Protein AF-0000000084558857 (afdb_homodimer)

Solvent-accessible surface area (backbone atoms only — not comparable to full-atom values): 32765 Å² total; per-residue (Å²): 113,50,57,35,22,34,10,38,7,21,25,35,44,45,63,24,14,75,70,22,49,21,70,62,52,14,72,75,69,35,19,22,32,23,33,32,18,27,76,39,40,22,38,21,38,37,31,72,47,94,54,37,42,37,36,38,38,28,90,86,78,39,77,49,75,47,72,30,78,81,56,75,66,79,79,76,84,64,67,39,60,62,38,47,50,37,46,70,70,64,54,39,70,9,26,40,34,42,44,49,59,71,60,60,80,44,34,25,31,36,49,69,44,11,38,42,41,10,45,47,44,19,52,31,56,69,74,66,48,89,72,51,48,67,56,44,17,52,48,35,40,43,43,42,42,67,67,73,53,48,77,69,56,48,61,41,23,42,41,10,26,54,21,18,40,33,39,33,40,34,42,90,93,43,76,45,78,39,76,58,69,51,51,67,59,45,47,53,49,49,55,64,21,44,46,42,32,35,63,78,38,67,36,70,48,58,60,44,51,51,45,30,43,52,28,42,76,70,61,69,17,50,66,35,44,53,52,24,27,51,46,13,56,51,34,52,50,26,42,53,70,53,33,61,68,57,30,14,46,46,28,31,52,39,34,60,32,53,46,50,36,27,83,54,28,52,49,72,67,55,50,50,53,49,53,52,29,45,75,42,30,28,56,16,37,38,51,25,34,77,30,54,33,11,25,32,39,32,32,29,36,92,92,18,39,66,52,22,51,53,57,43,40,77,69,67,31,45,76,50,91,79,45,81,22,65,58,25,49,46,62,42,76,46,75,46,119,113,53,55,34,22,35,10,38,8,22,25,33,45,46,64,23,13,74,69,21,49,21,70,62,52,16,72,74,70,34,19,23,32,22,35,31,16,29,75,38,38,23,36,23,37,38,32,72,46,92,53,37,42,38,36,37,40,28,92,86,78,41,77,47,76,46,71,30,77,81,55,75,66,79,78,77,85,64,67,40,61,61,39,48,50,36,46,73,72,64,55,40,72,9,27,38,35,41,44,49,59,71,58,60,80,44,34,27,32,37,50,70,45,11,38,41,40,9,45,48,44,19,52,30,55,69,75,66,46,89,73,52,47,67,56,45,16,52,49,35,39,44,43,43,42,69,67,73,54,49,79,69,56,48,61,41,22,42,41,11,26,54,21,20,40,33,39,35,40,33,43,90,92,43,77,46,78,39,74,55,69,49,51,66,62,46,47,53,50,49,56,64,24,44,45,41,33,34,62,83,38,67,35,71,48,60,62,42,51,51,46,29,42,52,28,40,77,71,61,69,19,51,67,32,44,53,51,24,28,52,46,12,56,52,34,54,51,26,43,52,71,54,33,61,68,58,30,15,47,46,28,31,53,39,33,60,30,52,46,51,36,28,84,54,29,52,48,71,67,54,51,50,54,49,52,51,30,43,76,41,32,28,57,16,37,37,53,24,34,76,30,53,34,11,25,32,40,33,32,29,36,92,92,18,37,66,50,24,50,52,56,43,40,76,70,67,31,45,76,50,91,76,45,80,23,66,58,26,49,46,62,42,78,46,74,45,120

Nearest PDB structures (foldseek):
  4usk-assembly1_B  TM=9.639E-01  e=3.738E-41  Burkholderia pseudomallei K96243
  4usm-assembly1_B  TM=9.617E-01  e=7.645E-41  Burkholderia pseudomallei K96243
  3k85-assembly1_A  TM=9.028E-01  e=1.513E-31  Bacteroides thetaiotaomicron
  1s4e-assembly4_D  TM=8.108E-01  e=3.888E-21  Pyrococcus furiosus
  6qje-assembly4_D  TM=6.944E-01  e=7.559E-18  Homo sapiens

pLDDT: mean 94.92, std 5.84, range [60.81, 98.88]

InterPro domains:
  IPR001174 HddA/FKP [PR00960] (9-24)
  IPR001174 HddA/FKP [PR00960] (102-123)
  IPR001174 HddA/FKP [PR00960] (144-163)
  IPR001174 HddA/FKP [PR00960] (250-274)
  IPR001174 HddA/FKP [PR00960] (278-297)
  IPR006204 GHMP kinase N-terminal domain [PF00288] (82-164)
  IPR013750 GHMP kinase, C-terminal domain [PF08544] (237-316)
  IPR014606 D,D-heptose 7-phosphate kinase [PIRSF036406] (5-335)
  IPR020568 Ribosomal protein uS5 domain 2-type superfamily [SSF54211] (4-182)
  IPR036554 GHMP kinase, C-terminal domain superfamily [SSF55060] (188-322)
  IPR052203 GHMP Kinase-Related Enzymes [PTHR32463] (91-315)

Structure (mmCIF, N/CA/C/O backbone):
data_AF-0000000084558857-model_v1
#
loop_
_entity.id
_entity.type
_entity.pdbx_description
1 polymer 'Mvk2 protein'
#
loop_
_atom_site.group_PDB
_atom_site.id
_atom_site.type_symbol
_atom_site.label_atom_id
_atom_site.label_alt_id
_atom_site.label_comp_id
_atom_site.label_asym_id
_atom_site.label_entity_id
_atom_site.label_seq_id
_atom_site.pdbx_PDB_ins_code
_atom_site.Cartn_x
_atom_site.Cartn_y
_atom_site.Cartn_z
_atom_site.occupancy
_atom_site.B_iso_or_equiv
_atom_site.auth_seq_id
_atom_site.auth_comp_id
_atom_site.auth_asym_id
_atom_site.auth_atom_id
_atom_site.pdbx_PDB_model_num
ATOM 1 N N . MET A 1 1 ? 32.094 3.883 6.676 1 64.56 1 MET A N 1
ATOM 2 C CA . MET A 1 1 ? 30.75 3.498 7.055 1 64.56 1 MET A CA 1
ATOM 3 C C . MET A 1 1 ? 29.922 4.723 7.426 1 64.56 1 MET A C 1
ATOM 5 O O . MET A 1 1 ? 30.344 5.535 8.25 1 64.56 1 MET A O 1
ATOM 9 N N . THR A 1 2 ? 29.062 5.07 6.469 1 77.5 2 THR A N 1
ATOM 10 C CA . THR A 1 2 ? 28.234 6.246 6.734 1 77.5 2 THR A CA 1
ATOM 11 C C . THR A 1 2 ? 26.938 5.848 7.418 1 77.5 2 THR A C 1
ATOM 13 O O . THR A 1 2 ? 26.234 4.941 6.957 1 77.5 2 THR A O 1
ATOM 16 N N . GLU A 1 3 ? 26.797 6.398 8.609 1 90.44 3 GLU A N 1
ATOM 17 C CA . GLU A 1 3 ? 25.562 6.199 9.367 1 90.44 3 GLU A CA 1
ATOM 18 C C . GLU A 1 3 ? 24.516 7.242 9 1 90.44 3 GLU A C 1
ATOM 20 O O . GLU A 1 3 ? 24.828 8.414 8.812 1 90.44 3 GLU A O 1
ATOM 25 N N . TYR A 1 4 ? 23.312 6.75 8.789 1 94.44 4 TYR A N 1
ATOM 26 C CA . TYR A 1 4 ? 22.25 7.695 8.516 1 94.44 4 TYR A CA 1
ATOM 27 C C . TYR A 1 4 ? 20.969 7.293 9.242 1 94.44 4 TYR A C 1
ATOM 29 O O . TYR A 1 4 ? 20.859 6.176 9.75 1 94.44 4 TYR A O 1
ATOM 37 N N . TYR A 1 5 ? 20.078 8.258 9.422 1 96.69 5 TYR A N 1
ATOM 38 C CA . TYR A 1 5 ? 18.797 8.125 10.133 1 96.69 5 TYR A CA 1
ATOM 39 C C . TYR A 1 5 ? 17.625 8.422 9.203 1 96.69 5 TYR A C 1
ATOM 41 O O . TYR A 1 5 ? 17.609 9.461 8.539 1 96.69 5 TYR A O 1
ATOM 49 N N . ARG A 1 6 ? 16.719 7.504 9.148 1 96.81 6 ARG A N 1
ATOM 50 C CA . ARG A 1 6 ? 15.547 7.703 8.289 1 96.81 6 ARG A CA 1
ATOM 51 C C . ARG A 1 6 ? 14.258 7.648 9.094 1 96.81 6 ARG A C 1
ATOM 53 O O . ARG A 1 6 ? 14.141 6.875 10.047 1 96.81 6 ARG A O 1
ATOM 60 N N . ALA A 1 7 ? 13.367 8.523 8.719 1 98.06 7 ALA A N 1
ATOM 61 C CA . ALA A 1 7 ? 12.023 8.523 9.297 1 98.06 7 ALA A CA 1
ATOM 62 C C . ALA A 1 7 ? 10.961 8.492 8.211 1 98.06 7 ALA A C 1
ATOM 64 O O . ALA A 1 7 ? 11.172 9.016 7.109 1 98.06 7 ALA A O 1
ATOM 65 N N . ARG A 1 8 ? 9.875 7.863 8.5 1 97.81 8 ARG A N 1
ATOM 66 C CA . ARG A 1 8 ? 8.719 7.754 7.617 1 97.81 8 ARG A CA 1
ATOM 67 C C . ARG A 1 8 ? 7.43 8.047 8.375 1 97.81 8 ARG A C 1
ATOM 69 O O . ARG A 1 8 ? 7.176 7.465 9.43 1 97.81 8 ARG A O 1
ATOM 76 N N . ALA A 1 9 ? 6.699 8.953 7.891 1 98.69 9 ALA A N 1
ATOM 77 C CA . ALA A 1 9 ? 5.391 9.266 8.469 1 98.69 9 ALA A CA 1
ATOM 78 C C . ALA A 1 9 ? 4.285 9.133 7.426 1 98.69 9 ALA A C 1
ATOM 80 O O . ALA A 1 9 ? 4.457 9.555 6.277 1 98.69 9 ALA A O 1
ATOM 81 N N . PRO A 1 10 ? 3.145 8.555 7.766 1 98.62 10 PRO A N 1
ATOM 82 C CA . PRO A 1 10 ? 2.062 8.344 6.801 1 98.62 10 PRO A CA 1
ATOM 83 C C . PRO A 1 10 ? 1.222 9.602 6.578 1 98.62 10 PRO A C 1
ATOM 85 O O . PRO A 1 10 ? 0.988 10.367 7.516 1 98.62 10 PRO A O 1
ATOM 88 N N . LEU A 1 11 ? 0.765 9.773 5.348 1 98.31 11 LEU A N 1
ATOM 89 C CA . LEU A 1 11 ? -0.23 10.797 5.043 1 98.31 11 LEU A CA 1
ATOM 90 C C . LEU A 1 11 ? -1.611 10.375 5.531 1 98.31 11 LEU A C 1
ATOM 92 O O . LEU A 1 11 ? -1.805 9.234 5.949 1 98.31 11 LEU A O 1
ATOM 96 N N . ARG A 1 12 ? -2.537 11.336 5.477 1 98.44 12 ARG A N 1
ATOM 97 C CA . ARG A 1 12 ? -3.816 11.016 6.098 1 98.44 12 ARG A CA 1
ATOM 98 C C . ARG A 1 12 ? -4.98 11.406 5.191 1 98.44 12 ARG A C 1
ATOM 100 O O . ARG A 1 12 ? -4.828 12.25 4.309 1 98.44 12 ARG A O 1
ATOM 107 N N . ILE A 1 13 ? -6.102 10.758 5.41 1 98.38 13 ILE A N 1
ATOM 108 C CA . ILE A 1 13 ? -7.414 11.148 4.898 1 98.38 13 ILE A CA 1
ATOM 109 C C . ILE A 1 13 ? -8.266 11.711 6.035 1 98.38 13 ILE A C 1
ATOM 111 O O . ILE A 1 13 ? -8.445 11.062 7.062 1 98.38 13 ILE A O 1
ATOM 115 N N . GLY A 1 14 ? -8.648 12.945 5.859 1 97.81 14 GLY A N 1
ATOM 116 C CA . GLY A 1 14 ? -9.648 13.461 6.773 1 97.81 14 GLY A CA 1
ATOM 117 C C . GLY A 1 14 ? -11.047 12.945 6.488 1 97.81 14 GLY A C 1
ATOM 118 O O . GLY A 1 14 ? -11.594 13.188 5.414 1 97.81 14 GLY A O 1
ATOM 119 N N . ILE A 1 15 ? -11.68 12.32 7.41 1 97.81 15 ILE A N 1
ATOM 120 C CA . ILE A 1 15 ? -12.945 11.633 7.16 1 97.81 15 ILE A CA 1
ATOM 121 C C . ILE A 1 15 ? -14.102 12.492 7.66 1 97.81 15 ILE A C 1
ATOM 123 O O . ILE A 1 15 ? -15.086 12.703 6.938 1 97.81 15 ILE A O 1
ATOM 127 N N . ALA A 1 16 ? -14.008 12.992 8.914 1 98.12 16 ALA A N 1
ATOM 128 C CA . ALA A 1 16 ? -15.078 13.812 9.469 1 98.12 16 ALA A CA 1
ATOM 129 C C . ALA A 1 16 ? -14.547 14.758 10.539 1 98.12 16 ALA A C 1
ATOM 131 O O . ALA A 1 16 ? -13.562 14.453 11.219 1 98.12 16 ALA A O 1
ATOM 132 N N . GLY A 1 17 ? -15.18 15.852 10.617 1 98.38 17 GLY A N 1
ATOM 133 C CA . GLY A 1 17 ? -14.898 16.781 11.703 1 98.38 17 GLY A CA 1
ATOM 134 C C . GLY A 1 17 ? -13.734 17.703 11.406 1 98.38 17 GLY A C 1
ATOM 135 O O . GLY A 1 17 ? -13.453 18.625 12.18 1 98.38 17 GLY A O 1
ATOM 136 N N . GLY A 1 18 ? -13.094 17.453 10.25 1 97.19 18 GLY A N 1
ATOM 137 C CA . GLY A 1 18 ? -12.039 18.375 9.883 1 97.19 18 GLY A CA 1
ATOM 138 C C . GLY A 1 18 ? -12.492 19.828 9.859 1 97.19 18 GLY A C 1
ATOM 139 O O . GLY A 1 18 ? -13.562 20.141 9.328 1 97.19 18 GLY A O 1
ATOM 140 N N . GLY A 1 19 ? -11.711 20.688 10.312 1 96.44 19 GLY A N 1
ATOM 141 C CA . GLY A 1 19 ? -12.078 22.094 10.469 1 96.44 19 GLY A CA 1
ATOM 142 C C . GLY A 1 19 ? -12.398 22.453 11.906 1 96.44 19 GLY A C 1
ATOM 143 O O . GLY A 1 19 ? -12.227 23.609 12.312 1 96.44 19 GLY A O 1
ATOM 144 N N . THR A 1 20 ? -12.859 21.484 12.664 1 98.12 20 THR A N 1
ATOM 145 C CA . THR A 1 20 ? -13.18 21.75 14.062 1 98.12 20 THR A CA 1
ATOM 146 C C . THR A 1 20 ? -11.914 21.75 14.906 1 98.12 20 THR A C 1
ATOM 148 O O . THR A 1 20 ? -11.945 22.125 16.078 1 98.12 20 THR A O 1
ATOM 151 N N . ASP A 1 21 ? -10.82 21.344 14.328 1 97.44 21 ASP A N 1
ATOM 152 C CA . ASP A 1 21 ? -9.539 21.328 15.023 1 97.44 21 ASP A CA 1
ATOM 153 C C . ASP A 1 21 ? -8.766 22.625 14.781 1 97.44 21 ASP A C 1
ATOM 155 O O . ASP A 1 21 ? -7.602 22.75 15.164 1 97.44 21 ASP A O 1
ATOM 159 N N . VAL A 1 22 ? -9.445 23.578 14.172 1 95.69 22 VAL A N 1
ATOM 160 C CA . VAL A 1 22 ? -8.82 24.844 13.836 1 95.69 22 VAL A CA 1
ATOM 161 C C . VAL A 1 22 ? -9.281 25.938 14.812 1 95.69 22 VAL A C 1
ATOM 163 O O . VAL A 1 22 ? -10.477 26.047 15.102 1 95.69 22 VAL A O 1
ATOM 166 N N . ASP A 1 23 ? -8.312 26.656 15.312 1 93.56 23 ASP A N 1
ATOM 167 C CA . ASP A 1 23 ? -8.648 27.812 16.141 1 93.56 23 ASP A CA 1
ATOM 168 C C . ASP A 1 23 ? -9.281 28.922 15.305 1 93.56 23 ASP A C 1
ATOM 170 O O . ASP A 1 23 ? -8.898 29.125 14.148 1 93.56 23 ASP A O 1
ATOM 174 N N . PRO A 1 24 ? -10.227 29.625 15.836 1 95.06 24 PRO A N 1
ATOM 175 C CA . PRO A 1 24 ? -10.594 29.719 17.25 1 95.06 24 PRO A CA 1
ATOM 176 C C . PRO A 1 24 ? -11.727 28.766 17.625 1 95.06 24 PRO A C 1
ATOM 178 O O . PRO A 1 24 ? -12.07 28.641 18.797 1 95.06 24 PRO A O 1
ATOM 181 N N . TYR A 1 25 ? -12.344 28.141 16.672 1 96.94 25 TYR A N 1
ATOM 182 C CA . TYR A 1 25 ? -13.43 27.219 17.016 1 96.94 25 TYR A CA 1
ATOM 183 C C . TYR A 1 25 ? -12.969 26.188 18.031 1 96.94 25 TYR A C 1
ATOM 185 O O . TYR A 1 25 ? -13.617 25.984 19.062 1 96.94 25 TYR A O 1
ATOM 193 N N . ALA A 1 26 ? -11.859 25.594 17.797 1 96.44 26 ALA A N 1
ATOM 194 C CA . ALA A 1 26 ? -11.352 24.516 18.641 1 96.44 26 ALA A CA 1
ATOM 195 C C . ALA A 1 26 ? -11.156 24.984 20.078 1 96.44 26 ALA A C 1
ATOM 197 O O . ALA A 1 26 ? -11.531 24.297 21.016 1 96.44 26 ALA A O 1
ATOM 198 N N . SER A 1 27 ? -10.562 26.141 20.219 1 94.38 27 SER A N 1
ATOM 199 C CA . SER A 1 27 ? -10.281 26.641 21.562 1 94.38 27 SER A CA 1
ATOM 200 C C . SER A 1 27 ? -11.562 27.062 22.266 1 94.38 27 SER A C 1
ATOM 202 O O . SER A 1 27 ? -11.68 26.922 23.484 1 94.38 27 SER A O 1
ATOM 204 N N . LYS A 1 28 ? -12.531 27.531 21.516 1 96 28 LYS A N 1
ATOM 205 C CA . LYS A 1 28 ? -13.75 28.078 22.109 1 96 28 LYS A CA 1
ATOM 206 C C . LYS A 1 28 ? -14.781 26.984 22.359 1 96 28 LYS A C 1
ATOM 208 O O . LYS A 1 28 ? -15.5 27.031 23.359 1 96 28 LYS A O 1
ATOM 213 N N . LYS A 1 29 ? -14.828 26.031 21.469 1 96.81 29 LYS A N 1
ATOM 214 C CA . LYS A 1 29 ? -15.961 25.109 21.516 1 96.81 29 LYS A CA 1
ATOM 215 C C . LYS A 1 29 ? -15.492 23.672 21.578 1 96.81 29 LYS A C 1
ATOM 217 O O . LYS A 1 29 ? -16.297 22.75 21.734 1 96.81 29 LYS A O 1
ATOM 222 N N . GLY A 1 30 ? -14.234 23.484 21.516 1 97.12 30 GLY A N 1
ATOM 223 C CA . GLY A 1 30 ? -13.734 22.125 21.391 1 97.12 30 GLY A CA 1
ATOM 224 C C . GLY A 1 30 ? -13.953 21.547 20 1 97.12 30 GLY A C 1
ATOM 225 O O . GLY A 1 30 ? -14.867 21.953 19.281 1 97.12 30 GLY A O 1
ATOM 226 N N . GLY A 1 31 ? -13.109 20.641 19.641 1 97.94 31 GLY A N 1
ATOM 227 C CA . GLY A 1 31 ? -13.219 20 18.344 1 97.94 31 GLY A CA 1
ATOM 228 C C . GLY A 1 31 ? -13.234 18.484 18.422 1 97.94 31 GLY A C 1
ATOM 229 O O . GLY A 1 31 ? -12.977 17.906 19.484 1 97.94 31 GLY A O 1
ATOM 230 N N . CYS A 1 32 ? -13.641 17.844 17.359 1 98.69 32 CYS A N 1
ATOM 231 C CA . CYS A 1 32 ? -13.578 16.391 17.203 1 98.69 32 CYS A CA 1
ATOM 232 C C . CYS A 1 32 ? -13.359 16.016 15.75 1 98.69 32 CYS A C 1
ATOM 234 O O . CYS A 1 32 ? -14.102 16.453 14.867 1 98.69 32 CYS A O 1
ATOM 236 N N . VAL A 1 33 ? -12.352 15.227 15.547 1 98.62 33 VAL A N 1
ATOM 237 C CA . VAL A 1 33 ? -12 14.875 14.18 1 98.62 33 VAL A CA 1
ATOM 238 C C . VAL A 1 33 ? -11.797 13.367 14.07 1 98.62 33 VAL A C 1
ATOM 240 O O . VAL A 1 33 ? -11.227 12.742 14.969 1 98.62 33 VAL A O 1
ATOM 243 N N . LEU A 1 34 ? -12.367 12.773 13.039 1 98.81 34 LEU A N 1
ATOM 244 C CA . LEU A 1 34 ? -12.102 11.398 12.641 1 98.81 34 LEU A CA 1
ATOM 245 C C . LEU A 1 34 ? -11.227 11.352 11.391 1 98.81 34 LEU A C 1
ATOM 247 O O . LEU A 1 34 ? -11.586 11.938 10.359 1 98.81 34 LEU A O 1
ATOM 251 N N . ASN A 1 35 ? -10.086 10.734 11.492 1 98.69 35 ASN A N 1
ATOM 252 C CA . ASN A 1 35 ? -9.203 10.594 10.344 1 98.69 35 ASN A CA 1
ATOM 253 C C . ASN A 1 35 ? -8.539 9.219 10.312 1 98.69 35 ASN A C 1
ATOM 255 O O . ASN A 1 35 ? -8.766 8.391 11.188 1 98.69 35 ASN A O 1
ATOM 259 N N . THR A 1 36 ? -7.863 8.906 9.227 1 98.75 36 THR A N 1
ATOM 260 C CA . THR A 1 36 ? -7.062 7.691 9.094 1 98.75 36 THR A CA 1
ATOM 261 C C . THR A 1 36 ? -5.809 7.957 8.266 1 98.75 36 THR A C 1
ATOM 263 O O . THR A 1 36 ? -5.707 8.992 7.598 1 98.75 36 THR A O 1
ATOM 266 N N . THR A 1 37 ? -4.871 7.133 8.422 1 98.62 37 THR A N 1
ATOM 267 C CA . THR A 1 37 ? -3.656 7.266 7.621 1 98.62 37 THR A CA 1
ATOM 268 C C . THR A 1 37 ? -3.6 6.188 6.543 1 98.62 37 THR A C 1
ATOM 270 O O . THR A 1 37 ? -4.32 5.191 6.613 1 98.62 37 THR A O 1
ATOM 273 N N . ILE A 1 38 ? -2.789 6.445 5.535 1 98.12 38 ILE A N 1
ATOM 274 C CA . ILE A 1 38 ? -2.707 5.551 4.383 1 98.12 38 ILE A CA 1
ATOM 275 C C . ILE A 1 38 ? -1.242 5.285 4.039 1 98.12 38 ILE A C 1
ATOM 277 O O . ILE A 1 38 ? -0.346 5.961 4.551 1 98.12 38 ILE A O 1
ATOM 281 N N . ASN A 1 39 ? -1.065 4.32 3.123 1 96.62 39 ASN A N 1
ATOM 282 C CA . ASN A 1 39 ? 0.281 3.895 2.752 1 96.62 39 ASN A CA 1
ATOM 283 C C . ASN A 1 39 ? 0.907 4.844 1.734 1 96.62 39 ASN A C 1
ATOM 285 O O . ASN A 1 39 ? 1.425 4.406 0.706 1 96.62 39 ASN A O 1
ATOM 289 N N . LYS A 1 40 ? 0.813 6.059 1.941 1 96.75 40 LYS A N 1
ATOM 290 C CA . LYS A 1 40 ? 1.561 7.164 1.354 1 96.75 40 LYS A CA 1
ATOM 291 C C . LYS A 1 40 ? 2.342 7.93 2.422 1 96.75 40 LYS A C 1
ATOM 293 O O . LYS A 1 40 ? 1.851 8.125 3.535 1 96.75 40 LYS A O 1
ATOM 298 N N . TYR A 1 41 ? 3.59 8.281 2.041 1 97 41 TYR A N 1
ATOM 299 C CA . TYR A 1 41 ? 4.445 8.672 3.152 1 97 41 TYR A CA 1
ATOM 300 C C . TYR A 1 41 ? 5.238 9.93 2.812 1 97 41 TYR A C 1
ATOM 302 O O . TYR A 1 41 ? 5.48 10.219 1.638 1 97 41 TYR A O 1
ATOM 310 N N . ALA A 1 42 ? 5.586 10.617 3.84 1 96.38 42 ALA A N 1
ATOM 311 C CA . ALA A 1 42 ? 6.727 11.531 3.842 1 96.38 42 ALA A CA 1
ATOM 312 C C . ALA A 1 42 ? 7.965 10.859 4.426 1 96.38 42 ALA A C 1
ATOM 314 O O . ALA A 1 42 ? 7.891 10.211 5.469 1 96.38 42 ALA A O 1
ATOM 315 N N . TYR A 1 43 ? 9.062 11 3.734 1 95.88 43 TYR A N 1
ATOM 316 C CA . TYR A 1 43 ? 10.328 10.438 4.184 1 95.88 43 TYR A CA 1
ATOM 317 C C . TYR A 1 43 ? 11.336 11.547 4.477 1 95.88 43 TYR A C 1
ATOM 319 O O . TYR A 1 43 ? 11.414 12.539 3.746 1 95.88 43 TYR A O 1
ATOM 327 N N . CYS A 1 44 ? 12.062 11.312 5.5 1 96.06 44 CYS A N 1
ATOM 328 C CA . CYS A 1 44 ? 13.211 12.141 5.84 1 96.06 44 CYS A CA 1
ATOM 329 C C . CYS A 1 44 ? 14.445 11.281 6.109 1 96.06 44 CYS A C 1
ATOM 331 O O . CYS A 1 44 ? 14.398 10.359 6.922 1 96.06 44 CYS A O 1
ATOM 333 N N . THR A 1 45 ? 15.484 11.547 5.383 1 95.81 45 THR A N 1
ATOM 334 C CA . THR A 1 45 ? 16.766 10.883 5.609 1 95.81 45 THR A CA 1
ATOM 335 C C . THR A 1 45 ? 17.828 11.875 6.07 1 95.81 45 THR A C 1
ATOM 337 O O . THR A 1 45 ? 18.141 12.828 5.359 1 95.81 45 THR A O 1
ATOM 340 N N . LEU A 1 46 ? 18.328 11.648 7.195 1 97.06 46 LEU A N 1
ATOM 341 C CA . LEU A 1 46 ? 19.344 12.523 7.789 1 97.06 46 LEU A CA 1
ATOM 342 C C . LEU A 1 46 ? 20.703 11.828 7.836 1 97.06 46 LEU A C 1
ATOM 344 O O . LEU A 1 46 ? 20.828 10.734 8.391 1 97.06 46 LEU A O 1
ATOM 348 N N . THR A 1 47 ? 21.672 12.438 7.23 1 96.19 47 THR A N 1
ATOM 349 C CA . THR A 1 47 ? 23.062 11.969 7.27 1 96.19 47 THR A CA 1
ATOM 350 C C . THR A 1 47 ? 23.953 12.984 7.961 1 96.19 47 THR A C 1
ATOM 352 O O . THR A 1 47 ? 24.156 14.094 7.457 1 96.19 47 THR A O 1
ATOM 355 N N . PRO A 1 48 ? 24.516 12.609 9.047 1 96.5 48 PRO A N 1
ATOM 356 C CA . PRO A 1 48 ? 25.406 13.539 9.758 1 96.5 48 PRO A CA 1
ATOM 357 C C . PRO A 1 48 ? 26.609 13.961 8.922 1 96.5 48 PRO A C 1
ATOM 359 O O . PRO A 1 48 ? 27.125 13.156 8.148 1 96.5 48 PRO A O 1
ATOM 362 N N . ARG A 1 49 ? 26.953 15.188 9.148 1 95.94 49 ARG A N 1
ATOM 363 C CA . ARG A 1 49 ? 28.156 15.742 8.531 1 95.94 49 ARG A CA 1
ATOM 364 C C . ARG A 1 49 ? 29.219 16.031 9.586 1 95.94 49 ARG A C 1
ATOM 366 O O . ARG A 1 49 ? 28.938 16.016 10.781 1 95.94 49 ARG A O 1
ATOM 373 N N . SER A 1 50 ? 30.438 16.359 9.047 1 95.19 50 SER A N 1
ATOM 374 C CA . SER A 1 50 ? 31.547 16.656 9.953 1 95.19 50 SER A CA 1
ATOM 375 C C . SER A 1 50 ? 31.641 18.156 10.219 1 95.19 50 SER A C 1
ATOM 377 O O . SER A 1 50 ? 32.344 18.578 11.148 1 95.19 50 SER A O 1
ATOM 379 N N . ASP A 1 51 ? 30.984 18.922 9.438 1 96.75 51 ASP A N 1
ATOM 380 C CA . ASP A 1 51 ? 31 20.375 9.633 1 96.75 51 ASP A CA 1
ATOM 381 C C . ASP A 1 51 ? 29.75 20.844 10.367 1 96.75 51 ASP A C 1
ATOM 383 O O . ASP A 1 51 ? 29.125 20.062 11.102 1 96.75 51 ASP A O 1
ATOM 387 N N . ASN A 1 52 ? 29.453 22.172 10.305 1 97.62 52 ASN A N 1
ATOM 388 C CA . ASN A 1 52 ? 28.297 22.75 11 1 97.62 52 ASN A CA 1
ATOM 389 C C . ASN A 1 52 ? 27.266 23.297 10.023 1 97.62 52 ASN A C 1
ATOM 391 O O . ASN A 1 52 ? 26.625 24.312 10.297 1 97.62 52 ASN A O 1
ATOM 395 N N . THR A 1 53 ? 27.156 22.562 8.883 1 97.44 53 THR A N 1
ATOM 396 C CA . THR A 1 53 ? 26.281 23.047 7.832 1 97.44 53 THR A CA 1
ATOM 397 C C . THR A 1 53 ? 25.078 22.109 7.66 1 97.44 53 THR A C 1
ATOM 399 O O . THR A 1 53 ? 25.25 20.891 7.629 1 97.44 53 THR A O 1
ATOM 402 N N . MET A 1 54 ? 23.906 22.656 7.633 1 97.56 54 MET A N 1
ATOM 403 C CA . MET A 1 54 ? 22.703 21.922 7.246 1 97.56 54 MET A CA 1
ATOM 404 C C . MET A 1 54 ? 22.484 22 5.738 1 97.56 54 MET A C 1
ATOM 406 O O . MET A 1 54 ? 22.469 23.094 5.168 1 97.56 54 MET A O 1
ATOM 410 N N . CYS A 1 55 ? 22.391 20.938 5.078 1 96.81 55 CYS A N 1
ATOM 411 C CA . CYS A 1 55 ? 22.047 20.844 3.662 1 96.81 55 CYS A CA 1
ATOM 412 C C . CYS A 1 55 ? 20.75 20.078 3.459 1 96.81 55 CYS A C 1
ATOM 414 O O . CYS A 1 55 ? 20.625 18.922 3.877 1 96.81 55 CYS A O 1
ATOM 416 N N . VAL A 1 56 ? 19.75 20.734 2.865 1 96.06 56 VAL A N 1
ATOM 417 C CA . VAL A 1 56 ? 18.469 20.094 2.598 1 96.06 56 VAL A CA 1
ATOM 418 C C . VAL A 1 56 ? 18.297 19.875 1.096 1 96.06 56 VAL A C 1
ATOM 420 O O . VAL A 1 56 ? 18.531 20.781 0.297 1 96.06 56 VAL A O 1
ATOM 423 N N . HIS A 1 57 ? 17.969 18.688 0.771 1 92.44 57 HIS A N 1
ATOM 424 C CA . HIS A 1 57 ? 17.703 18.328 -0.618 1 92.44 57 HIS A CA 1
ATOM 425 C C . HIS A 1 57 ? 16.297 17.781 -0.79 1 92.44 57 HIS A C 1
ATOM 427 O O . HIS A 1 57 ? 15.852 16.938 -0.009 1 92.44 57 HIS A O 1
ATOM 433 N N . SER A 1 58 ? 15.555 18.312 -1.65 1 86.88 58 SER A N 1
ATOM 434 C CA . SER A 1 58 ? 14.227 17.828 -2.018 1 86.88 58 SER A CA 1
ATOM 435 C C . SER A 1 58 ? 14.055 17.781 -3.533 1 86.88 58 SER A C 1
ATOM 437 O O . SER A 1 58 ? 14.555 18.656 -4.25 1 86.88 58 SER A O 1
ATOM 439 N N . SER A 1 59 ? 13.477 16.766 -3.967 1 71.06 59 SER A N 1
ATOM 440 C CA . SER A 1 59 ? 13.211 16.703 -5.402 1 71.06 59 SER A CA 1
ATOM 441 C C . SER A 1 59 ? 12.227 17.797 -5.824 1 71.06 59 SER A C 1
ATOM 443 O O . SER A 1 59 ? 12.258 18.25 -6.969 1 71.06 59 SER A O 1
ATOM 445 N N . TYR A 1 60 ? 11.445 18.266 -4.848 1 67.12 60 TYR A N 1
ATOM 446 C CA . TYR A 1 60 ? 10.391 19.203 -5.191 1 67.12 60 TYR A CA 1
ATOM 447 C C . TYR A 1 60 ? 10.836 20.641 -4.914 1 67.12 60 TYR A C 1
ATOM 449 O O . TYR A 1 60 ? 10.477 21.562 -5.648 1 67.12 60 TYR A O 1
ATOM 457 N N . TYR A 1 61 ? 11.688 20.75 -3.844 1 68.88 61 TYR A N 1
ATOM 458 C CA . TYR A 1 61 ? 11.961 22.109 -3.383 1 68.88 61 TYR A CA 1
ATOM 459 C C . TYR A 1 61 ? 13.391 22.516 -3.701 1 68.88 61 TYR A C 1
ATOM 461 O O . TYR A 1 61 ? 13.773 23.672 -3.496 1 68.88 61 TYR A O 1
ATOM 469 N N . GLY A 1 62 ? 14.117 21.562 -4.203 1 81.25 62 GLY A N 1
ATOM 470 C CA . GLY A 1 62 ? 15.492 21.891 -4.547 1 81.25 62 GLY A CA 1
ATOM 471 C C . GLY A 1 62 ? 16.438 21.781 -3.367 1 81.25 62 GLY A C 1
ATOM 472 O O . GLY A 1 62 ? 16.344 20.859 -2.559 1 81.25 62 GLY A O 1
ATOM 473 N N . ARG A 1 63 ? 17.516 22.719 -3.41 1 87 63 ARG A N 1
ATOM 474 C CA . ARG A 1 63 ? 18.594 22.625 -2.42 1 87 63 ARG A CA 1
ATOM 475 C C . ARG A 1 63 ? 18.609 23.875 -1.534 1 87 63 ARG A C 1
ATOM 477 O O . ARG A 1 63 ? 18.375 24.984 -2.01 1 87 63 ARG A O 1
ATOM 484 N N . PHE A 1 64 ? 18.797 23.609 -0.231 1 93.19 64 PHE A N 1
ATOM 485 C CA . PHE A 1 64 ? 18.938 24.672 0.761 1 93.19 64 PHE A CA 1
ATOM 486 C C . PHE A 1 64 ? 20.094 24.391 1.707 1 93.19 64 PHE A C 1
ATOM 488 O O . PHE A 1 64 ? 20.328 23.234 2.076 1 93.19 64 PHE A O 1
ATOM 495 N N . GLU A 1 65 ? 20.828 25.453 2.02 1 95.94 65 GLU A N 1
ATOM 496 C CA . GLU A 1 65 ? 21.938 25.312 2.963 1 95.94 65 GLU A CA 1
ATOM 497 C C . GLU A 1 65 ? 21.953 26.453 3.979 1 95.94 65 GLU A C 1
ATOM 499 O O . GLU A 1 65 ? 21.609 27.594 3.648 1 95.94 65 GLU A O 1
ATOM 504 N N . ALA A 1 66 ? 22.359 26.109 5.152 1 96.06 66 ALA A N 1
ATOM 505 C CA . ALA A 1 66 ? 22.484 27.109 6.199 1 96.06 66 ALA A CA 1
ATOM 506 C C . ALA A 1 66 ? 23.516 26.688 7.246 1 96.06 66 ALA A C 1
ATOM 508 O O . ALA A 1 66 ? 23.609 25.5 7.59 1 96.06 66 ALA A O 1
ATOM 509 N N . PRO A 1 67 ? 24.297 27.641 7.742 1 96.69 67 PRO A N 1
ATOM 510 C CA . PRO A 1 67 ? 25.188 27.328 8.859 1 96.69 67 PRO A CA 1
ATOM 511 C C . PRO A 1 67 ? 24.453 27.156 10.18 1 96.69 67 PRO A C 1
ATOM 513 O O . PRO A 1 67 ? 23.469 27.844 10.445 1 96.69 67 PRO A O 1
ATOM 516 N N . LEU A 1 68 ? 24.938 26.266 11.047 1 96.44 68 LEU A N 1
ATOM 517 C CA . LEU A 1 68 ? 24.25 25.953 12.297 1 96.44 68 LEU A CA 1
ATOM 518 C C . LEU A 1 68 ? 25 26.516 13.492 1 96.44 68 LEU A C 1
ATOM 520 O O . LEU A 1 68 ? 24.547 26.406 14.633 1 96.44 68 LEU A O 1
ATOM 524 N N . ASP A 1 69 ? 26.109 27.156 13.289 1 90.81 69 ASP A N 1
ATOM 525 C CA . ASP A 1 69 ? 26.938 27.641 14.391 1 90.81 69 ASP A CA 1
ATOM 526 C C . ASP A 1 69 ? 26.734 29.125 14.625 1 90.81 69 ASP A C 1
ATOM 528 O O . ASP A 1 69 ? 27.453 29.75 15.414 1 90.81 69 ASP A O 1
ATOM 532 N N . GLY A 1 70 ? 25.859 29.797 14.008 1 91.06 70 GLY A N 1
ATOM 533 C CA . GLY A 1 70 ? 25.641 31.234 14.156 1 91.06 70 GLY A CA 1
ATOM 534 C C . GLY A 1 70 ? 24.438 31.562 15 1 91.06 70 GLY A C 1
ATOM 535 O O . GLY A 1 70 ? 23.953 32.688 14.984 1 91.06 70 GLY A O 1
ATOM 536 N N . GLY A 1 71 ? 23.875 30.594 15.727 1 91.69 71 GLY A N 1
ATOM 537 C CA . GLY A 1 71 ? 22.656 30.812 16.5 1 91.69 71 GLY A CA 1
ATOM 538 C C . GLY A 1 71 ? 21.406 30.297 15.812 1 91.69 71 GLY A C 1
ATOM 539 O O . GLY A 1 71 ? 21.5 29.578 14.812 1 91.69 71 GLY A O 1
ATOM 540 N N . PRO A 1 72 ? 20.281 30.656 16.359 1 95.81 72 PRO A N 1
ATOM 541 C CA . PRO A 1 72 ? 19.016 30.141 15.812 1 95.81 72 PRO A CA 1
ATOM 542 C C . PRO A 1 72 ? 18.766 30.625 14.383 1 95.81 72 PRO A C 1
ATOM 544 O O . PRO A 1 72 ? 19.031 31.781 14.062 1 95.81 72 PRO A O 1
ATOM 547 N N . LEU A 1 73 ? 18.266 29.766 13.562 1 96.88 73 LEU A N 1
ATOM 548 C CA . LEU A 1 73 ? 17.953 30.078 12.18 1 96.88 73 LEU A CA 1
ATOM 549 C C . LEU A 1 73 ? 16.703 30.953 12.094 1 96.88 73 LEU A C 1
ATOM 551 O O . LEU A 1 73 ? 15.742 30.734 12.836 1 96.88 73 LEU A O 1
ATOM 555 N N . LYS A 1 74 ? 16.688 31.859 11.141 1 96.31 74 LYS A N 1
ATOM 556 C CA . LYS A 1 74 ? 15.562 32.75 10.961 1 96.31 74 LYS A CA 1
ATOM 557 C C . LYS A 1 74 ? 14.508 32.156 10.047 1 96.31 74 LYS A C 1
ATOM 559 O O . LYS A 1 74 ? 14.844 31.5 9.047 1 96.31 74 LYS A O 1
ATOM 564 N N . PHE A 1 75 ? 13.289 32.375 10.414 1 96.12 75 PHE A N 1
ATOM 565 C CA . PHE A 1 75 ? 12.188 31.938 9.57 1 96.12 75 PHE A CA 1
ATOM 566 C C . PHE A 1 75 ? 11.906 32.938 8.477 1 96.12 75 PHE A C 1
ATOM 568 O O . PHE A 1 75 ? 11.555 34.094 8.758 1 96.12 75 PHE A O 1
ATOM 575 N N . ASP A 1 76 ? 12.094 32.562 7.191 1 93.81 76 ASP A N 1
ATOM 576 C CA . ASP A 1 76 ? 11.945 33.5 6.082 1 93.81 76 ASP A CA 1
ATOM 577 C C . ASP A 1 76 ? 11.062 32.938 4.984 1 93.81 76 ASP A C 1
ATOM 579 O O . ASP A 1 76 ? 11.102 33.375 3.838 1 93.81 76 ASP A O 1
ATOM 583 N N . GLY A 1 77 ? 10.391 31.875 5.305 1 90.06 77 GLY A N 1
ATOM 584 C CA . GLY A 1 77 ? 9.5 31.266 4.336 1 90.06 77 GLY A CA 1
ATOM 585 C C . GLY A 1 77 ? 10.172 30.172 3.529 1 90.06 77 GLY A C 1
ATOM 586 O O . GLY A 1 77 ? 9.531 29.531 2.693 1 90.06 77 GLY A O 1
ATOM 587 N N . ASN A 1 78 ? 11.438 30 3.789 1 90.31 78 ASN A N 1
ATOM 588 C CA . ASN A 1 78 ? 12.203 28.969 3.09 1 90.31 78 ASN A CA 1
ATOM 589 C C . ASN A 1 78 ? 12.688 27.875 4.043 1 90.31 78 ASN A C 1
ATOM 591 O O . ASN A 1 78 ? 13.562 28.125 4.875 1 90.31 78 ASN A O 1
ATOM 595 N N . ASN A 1 79 ? 12.094 26.672 3.859 1 93.69 79 ASN A N 1
ATOM 596 C CA . ASN A 1 79 ? 12.5 25.531 4.668 1 93.69 79 ASN A CA 1
ATOM 597 C C . ASN A 1 79 ? 12.32 25.812 6.16 1 93.69 79 ASN A C 1
ATOM 599 O O . ASN A 1 79 ? 13.188 25.453 6.965 1 93.69 79 ASN A O 1
ATOM 603 N N . ASP A 1 80 ? 11.25 26.453 6.496 1 95.75 80 ASP A N 1
ATOM 604 C CA . ASP A 1 80 ? 11.031 26.875 7.875 1 95.75 80 ASP A CA 1
ATOM 605 C C . ASP A 1 80 ? 10.75 25.688 8.781 1 95.75 80 ASP A C 1
ATOM 607 O O . ASP A 1 80 ? 11.055 25.719 9.977 1 95.75 80 ASP A O 1
ATOM 611 N N . LEU A 1 81 ? 10.25 24.625 8.242 1 96.25 81 LEU A N 1
ATOM 612 C CA . LEU A 1 81 ? 9.953 23.453 9.055 1 96.25 81 LEU A CA 1
ATOM 613 C C . LEU A 1 81 ? 11.227 22.875 9.656 1 96.25 81 LEU A C 1
ATOM 615 O O . LEU A 1 81 ? 11.32 22.703 10.875 1 96.25 81 LEU A O 1
ATOM 619 N N . ILE A 1 82 ? 12.234 22.656 8.836 1 96.88 82 ILE A N 1
ATOM 620 C CA . ILE A 1 82 ? 13.461 22.047 9.336 1 96.88 82 ILE A CA 1
ATOM 621 C C . ILE A 1 82 ? 14.242 23.062 10.172 1 96.88 82 ILE A C 1
ATOM 623 O O . ILE A 1 82 ? 14.906 22.688 11.148 1 96.88 82 ILE A O 1
ATOM 627 N N . LYS A 1 83 ? 14.125 24.359 9.836 1 97.62 83 LYS A N 1
ATOM 628 C CA . LYS A 1 83 ? 14.727 25.375 10.68 1 97.62 83 LYS A CA 1
ATOM 629 C C . LYS A 1 83 ? 14.156 25.328 12.094 1 97.62 83 LYS A C 1
ATOM 631 O O . LYS A 1 83 ? 14.906 25.375 13.07 1 97.62 83 LYS A O 1
ATOM 636 N N . ALA A 1 84 ? 12.859 25.234 12.172 1 98.5 84 ALA A N 1
ATOM 637 C CA . ALA A 1 84 ? 12.195 25.203 13.469 1 98.5 84 ALA A CA 1
ATOM 638 C C . ALA A 1 84 ? 12.617 23.969 14.266 1 98.5 84 ALA A C 1
ATOM 640 O O . ALA A 1 84 ? 12.875 24.062 15.469 1 98.5 84 ALA A O 1
ATOM 641 N N . VAL A 1 85 ? 12.695 22.828 13.609 1 98.62 85 VAL A N 1
ATOM 642 C CA . VAL A 1 85 ? 13.086 21.578 14.266 1 98.62 85 VAL A CA 1
ATOM 643 C C . VAL A 1 85 ? 14.523 21.688 14.773 1 98.62 85 VAL A C 1
ATOM 645 O O . VAL A 1 85 ? 14.812 21.328 15.914 1 98.62 85 VAL A O 1
ATOM 648 N N . THR A 1 86 ? 15.398 22.188 13.945 1 98.19 86 THR A N 1
ATOM 649 C CA . THR A 1 86 ? 16.812 22.359 14.289 1 98.19 86 THR A CA 1
ATOM 650 C C . THR A 1 86 ? 16.969 23.297 15.477 1 98.19 86 THR A C 1
ATOM 652 O O . THR A 1 86 ? 17.719 23 16.422 1 98.19 86 THR A O 1
ATOM 655 N N . ASN A 1 87 ? 16.266 24.422 15.391 1 98.5 87 ASN A N 1
ATOM 656 C CA . ASN A 1 87 ? 16.297 25.391 16.484 1 98.5 87 ASN A CA 1
ATOM 657 C C . ASN A 1 87 ? 15.82 24.766 17.797 1 98.5 87 ASN A C 1
ATOM 659 O O . ASN A 1 87 ? 16.438 24.969 18.844 1 98.5 87 ASN A O 1
ATOM 663 N N . TYR A 1 88 ? 14.75 24.062 17.75 1 98.56 88 TYR A N 1
ATOM 664 C CA . TYR A 1 88 ? 14.141 23.484 18.953 1 98.56 88 TYR A CA 1
ATOM 665 C C . TYR A 1 88 ? 15.109 22.547 19.641 1 98.56 88 TYR A C 1
ATOM 667 O O . TYR A 1 88 ? 15.266 22.594 20.875 1 98.56 88 TYR A O 1
ATOM 675 N N . PHE A 1 89 ? 15.797 21.703 18.891 1 98.06 89 PHE A N 1
ATOM 676 C CA . PHE A 1 89 ? 16.656 20.688 19.484 1 98.06 89 PHE A CA 1
ATOM 677 C C . PHE A 1 89 ? 18.062 21.25 19.734 1 98.06 89 PHE A C 1
ATOM 679 O O . PHE A 1 89 ? 18.906 20.562 20.297 1 98.06 89 PHE A O 1
ATOM 686 N N . GLY A 1 90 ? 18.312 22.469 19.297 1 97.44 90 GLY A N 1
ATOM 687 C CA . GLY A 1 90 ? 19.609 23.094 19.5 1 97.44 90 GLY A CA 1
ATOM 688 C C . GLY A 1 90 ? 20.734 22.406 18.75 1 97.44 90 GLY A C 1
ATOM 689 O O . GLY A 1 90 ? 21.828 22.25 19.281 1 97.44 90 GLY A O 1
ATOM 690 N N . VAL A 1 91 ? 20.422 21.938 17.531 1 97.25 91 VAL A N 1
ATOM 691 C CA . VAL A 1 91 ? 21.406 21.188 16.75 1 97.25 91 VAL A CA 1
ATOM 692 C C . VAL A 1 91 ? 22.453 22.141 16.188 1 97.25 91 VAL A C 1
ATOM 694 O O . VAL A 1 91 ? 22.094 23.125 15.531 1 97.25 91 VAL A O 1
ATOM 697 N N . THR A 1 92 ? 23.703 21.828 16.406 1 97.12 92 THR A N 1
ATOM 698 C CA . THR A 1 92 ? 24.766 22.641 15.859 1 97.12 92 THR A CA 1
ATOM 699 C C . THR A 1 92 ? 25.656 21.828 14.914 1 97.12 92 THR A C 1
ATOM 701 O O . THR A 1 92 ? 26.406 22.391 14.125 1 97.12 92 THR A O 1
ATOM 704 N N . ASP A 1 93 ? 25.594 20.484 15.039 1 97 93 ASP A N 1
ATOM 705 C CA . ASP A 1 93 ? 26.312 19.609 14.125 1 97 93 ASP A CA 1
ATOM 706 C C . ASP A 1 93 ? 25.656 19.609 12.742 1 97 93 ASP A C 1
ATOM 708 O O . ASP A 1 93 ? 24.438 19.609 12.633 1 97 93 ASP A O 1
ATOM 712 N N . GLY A 1 94 ? 26.484 19.625 11.789 1 97.56 94 GLY A N 1
ATOM 713 C CA . GLY A 1 94 ? 25.969 19.641 10.43 1 97.56 94 GLY A CA 1
ATOM 714 C C . GLY A 1 94 ? 25.312 18.328 10.023 1 97.56 94 GLY A C 1
ATOM 715 O O . GLY A 1 94 ? 25.609 17.281 10.602 1 97.56 94 GLY A O 1
ATOM 716 N N . PHE A 1 95 ? 24.406 18.422 8.992 1 97.56 95 PHE A N 1
ATOM 717 C CA . PHE A 1 95 ? 23.766 17.219 8.453 1 97.56 95 PHE A CA 1
ATOM 718 C C . PHE A 1 95 ? 23.203 17.484 7.059 1 97.56 95 PHE A C 1
ATOM 720 O O . PHE A 1 95 ? 22.922 18.641 6.707 1 97.56 95 PHE A O 1
ATOM 727 N N . ASP A 1 96 ? 23.141 16.438 6.273 1 96.19 96 ASP A N 1
ATOM 728 C CA . ASP A 1 96 ? 22.359 16.406 5.043 1 96.19 96 ASP A CA 1
ATOM 729 C C . ASP A 1 96 ? 20.953 15.844 5.297 1 96.19 96 ASP A C 1
ATOM 731 O O . ASP A 1 96 ? 20.797 14.82 5.961 1 96.19 96 ASP A O 1
ATOM 735 N N . LEU A 1 97 ? 19.969 16.547 4.828 1 96.5 97 LEU A N 1
ATOM 736 C CA . LEU A 1 97 ? 18.578 16.094 4.953 1 96.5 97 LEU A CA 1
ATOM 737 C C . LEU A 1 97 ? 17.953 15.906 3.576 1 96.5 97 LEU A C 1
ATOM 739 O O . LEU A 1 97 ? 17.844 16.859 2.805 1 96.5 97 LEU A O 1
ATOM 743 N N . LEU A 1 98 ? 17.609 14.711 3.262 1 94.56 98 LEU A N 1
ATOM 744 C CA . LEU A 1 98 ? 16.828 14.414 2.062 1 94.56 98 LEU A CA 1
ATOM 745 C C . LEU A 1 98 ? 15.359 14.242 2.395 1 94.56 98 LEU A C 1
ATOM 747 O O . LEU A 1 98 ? 15 13.422 3.246 1 94.56 98 LEU A O 1
ATOM 751 N N . ILE A 1 99 ? 14.508 15.039 1.779 1 94.25 99 ILE A N 1
ATOM 752 C CA . ILE A 1 99 ? 13.07 14.977 2.031 1 94.25 99 ILE A CA 1
ATOM 753 C C . ILE A 1 99 ? 12.352 14.477 0.783 1 94.25 99 ILE A C 1
ATOM 755 O O . ILE A 1 99 ? 12.609 14.945 -0.326 1 94.25 99 ILE A O 1
ATOM 759 N N . GLU A 1 100 ? 11.43 13.562 0.919 1 92.25 100 GLU A N 1
ATOM 760 C CA . GLU A 1 100 ? 10.625 12.977 -0.148 1 92.25 100 GLU A CA 1
ATOM 761 C C . GLU A 1 100 ? 9.18 12.781 0.296 1 92.25 100 GLU A C 1
ATOM 763 O O . GLU A 1 100 ? 8.906 12.578 1.482 1 92.25 100 GLU A O 1
ATOM 768 N N . SER A 1 101 ? 8.273 12.883 -0.621 1 92.38 101 SER A N 1
ATOM 769 C CA . SER A 1 101 ? 6.863 12.648 -0.333 1 92.38 101 SER A CA 1
ATOM 770 C C . SER A 1 101 ? 6.188 11.883 -1.463 1 92.38 101 SER A C 1
ATOM 772 O O . SER A 1 101 ? 6.469 12.117 -2.639 1 92.38 101 SER A O 1
ATOM 774 N N . ASP A 1 102 ? 5.242 11 -1.127 1 91.25 102 ASP A N 1
ATOM 775 C CA . ASP A 1 102 ? 4.492 10.211 -2.102 1 91.25 102 ASP A CA 1
ATOM 776 C C . ASP A 1 102 ? 3.373 11.031 -2.729 1 91.25 102 ASP A C 1
ATOM 778 O O . ASP A 1 102 ? 2.736 10.594 -3.691 1 91.25 102 ASP A O 1
ATOM 782 N N . ALA A 1 103 ? 3.121 12.172 -2.162 1 87.62 103 ALA A N 1
ATOM 783 C CA . ALA A 1 103 ? 2.08 13.047 -2.689 1 87.62 103 ALA A CA 1
ATOM 784 C C . ALA A 1 103 ? 2.596 14.477 -2.85 1 87.62 103 ALA A C 1
ATOM 786 O O . ALA A 1 103 ? 3.441 14.93 -2.072 1 87.62 103 ALA A O 1
ATOM 787 N N . PRO A 1 104 ? 2.062 15.125 -3.793 1 81.81 104 PRO A N 1
ATOM 788 C CA . PRO A 1 104 ? 2.49 16.516 -3.979 1 81.81 104 PRO A CA 1
ATOM 789 C C . PRO A 1 104 ? 2.023 17.438 -2.852 1 81.81 104 PRO A C 1
ATOM 791 O O . PRO A 1 104 ? 1.1 17.078 -2.111 1 81.81 104 PRO A O 1
ATOM 794 N N . ALA A 1 105 ? 2.721 18.578 -2.797 1 78.19 105 ALA A N 1
ATOM 795 C CA . ALA A 1 105 ? 2.285 19.609 -1.853 1 78.19 105 ALA A CA 1
ATOM 796 C C . ALA A 1 105 ? 0.875 20.094 -2.18 1 78.19 105 ALA A C 1
ATOM 798 O O . ALA A 1 105 ? 0.523 20.25 -3.352 1 78.19 105 ALA A O 1
ATOM 799 N N . GLY A 1 106 ? 0.137 20.281 -1.188 1 82 106 GLY A N 1
ATOM 800 C CA . GLY A 1 106 ? -1.207 20.797 -1.388 1 82 106 GLY A CA 1
ATOM 801 C C . GLY A 1 106 ? -2.191 19.75 -1.856 1 82 106 GLY A C 1
ATOM 802 O O . GLY A 1 106 ? -3.254 20.078 -2.387 1 82 106 GLY A O 1
ATOM 803 N N . SER A 1 107 ? -1.914 18.516 -1.696 1 87.31 107 SER A N 1
ATOM 804 C CA . SER A 1 107 ? -2.744 17.438 -2.199 1 87.31 107 SER A CA 1
ATOM 805 C C . SER A 1 107 ? -3.963 17.203 -1.311 1 87.31 107 SER A C 1
ATOM 807 O O . SER A 1 107 ? -4.898 16.5 -1.697 1 87.31 107 SER A O 1
ATOM 809 N N . GLY A 1 108 ? -3.9 17.75 -0.137 1 92 108 GLY A N 1
ATOM 810 C CA . GLY A 1 108 ? -5.012 17.562 0.78 1 92 108 GLY A CA 1
ATOM 811 C C . GLY A 1 108 ? -4.855 16.328 1.656 1 92 108 GLY A C 1
ATOM 812 O O . GLY A 1 108 ? -5.781 15.953 2.377 1 92 108 GLY A O 1
ATOM 813 N N . LEU A 1 109 ? -3.688 15.758 1.689 1 96.38 109 LEU A N 1
ATOM 814 C CA . LEU A 1 109 ? -3.463 14.547 2.477 1 96.38 109 LEU A CA 1
ATOM 815 C C . LEU A 1 109 ? -2.602 14.844 3.697 1 96.38 109 LEU A C 1
ATOM 817 O O . LEU A 1 109 ? -2.031 13.938 4.301 1 96.38 109 LEU A O 1
ATOM 821 N N . GLY A 1 110 ? -2.395 16.078 3.996 1 95.25 110 GLY A N 1
ATOM 822 C CA . GLY A 1 110 ? -1.663 16.484 5.188 1 95.25 110 GLY A CA 1
ATOM 823 C C . GLY A 1 110 ? -0.158 16.453 5 1 95.25 110 GLY A C 1
ATOM 824 O O . GLY A 1 110 ? 0.586 16.203 5.949 1 95.25 110 GLY A O 1
ATOM 825 N N . GLY A 1 111 ? 0.299 16.703 3.814 1 93.75 111 GLY A N 1
ATOM 826 C CA . GLY A 1 111 ? 1.687 16.5 3.426 1 93.75 111 GLY A CA 1
ATOM 827 C C . GLY A 1 111 ? 2.66 17.328 4.25 1 93.75 111 GLY A C 1
ATOM 828 O O . GLY A 1 111 ? 3.629 16.797 4.789 1 93.75 111 GLY A O 1
ATOM 829 N N . SER A 1 112 ? 2.457 18.641 4.406 1 91.88 112 SER A N 1
ATOM 830 C CA . SER A 1 112 ? 3.381 19.531 5.105 1 91.88 112 SER A CA 1
ATOM 831 C C . SER A 1 112 ? 3.508 19.141 6.574 1 91.88 112 SER A C 1
ATOM 833 O O . SER A 1 112 ? 4.617 19 7.094 1 91.88 112 SER A O 1
ATOM 835 N N . SER A 1 113 ? 2.363 18.953 7.18 1 96 113 SER A N 1
ATOM 836 C CA . SER A 1 113 ? 2.365 18.594 8.594 1 96 113 SER A CA 1
ATOM 837 C C . SER A 1 113 ? 2.953 17.203 8.805 1 96 113 SER A C 1
ATOM 839 O O . SER A 1 113 ? 3.592 16.938 9.828 1 96 113 SER A O 1
ATOM 841 N N . THR A 1 114 ? 2.723 16.328 7.867 1 97.81 114 THR A N 1
ATOM 842 C CA . THR A 1 114 ? 3.328 15.008 7.934 1 97.81 114 THR A CA 1
ATOM 843 C C . THR A 1 114 ? 4.848 15.102 7.828 1 97.81 114 THR A C 1
ATOM 845 O O . THR A 1 114 ? 5.57 14.383 8.523 1 97.81 114 THR A O 1
ATOM 848 N N . MET A 1 115 ? 5.336 16 7.055 1 96.56 115 MET A N 1
ATOM 849 C CA . MET A 1 115 ? 6.77 16.156 6.84 1 96.56 115 MET A CA 1
ATOM 850 C C . MET A 1 115 ? 7.465 16.609 8.125 1 96.56 115 MET A C 1
ATOM 852 O O . MET A 1 115 ? 8.531 16.109 8.461 1 96.56 115 MET A O 1
ATOM 856 N N . ILE A 1 116 ? 6.918 17.562 8.82 1 98.06 116 ILE A N 1
ATOM 857 C CA . ILE A 1 116 ? 7.586 18.031 10.039 1 98.06 116 ILE A CA 1
ATOM 858 C C . ILE A 1 116 ? 7.602 16.906 11.07 1 98.06 116 ILE A C 1
ATOM 860 O O . ILE A 1 116 ? 8.547 16.797 11.859 1 98.06 116 ILE A O 1
ATOM 864 N N . VAL A 1 117 ? 6.57 16.078 11.086 1 98.81 117 VAL A N 1
ATOM 865 C CA . VAL A 1 117 ? 6.562 14.914 11.969 1 98.81 117 VAL A CA 1
ATOM 866 C C . VAL A 1 117 ? 7.73 13.992 11.625 1 98.81 117 VAL A C 1
ATOM 868 O O . VAL A 1 117 ? 8.453 13.531 12.516 1 98.81 117 VAL A O 1
ATOM 871 N N . ALA A 1 118 ? 7.934 13.75 10.359 1 98.5 118 ALA A N 1
ATOM 872 C CA . ALA A 1 118 ? 9.055 12.93 9.906 1 98.5 118 ALA A CA 1
ATOM 873 C C . ALA A 1 118 ? 10.383 13.57 10.281 1 98.5 118 ALA A C 1
ATOM 875 O O . ALA A 1 118 ? 11.312 12.883 10.727 1 98.5 118 ALA A O 1
ATOM 876 N N . MET A 1 119 ? 10.523 14.898 10.141 1 98.38 119 MET A N 1
ATOM 877 C CA . MET A 1 119 ? 11.742 15.625 10.469 1 98.38 119 MET A CA 1
ATOM 878 C C . MET A 1 119 ? 12.07 15.5 11.953 1 98.38 119 MET A C 1
ATOM 880 O O . MET A 1 119 ? 13.203 15.211 12.328 1 98.38 119 MET A O 1
ATOM 884 N N . ILE A 1 120 ? 11.07 15.734 12.75 1 98.88 120 ILE A N 1
ATOM 885 C CA . ILE A 1 120 ? 11.25 15.641 14.195 1 98.88 120 ILE A CA 1
ATOM 886 C C . ILE A 1 120 ? 11.734 14.242 14.562 1 98.88 120 ILE A C 1
ATOM 888 O O . ILE A 1 120 ? 12.664 14.086 15.367 1 98.88 120 ILE A O 1
ATOM 892 N N . SER A 1 121 ? 11.117 13.242 13.977 1 98.75 121 SER A N 1
ATOM 893 C CA . SER A 1 121 ? 11.461 11.859 14.281 1 98.75 121 SER A CA 1
ATOM 894 C C . SER A 1 121 ? 12.891 11.539 13.852 1 98.75 121 SER A C 1
ATOM 896 O O . SER A 1 121 ? 13.633 10.883 14.586 1 98.75 121 SER A O 1
ATOM 898 N N . ALA A 1 122 ? 13.312 11.992 12.703 1 98.19 122 ALA A N 1
ATOM 899 C CA . ALA A 1 122 ? 14.664 11.742 12.203 1 98.19 122 ALA A CA 1
ATOM 900 C C . ALA A 1 122 ? 15.703 12.438 13.078 1 98.19 122 ALA A C 1
ATOM 902 O O . ALA A 1 122 ? 16.703 11.828 13.469 1 98.19 122 ALA A O 1
ATOM 903 N N . VAL A 1 123 ? 15.492 13.688 13.375 1 98.44 123 VAL A N 1
ATOM 904 C CA . VAL A 1 123 ? 16.453 14.477 14.156 1 98.44 123 VAL A CA 1
ATOM 905 C C . VAL A 1 123 ? 16.531 13.922 15.578 1 98.44 123 VAL A C 1
ATOM 907 O O . VAL A 1 123 ? 17.625 13.773 16.125 1 98.44 123 VAL A O 1
ATOM 910 N N . SER A 1 124 ? 15.359 13.664 16.172 1 98.38 124 SER A N 1
ATOM 911 C CA . SER A 1 124 ? 15.367 13.117 17.516 1 98.38 124 SER A CA 1
ATOM 912 C C . SER A 1 124 ? 16.125 11.797 17.578 1 98.38 124 SER A C 1
ATOM 914 O O . SER A 1 124 ? 16.859 11.531 18.531 1 98.38 124 SER A O 1
ATOM 916 N N . SER A 1 125 ? 15.898 10.961 16.578 1 96.94 125 SER A N 1
ATOM 917 C CA . SER A 1 125 ? 16.625 9.695 16.484 1 96.94 125 SER A CA 1
ATOM 918 C C . SER A 1 125 ? 18.125 9.93 16.406 1 96.94 125 SER A C 1
ATOM 920 O O . SER A 1 125 ? 18.906 9.242 17.062 1 96.94 125 SER A O 1
ATOM 922 N N . TRP A 1 126 ? 18.547 10.852 15.641 1 97.31 126 TRP A N 1
ATOM 923 C CA . TRP A 1 126 ? 19.953 11.164 15.422 1 97.31 126 TRP A CA 1
ATOM 924 C C . TRP A 1 126 ? 20.609 11.617 16.719 1 97.31 126 TRP A C 1
ATOM 926 O O . TRP A 1 126 ? 21.703 11.156 17.062 1 97.31 126 TRP A O 1
ATOM 936 N N . ILE A 1 127 ? 19.922 12.445 17.484 1 97.25 127 ILE A N 1
ATOM 937 C CA . ILE A 1 127 ? 20.562 13.023 18.656 1 97.25 127 ILE A CA 1
ATOM 938 C C . ILE A 1 127 ? 20.297 12.141 19.875 1 97.25 127 ILE A C 1
ATOM 940 O O . ILE A 1 127 ? 20.641 12.508 21 1 97.25 127 ILE A O 1
ATOM 944 N N . GLY A 1 128 ? 19.531 11.07 19.703 1 96.75 128 GLY A N 1
ATOM 945 C CA . GLY A 1 128 ? 19.344 10.07 20.75 1 96.75 128 GLY A CA 1
ATOM 946 C C . GLY A 1 128 ? 18.266 10.445 21.75 1 96.75 128 GLY A C 1
ATOM 947 O O . GLY A 1 128 ? 18.328 10.031 22.906 1 96.75 128 GLY A O 1
ATOM 948 N N . LYS A 1 129 ? 17.406 11.25 21.328 1 96.94 129 LYS A N 1
ATOM 949 C CA . LYS A 1 129 ? 16.297 11.625 22.188 1 96.94 129 LYS A CA 1
ATOM 950 C C . LYS A 1 129 ? 15.078 10.742 21.922 1 96.94 129 LYS A C 1
ATOM 952 O O . LYS A 1 129 ? 14.5 10.789 20.828 1 96.94 129 LYS A O 1
ATOM 957 N N . LYS A 1 130 ? 14.711 9.984 22.844 1 95.5 130 LYS A N 1
ATOM 958 C CA . LYS A 1 130 ? 13.523 9.148 22.703 1 95.5 130 LYS A CA 1
ATOM 959 C C . LYS A 1 130 ? 12.25 9.984 22.781 1 95.5 130 LYS A C 1
ATOM 961 O O . LYS A 1 130 ? 12.062 10.758 23.719 1 95.5 130 LYS A O 1
ATOM 966 N N . MET A 1 131 ? 11.484 9.922 21.797 1 96.81 131 MET A N 1
ATOM 967 C CA . MET A 1 131 ? 10.203 10.617 21.766 1 96.81 131 MET A CA 1
ATOM 968 C C . MET A 1 131 ? 9.07 9.648 21.422 1 96.81 131 MET A C 1
ATOM 970 O O . MET A 1 131 ? 9.234 8.781 20.562 1 96.81 131 MET A O 1
ATOM 974 N N . TYR A 1 132 ? 7.977 9.828 22.109 1 96.56 132 TYR A N 1
ATOM 975 C CA . TYR A 1 132 ? 6.789 9.039 21.797 1 96.56 132 TYR A CA 1
ATOM 976 C C . TYR A 1 132 ? 5.863 9.789 20.844 1 96.56 132 TYR A C 1
ATOM 978 O O . TYR A 1 132 ? 6.074 10.969 20.578 1 96.56 132 TYR A O 1
ATOM 986 N N . HIS A 1 133 ? 4.891 9.094 20.328 1 97.06 133 HIS A N 1
ATOM 987 C CA . HIS A 1 133 ? 4.012 9.641 19.297 1 97.06 133 HIS A CA 1
ATOM 988 C C . HIS A 1 133 ? 3.342 10.922 19.766 1 97.06 133 HIS A C 1
ATOM 990 O O . HIS A 1 133 ? 3.252 11.891 19.016 1 97.06 133 HIS A O 1
ATOM 996 N N . ASP A 1 134 ? 2.93 10.945 20.984 1 97 134 ASP A N 1
ATOM 997 C CA . ASP A 1 134 ? 2.238 12.117 21.516 1 97 134 ASP A CA 1
ATOM 998 C C . ASP A 1 134 ? 3.172 13.328 21.578 1 97 134 ASP A C 1
ATOM 1000 O O . ASP A 1 134 ? 2.775 14.438 21.219 1 97 134 ASP A O 1
ATOM 1004 N N . ASP A 1 135 ? 4.402 13.078 21.984 1 97.56 135 ASP A N 1
ATOM 1005 C CA . ASP A 1 135 ? 5.398 14.141 22.062 1 97.56 135 ASP A CA 1
ATOM 1006 C C . ASP A 1 135 ? 5.691 14.711 20.672 1 97.56 135 ASP A C 1
ATOM 1008 O O . ASP A 1 135 ? 5.793 15.93 20.5 1 97.56 135 ASP A O 1
ATOM 1012 N N . ILE A 1 136 ? 5.801 13.828 19.781 1 98.62 136 ILE A N 1
ATOM 1013 C CA . ILE A 1 136 ? 6.129 14.234 18.422 1 98.62 136 ILE A CA 1
ATOM 1014 C C . ILE A 1 136 ? 4.988 15.07 17.844 1 98.62 136 ILE A C 1
ATOM 1016 O O . ILE A 1 136 ? 5.223 16.125 17.234 1 98.62 136 ILE A O 1
ATOM 1020 N N . ALA A 1 137 ? 3.764 14.625 18.031 1 98.69 137 ALA A N 1
ATOM 1021 C CA . ALA A 1 137 ? 2.594 15.328 17.516 1 98.69 137 ALA A CA 1
ATOM 1022 C C . ALA A 1 137 ? 2.484 16.734 18.125 1 98.69 137 ALA A C 1
ATOM 1024 O O . ALA A 1 137 ? 2.287 17.703 17.391 1 98.69 137 ALA A O 1
ATOM 1025 N N . LYS A 1 138 ? 2.635 16.828 19.406 1 98 138 LYS A N 1
ATOM 1026 C CA . LYS A 1 138 ? 2.537 18.109 20.109 1 98 138 LYS A CA 1
ATOM 1027 C C . LYS A 1 138 ? 3.623 19.078 19.656 1 98 138 LYS A C 1
ATOM 1029 O O . LYS A 1 138 ? 3.352 20.25 19.422 1 98 138 LYS A O 1
ATOM 1034 N N . LEU A 1 139 ? 4.785 18.5 19.562 1 98.69 139 LEU A N 1
ATOM 1035 C CA . LEU A 1 139 ? 5.895 19.344 19.125 1 98.69 139 LEU A CA 1
ATOM 1036 C C . LEU A 1 139 ? 5.688 19.844 17.703 1 98.69 139 LEU A C 1
ATOM 1038 O O . LEU A 1 139 ? 5.922 21.016 17.406 1 98.69 139 LEU A O 1
ATOM 1042 N N . ALA A 1 140 ? 5.281 18.922 16.844 1 98.75 140 ALA A N 1
ATOM 1043 C CA . ALA A 1 140 ? 5.02 19.312 15.453 1 98.75 140 ALA A CA 1
ATOM 1044 C C . ALA A 1 140 ? 3.994 20.438 15.375 1 98.75 140 ALA A C 1
ATOM 1046 O O . ALA A 1 140 ? 4.191 21.422 14.656 1 98.75 140 ALA A O 1
ATOM 1047 N N . TYR A 1 141 ? 2.938 20.281 16.109 1 97.88 141 TYR A N 1
ATOM 1048 C CA . TYR A 1 141 ? 1.911 21.312 16.156 1 97.88 141 TYR A CA 1
ATOM 1049 C C . TYR A 1 141 ? 2.484 22.625 16.672 1 97.88 141 TYR A C 1
ATOM 1051 O O . TYR A 1 141 ? 2.283 23.688 16.062 1 97.88 141 TYR A O 1
ATOM 1059 N N . HIS A 1 142 ? 3.178 22.578 17.75 1 98.06 142 HIS A N 1
ATOM 1060 C CA . HIS A 1 142 ? 3.77 23.766 18.359 1 98.06 142 HIS A CA 1
ATOM 1061 C C . HIS A 1 142 ? 4.684 24.5 17.391 1 98.06 142 HIS A C 1
ATOM 1063 O O . HIS A 1 142 ? 4.555 25.703 17.188 1 98.06 142 HIS A O 1
ATOM 1069 N N . LEU A 1 143 ? 5.547 23.75 16.734 1 98.56 143 LEU A N 1
ATOM 1070 C CA . LEU A 1 143 ? 6.516 24.359 15.828 1 98.56 143 LEU A CA 1
ATOM 1071 C C . LEU A 1 143 ? 5.816 24.953 14.609 1 98.56 143 LEU A C 1
ATOM 1073 O O . LEU A 1 143 ? 6.121 26.078 14.203 1 98.56 143 LEU A O 1
ATOM 1077 N N . GLU A 1 144 ? 4.883 24.25 14.094 1 96.81 144 GLU A N 1
ATOM 1078 C CA . GLU A 1 144 ? 4.227 24.688 12.867 1 96.81 144 GLU A CA 1
ATOM 1079 C C . GLU A 1 144 ? 3.27 25.844 13.125 1 96.81 144 GLU A C 1
ATOM 1081 O O . GLU A 1 144 ? 3.273 26.844 12.398 1 96.81 144 GLU A O 1
ATOM 1086 N N . ARG A 1 145 ? 2.492 25.734 14.172 1 94.94 145 ARG A N 1
ATOM 1087 C CA . ARG A 1 145 ? 1.375 26.656 14.383 1 94.94 145 ARG A CA 1
ATOM 1088 C C . ARG A 1 145 ? 1.793 27.828 15.242 1 94.94 145 ARG A C 1
ATOM 1090 O O . ARG A 1 145 ? 1.408 28.969 14.969 1 94.94 145 ARG A O 1
ATOM 1097 N N . GLU A 1 146 ? 2.543 27.625 16.234 1 95.88 146 GLU A N 1
ATOM 1098 C CA . GLU A 1 146 ? 2.834 28.656 17.234 1 95.88 146 GLU A CA 1
ATOM 1099 C C . GLU A 1 146 ? 4.176 29.328 16.953 1 95.88 146 GLU A C 1
ATOM 1101 O O . GLU A 1 146 ? 4.309 30.547 17.109 1 95.88 146 GLU A O 1
ATOM 1106 N N . VAL A 1 147 ? 5.113 28.547 16.516 1 97.88 147 VAL A N 1
ATOM 1107 C CA . VAL A 1 147 ? 6.457 29.094 16.359 1 97.88 147 VAL A CA 1
ATOM 1108 C C . VAL A 1 147 ? 6.598 29.719 14.969 1 97.88 147 VAL A C 1
ATOM 1110 O O . VAL A 1 147 ? 6.918 30.906 14.844 1 97.88 147 VAL A O 1
ATOM 1113 N N . ILE A 1 148 ? 6.324 28.938 13.953 1 96.81 148 ILE A N 1
ATOM 1114 C CA . ILE A 1 148 ? 6.441 29.453 12.594 1 96.81 148 ILE A CA 1
ATOM 1115 C C . ILE A 1 148 ? 5.254 30.359 12.273 1 96.81 148 ILE A C 1
ATOM 1117 O O . ILE A 1 148 ? 5.387 31.344 11.547 1 96.81 148 ILE A O 1
ATOM 1121 N N . GLY A 1 149 ? 4.051 29.922 12.766 1 94.06 149 GLY A N 1
ATOM 1122 C CA . GLY A 1 149 ? 2.861 30.734 12.57 1 94.06 149 GLY A CA 1
ATOM 1123 C C . GLY A 1 149 ? 2.033 30.297 11.375 1 94.06 149 GLY A C 1
ATOM 1124 O O . GLY A 1 149 ? 1.219 31.078 10.867 1 94.06 149 GLY A O 1
ATOM 1125 N N . LEU A 1 150 ? 2.25 29.125 10.898 1 90.94 150 LEU A N 1
ATOM 1126 C CA . LEU A 1 150 ? 1.442 28.641 9.789 1 90.94 150 LEU A CA 1
ATOM 1127 C C . LEU A 1 150 ? 0.024 28.312 10.25 1 90.94 150 LEU A C 1
ATOM 1129 O O . LEU A 1 150 ? -0.167 27.719 11.312 1 90.94 150 LEU A O 1
ATOM 1133 N N . LYS A 1 151 ? -0.938 28.688 9.469 1 87.88 151 LYS A N 1
ATOM 1134 C CA . LYS A 1 151 ? -2.332 28.453 9.828 1 87.88 151 LYS A CA 1
ATOM 1135 C C . LYS A 1 151 ? -2.738 27 9.555 1 87.88 151 LYS A C 1
ATOM 1137 O O . LYS A 1 151 ? -2.23 26.375 8.625 1 87.88 151 LYS A O 1
ATOM 1142 N N . GLY A 1 152 ? -3.643 26.484 10.43 1 91.44 152 GLY A N 1
ATOM 1143 C CA . GLY A 1 152 ? -4.141 25.141 10.258 1 91.44 152 GLY A CA 1
ATOM 1144 C C . GLY A 1 152 ? -4.52 24.469 11.57 1 91.44 152 GLY A C 1
ATOM 1145 O O . GLY A 1 152 ? -4.344 25.062 12.641 1 91.44 152 GLY A O 1
ATOM 1146 N N . GLY A 1 153 ? -5.004 23.312 11.453 1 94 153 GLY A N 1
ATOM 1147 C CA . GLY A 1 153 ? -5.434 22.578 12.633 1 94 153 GLY A CA 1
ATOM 1148 C C . GLY A 1 153 ? -4.379 21.609 13.148 1 94 153 GLY A C 1
ATOM 1149 O O . GLY A 1 153 ? -3.189 21.781 12.867 1 94 153 GLY A O 1
ATOM 1150 N N . LEU A 1 154 ? -4.785 20.734 14.008 1 95.69 154 LEU A N 1
ATOM 1151 C CA . LEU A 1 154 ? -3.828 19.844 14.664 1 95.69 154 LEU A CA 1
ATOM 1152 C C . LEU A 1 154 ? -3.969 18.422 14.148 1 95.69 154 LEU A C 1
ATOM 1154 O O . LEU A 1 154 ? -3.123 17.562 14.43 1 95.69 154 LEU A O 1
ATOM 1158 N N . GLN A 1 155 ? -4.957 18.078 13.336 1 97.25 155 GLN A N 1
ATOM 1159 C CA . GLN A 1 155 ? -5.254 16.688 13.023 1 97.25 155 GLN A CA 1
ATOM 1160 C C . GLN A 1 155 ? -4.121 16.047 12.219 1 97.25 155 GLN A C 1
ATOM 1162 O O . GLN A 1 155 ? -3.807 14.867 12.406 1 97.25 155 GLN A O 1
ATOM 1167 N N . ASP A 1 156 ? -3.51 16.828 11.344 1 97.62 156 ASP A N 1
ATOM 1168 C CA . ASP A 1 156 ? -2.508 16.266 10.445 1 97.62 156 ASP A CA 1
ATOM 1169 C C . ASP A 1 156 ? -1.311 15.727 11.227 1 97.62 156 ASP A C 1
ATOM 1171 O O . ASP A 1 156 ? -0.864 14.602 10.992 1 97.62 156 ASP A O 1
ATOM 1175 N N . GLN A 1 157 ? -0.814 16.547 12.172 1 98.5 157 GLN A N 1
ATOM 1176 C CA . GLN A 1 157 ? 0.347 16.141 12.953 1 98.5 157 GLN A CA 1
ATOM 1177 C C . GLN A 1 157 ? 0.048 14.898 13.789 1 98.5 157 GLN A C 1
ATOM 1179 O O . GLN A 1 157 ? 0.854 13.969 13.828 1 98.5 157 GLN A O 1
ATOM 1184 N N . TYR A 1 158 ? -1.099 14.883 14.352 1 98.62 158 TYR A N 1
ATOM 1185 C CA . TYR A 1 158 ? -1.465 13.773 15.219 1 98.62 158 TYR A CA 1
ATOM 1186 C C . TYR A 1 158 ? -1.708 12.508 14.406 1 98.62 158 TYR A C 1
ATOM 1188 O O . TYR A 1 158 ? -1.308 11.414 14.82 1 98.62 158 TYR A O 1
ATOM 1196 N N . ALA A 1 159 ? -2.357 12.641 13.273 1 98.69 159 ALA A N 1
ATOM 1197 C CA . ALA A 1 159 ? -2.568 11.484 12.406 1 98.69 159 ALA A CA 1
ATOM 1198 C C . ALA A 1 159 ? -1.239 10.867 11.977 1 98.69 159 ALA A C 1
ATOM 1200 O O . ALA A 1 159 ? -1.054 9.656 12.055 1 98.69 159 ALA A O 1
ATOM 1201 N N . ALA A 1 160 ? -0.358 11.719 11.547 1 98.81 160 ALA A N 1
ATOM 1202 C CA . ALA A 1 160 ? 0.945 11.258 11.07 1 98.81 160 ALA A CA 1
ATOM 1203 C C . ALA A 1 160 ? 1.726 10.57 12.188 1 98.81 160 ALA A C 1
ATOM 1205 O O . ALA A 1 160 ? 2.42 9.578 11.945 1 98.81 160 ALA A O 1
ATOM 1206 N N . ALA A 1 161 ? 1.626 11.062 13.391 1 98.81 161 ALA A N 1
ATOM 1207 C CA . ALA A 1 161 ? 2.373 10.523 14.523 1 98.81 161 ALA A CA 1
ATOM 1208 C C . ALA A 1 161 ? 1.782 9.195 14.984 1 98.81 161 ALA A C 1
ATOM 1210 O O . ALA A 1 161 ? 2.514 8.227 15.203 1 98.81 161 ALA A O 1
ATOM 1211 N N . TYR A 1 162 ? 0.468 9.07 15.086 1 98.56 162 TYR A N 1
ATOM 1212 C CA . TYR A 1 162 ? -0.187 7.926 15.703 1 98.56 162 TYR A CA 1
ATOM 1213 C C . TYR A 1 162 ? -0.448 6.828 14.68 1 98.56 162 TYR A C 1
ATOM 1215 O O . TYR A 1 162 ? -0.328 5.641 14.984 1 98.56 162 TYR A O 1
ATOM 1223 N N . GLY A 1 163 ? -0.895 7.242 13.492 1 98.5 163 GLY A N 1
ATOM 1224 C CA . GLY A 1 163 ? -1.283 6.289 12.469 1 98.5 163 GLY A CA 1
ATOM 1225 C C . GLY A 1 163 ? -2.635 5.652 12.727 1 98.5 163 GLY A C 1
ATOM 1226 O O . GLY A 1 163 ? -3.191 5.789 13.82 1 98.5 163 GLY A O 1
ATOM 1227 N N . GLY A 1 164 ? -3.199 5.023 11.727 1 98.19 164 GLY A N 1
ATOM 1228 C CA . GLY A 1 164 ? -4.438 4.277 11.867 1 98.19 164 GLY A CA 1
ATOM 1229 C C . GLY A 1 164 ? -5.672 5.16 11.844 1 98.19 164 GLY A C 1
ATOM 1230 O O . GLY A 1 164 ? -5.625 6.289 11.352 1 98.19 164 GLY A O 1
ATOM 1231 N N . PHE A 1 165 ? -6.766 4.566 12.273 1 98.69 165 PHE A N 1
ATOM 1232 C CA . PHE A 1 165 ? -8.008 5.301 12.469 1 98.69 165 PHE A CA 1
ATOM 1233 C C . PHE A 1 165 ? -8.039 5.961 13.836 1 98.69 165 PHE A C 1
ATOM 1235 O O . PHE A 1 165 ? -7.895 5.285 14.859 1 98.69 165 PHE A O 1
ATOM 1242 N N . ASN A 1 166 ? -8.25 7.266 13.836 1 98.56 166 ASN A N 1
ATOM 1243 C CA . ASN A 1 166 ? -8.211 8.008 15.086 1 98.56 166 ASN A CA 1
ATOM 1244 C C . ASN A 1 166 ? -9.43 8.906 15.242 1 98.56 166 ASN A C 1
ATOM 1246 O O . ASN A 1 166 ? -9.82 9.602 14.297 1 98.56 166 ASN A O 1
ATOM 1250 N N . LEU A 1 167 ? -10.008 8.82 16.328 1 98.62 167 LEU A N 1
ATOM 1251 C CA . LEU A 1 167 ? -10.93 9.852 16.797 1 98.62 167 LEU A CA 1
ATOM 1252 C C . LEU A 1 167 ? -10.242 10.781 17.797 1 98.62 167 LEU A C 1
ATOM 1254 O O . LEU A 1 167 ? -9.805 10.352 18.859 1 98.62 167 LEU A O 1
ATOM 1258 N N . MET A 1 168 ? -10.164 12.031 17.438 1 98.31 168 MET A N 1
ATOM 1259 C CA . MET A 1 168 ? -9.438 13.008 18.25 1 98.31 168 MET A CA 1
ATOM 1260 C C . MET A 1 168 ? -10.391 14.016 18.875 1 98.31 168 MET A C 1
ATOM 1262 O O . MET A 1 168 ? -11.078 14.75 18.172 1 98.31 168 MET A O 1
ATOM 1266 N N . ASP A 1 169 ? -10.328 14.062 20.141 1 98 169 ASP A N 1
ATOM 1267 C CA . ASP A 1 169 ? -11.07 15.07 20.891 1 98 169 ASP A CA 1
ATOM 1268 C C . ASP A 1 169 ? -10.164 16.219 21.328 1 98 169 ASP A C 1
ATOM 1270 O O . ASP A 1 169 ? -9.109 15.977 21.938 1 98 169 ASP A O 1
ATOM 1274 N N . ILE A 1 170 ? -10.648 17.375 20.984 1 97.19 170 ILE A N 1
ATOM 1275 C CA . ILE A 1 170 ? -9.867 18.578 21.297 1 97.19 170 ILE A CA 1
ATOM 1276 C C . ILE A 1 170 ? -10.641 19.453 22.281 1 97.19 170 ILE A C 1
ATOM 1278 O O . ILE A 1 170 ? -11.805 19.797 22.047 1 97.19 170 ILE A O 1
ATOM 1282 N N . ASP A 1 171 ? -9.969 19.812 23.344 1 93.81 171 ASP A N 1
ATOM 1283 C CA . ASP A 1 171 ? -10.547 20.75 24.281 1 93.81 171 ASP A CA 1
ATOM 1284 C C . ASP A 1 171 ? -9.469 21.578 24.969 1 93.81 171 ASP A C 1
ATOM 1286 O O . ASP A 1 171 ? -8.336 21.656 24.484 1 93.81 171 ASP A O 1
ATOM 1290 N N . SER A 1 172 ? -9.836 22.297 26.016 1 88.69 172 SER A N 1
ATOM 1291 C CA . SER A 1 172 ? -8.898 23.203 26.688 1 88.69 172 SER A CA 1
ATOM 1292 C C . SER A 1 172 ? -7.754 22.438 27.328 1 88.69 172 SER A C 1
ATOM 1294 O O . SER A 1 172 ? -6.707 23.016 27.641 1 88.69 172 SER A O 1
ATOM 1296 N N . ARG A 1 173 ? -8.016 21.172 27.625 1 89.5 173 ARG A N 1
ATOM 1297 C CA . ARG A 1 173 ? -7.012 20.328 28.281 1 89.5 173 ARG A CA 1
ATOM 1298 C C . ARG A 1 173 ? -6.016 19.766 27.266 1 89.5 173 ARG A C 1
ATOM 1300 O O . ARG A 1 173 ? -4.957 19.266 27.641 1 89.5 173 ARG A O 1
ATOM 1307 N N . GLY A 1 174 ? -6.352 19.922 25.938 1 91.38 174 GLY A N 1
ATOM 1308 C CA . GLY A 1 174 ? -5.48 19.391 24.906 1 91.38 174 GLY A CA 1
ATOM 1309 C C . GLY A 1 174 ? -6.184 18.422 23.969 1 91.38 174 GLY A C 1
ATOM 1310 O O . GLY A 1 174 ? -7.367 18.594 23.672 1 91.38 174 GLY A O 1
ATOM 1311 N N . VAL A 1 175 ? -5.387 17.484 23.406 1 96.12 175 VAL A N 1
ATOM 1312 C CA . VAL A 1 175 ? -5.906 16.562 22.422 1 96.12 175 VAL A CA 1
ATOM 1313 C C . VAL A 1 175 ? -5.93 15.148 23 1 96.12 175 VAL A C 1
ATOM 1315 O O . VAL A 1 175 ? -4.938 14.688 23.562 1 96.12 175 VAL A O 1
ATOM 1318 N N . LYS A 1 176 ? -7 14.508 22.953 1 96.94 176 LYS A N 1
ATOM 1319 C CA . LYS A 1 176 ? -7.117 13.094 23.281 1 96.94 176 LYS A CA 1
ATOM 1320 C C . LYS A 1 176 ? -7.32 12.258 22.016 1 96.94 176 LYS A C 1
ATOM 1322 O O . LYS A 1 176 ? -8.312 12.422 21.312 1 96.94 176 LYS A O 1
ATOM 1327 N N . VAL A 1 177 ? -6.391 11.398 21.75 1 97.81 177 VAL A N 1
ATOM 1328 C CA . VAL A 1 177 ? -6.461 10.539 20.578 1 97.81 177 VAL A CA 1
ATOM 1329 C C . VAL A 1 177 ? -6.996 9.164 20.969 1 97.81 177 VAL A C 1
ATOM 1331 O O . VAL A 1 177 ? -6.41 8.484 21.797 1 97.81 177 VAL A O 1
ATOM 1334 N N . GLN A 1 178 ? -8.062 8.773 20.438 1 97.44 178 GLN A N 1
ATOM 1335 C CA . GLN A 1 178 ? -8.625 7.441 20.609 1 97.44 178 GLN A CA 1
ATOM 1336 C C . GLN A 1 178 ? -8.547 6.637 19.312 1 97.44 178 GLN A C 1
ATOM 1338 O O . GLN A 1 178 ? -9.141 7.02 18.297 1 97.44 178 GLN A O 1
ATOM 1343 N N . LYS A 1 179 ? -7.867 5.547 19.391 1 97.06 179 LYS A N 1
ATOM 1344 C CA . LYS A 1 179 ? -7.855 4.656 18.234 1 97.06 179 LYS A CA 1
ATOM 1345 C C . LYS A 1 179 ? -9.234 4.047 18 1 97.06 179 LYS A C 1
ATOM 1347 O O . LYS A 1 179 ? -9.898 3.619 18.938 1 97.06 179 LYS A O 1
ATOM 1352 N N . VAL A 1 180 ? -9.633 4.125 16.781 1 97.56 180 VAL A N 1
ATOM 1353 C CA . VAL A 1 180 ? -10.891 3.484 16.422 1 97.56 180 VAL A CA 1
ATOM 1354 C C . VAL A 1 180 ? -10.633 2.027 16.031 1 97.56 180 VAL A C 1
ATOM 1356 O O . VAL A 1 180 ? -10.086 1.744 14.969 1 97.56 180 VAL A O 1
ATOM 1359 N N . ASP A 1 181 ? -11.031 1.133 16.875 1 95 181 ASP A N 1
ATOM 1360 C CA . ASP A 1 181 ? -10.805 -0.293 16.641 1 95 181 ASP A CA 1
ATOM 1361 C C . ASP A 1 181 ? -11.867 -0.879 15.719 1 95 181 ASP A C 1
ATOM 1363 O O . ASP A 1 181 ? -13.016 -1.074 16.125 1 95 181 ASP A O 1
ATOM 1367 N N . ILE A 1 182 ? -11.516 -1.116 14.539 1 97.06 182 ILE A N 1
ATOM 1368 C CA . ILE A 1 182 ? -12.391 -1.699 13.531 1 97.06 182 ILE A CA 1
ATOM 1369 C C . ILE A 1 182 ? -12.047 -3.174 13.336 1 97.06 182 ILE A C 1
ATOM 1371 O O . ILE A 1 182 ? -10.875 -3.525 13.172 1 97.06 182 ILE A O 1
ATOM 1375 N N . ASP A 1 183 ? -13.117 -4.035 13.375 1 96 183 ASP A N 1
ATOM 1376 C CA . ASP A 1 183 ? -12.898 -5.449 13.094 1 96 183 ASP A CA 1
ATOM 1377 C C . ASP A 1 183 ? -12.188 -5.645 11.758 1 96 183 ASP A C 1
ATOM 1379 O O . ASP A 1 183 ? -12.492 -4.957 10.781 1 96 183 ASP A O 1
ATOM 1383 N N . GLU A 1 184 ? -11.344 -6.594 11.727 1 94.88 184 GLU A N 1
ATOM 1384 C CA . GLU A 1 184 ? -10.508 -6.812 10.555 1 94.88 184 GLU A CA 1
ATOM 1385 C C . GLU A 1 184 ? -11.352 -7.008 9.297 1 94.88 184 GLU A C 1
ATOM 1387 O O . GLU A 1 184 ? -11.055 -6.445 8.242 1 94.88 184 GLU A O 1
ATOM 1392 N N . ASP A 1 185 ? -12.43 -7.797 9.422 1 94.94 185 ASP A N 1
ATOM 1393 C CA . ASP A 1 185 ? -13.312 -8.039 8.289 1 94.94 185 ASP A CA 1
ATOM 1394 C C . ASP A 1 185 ? -13.953 -6.742 7.801 1 94.94 185 ASP A C 1
ATOM 1396 O O . ASP A 1 185 ? -14.07 -6.516 6.594 1 94.94 185 ASP A O 1
ATOM 1400 N N . VAL A 1 186 ? -14.32 -5.906 8.773 1 95.56 186 VAL A N 1
ATOM 1401 C CA . VAL A 1 186 ? -14.953 -4.629 8.453 1 95.56 186 VAL A CA 1
ATOM 1402 C C . VAL A 1 186 ? -13.938 -3.697 7.805 1 95.56 186 VAL A C 1
ATOM 1404 O O . VAL A 1 186 ? -14.242 -3.014 6.824 1 95.56 186 VAL A O 1
ATOM 1407 N N . ALA A 1 187 ? -12.719 -3.711 8.328 1 96.75 187 ALA A N 1
ATOM 1408 C CA . ALA A 1 187 ? -11.656 -2.889 7.758 1 96.75 187 ALA A CA 1
ATOM 1409 C C . ALA A 1 187 ? -11.352 -3.307 6.32 1 96.75 187 ALA A C 1
ATOM 1411 O O . ALA A 1 187 ? -11.141 -2.457 5.453 1 96.75 187 ALA A O 1
ATOM 1412 N N . ASP A 1 188 ? -11.328 -4.598 6.078 1 95.94 188 ASP A N 1
ATOM 1413 C CA . ASP A 1 188 ? -11.062 -5.113 4.738 1 95.94 188 ASP A CA 1
ATOM 1414 C C . ASP A 1 188 ? -12.18 -4.723 3.771 1 95.94 188 ASP A C 1
ATOM 1416 O O . ASP A 1 188 ? -11.914 -4.336 2.631 1 95.94 188 ASP A O 1
ATOM 1420 N N . GLU A 1 189 ? -13.375 -4.809 4.223 1 96.62 189 GLU A N 1
ATOM 1421 C CA . GLU A 1 189 ? -14.508 -4.426 3.381 1 96.62 189 GLU A CA 1
ATOM 1422 C C . GLU A 1 189 ? -14.508 -2.922 3.111 1 96.62 189 GLU A C 1
ATOM 1424 O O . GLU A 1 189 ? -14.75 -2.49 1.982 1 96.62 189 GLU A O 1
ATOM 1429 N N . LEU A 1 190 ? -14.25 -2.166 4.176 1 97.56 190 LEU A N 1
ATOM 1430 C CA . LEU A 1 190 ? -14.148 -0.721 4.008 1 97.56 190 LEU A CA 1
ATOM 1431 C C . LEU A 1 190 ? -13.07 -0.365 2.99 1 97.56 190 LEU A C 1
ATOM 1433 O O . LEU A 1 190 ? -13.281 0.484 2.123 1 97.56 190 LEU A O 1
ATOM 1437 N N . GLN A 1 191 ? -11.93 -1.024 3.1 1 97.31 191 GLN A N 1
ATOM 1438 C CA . GLN A 1 191 ? -10.836 -0.832 2.15 1 97.31 191 GLN A CA 1
ATOM 1439 C C . GLN A 1 191 ? -11.305 -1.068 0.717 1 97.31 191 GLN A C 1
ATOM 1441 O O . GLN A 1 191 ? -11.047 -0.249 -0.168 1 97.31 191 GLN A O 1
ATOM 1446 N N . TYR A 1 192 ? -11.984 -2.115 0.511 1 96.19 192 TYR A N 1
ATOM 1447 C CA . TYR A 1 192 ? -12.438 -2.479 -0.826 1 96.19 192 TYR A CA 1
ATOM 1448 C C . TYR A 1 192 ? -13.43 -1.45 -1.362 1 96.19 192 TYR A C 1
ATOM 1450 O O . TYR A 1 192 ? -13.414 -1.124 -2.551 1 96.19 192 TYR A O 1
ATOM 1458 N N . ARG A 1 193 ? -14.211 -0.904 -0.52 1 96.81 193 ARG A N 1
ATOM 1459 C CA . ARG A 1 193 ? -15.289 -0.018 -0.936 1 96.81 193 ARG A CA 1
ATOM 1460 C C . ARG A 1 193 ? -14.828 1.434 -0.979 1 96.81 193 ARG A C 1
ATOM 1462 O O . ARG A 1 193 ? -15.602 2.33 -1.311 1 96.81 193 ARG A O 1
ATOM 1469 N N . SER A 1 194 ? -13.594 1.665 -0.63 1 98.12 194 SER A N 1
ATOM 1470 C CA . SER A 1 194 ? -13.055 3.021 -0.567 1 98.12 194 SER A CA 1
ATOM 1471 C C . SER A 1 194 ? -12.336 3.391 -1.861 1 98.12 194 SER A C 1
ATOM 1473 O O . SER A 1 194 ? -11.656 2.557 -2.461 1 98.12 194 SER A O 1
ATOM 1475 N N . LEU A 1 195 ? -12.547 4.625 -2.207 1 97.94 195 LEU A N 1
ATOM 1476 C CA . LEU A 1 195 ? -11.906 5.184 -3.395 1 97.94 195 LEU A CA 1
ATOM 1477 C C . LEU A 1 195 ? -11.227 6.512 -3.074 1 97.94 195 LEU A C 1
ATOM 1479 O O . LEU A 1 195 ? -11.797 7.352 -2.373 1 97.94 195 LEU A O 1
ATOM 1483 N N . LEU A 1 196 ? -9.992 6.676 -3.459 1 97.5 196 LEU A N 1
ATOM 1484 C CA . LEU A 1 196 ? -9.227 7.914 -3.334 1 97.5 196 LEU A CA 1
ATOM 1485 C C . LEU A 1 196 ? -8.891 8.484 -4.707 1 97.5 196 LEU A C 1
ATOM 1487 O O . LEU A 1 196 ? -8.258 7.809 -5.527 1 97.5 196 LEU A O 1
ATOM 1491 N N . CYS A 1 197 ? -9.328 9.734 -4.945 1 95.81 197 CYS A N 1
ATOM 1492 C CA . CYS A 1 197 ? -9.219 10.336 -6.27 1 95.81 197 CYS A CA 1
ATOM 1493 C C . CYS A 1 197 ? -8.602 11.727 -6.184 1 95.81 197 CYS A C 1
ATOM 1495 O O . CYS A 1 197 ? -8.984 12.523 -5.328 1 95.81 197 CYS A O 1
ATOM 1497 N N . TYR A 1 198 ? -7.684 11.992 -7.059 1 94.75 198 TYR A N 1
ATOM 1498 C CA . TYR A 1 198 ? -7.074 13.312 -7.16 1 94.75 198 TYR A CA 1
ATOM 1499 C C . TYR A 1 198 ? -7.766 14.148 -8.234 1 94.75 198 TYR A C 1
ATOM 1501 O O . TYR A 1 198 ? -7.875 13.727 -9.383 1 94.75 198 TYR A O 1
ATOM 1509 N N . THR A 1 199 ? -8.18 15.305 -7.898 1 91.19 199 THR A N 1
ATOM 1510 C CA . THR A 1 199 ? -8.977 16.141 -8.797 1 91.19 199 THR A CA 1
ATOM 1511 C C . THR A 1 199 ? -8.078 16.859 -9.797 1 91.19 199 THR A C 1
ATOM 1513 O O . THR A 1 199 ? -8.562 17.391 -10.797 1 91.19 199 THR A O 1
ATOM 1516 N N . GLY A 1 200 ? -6.754 16.844 -9.602 1 82.19 200 GLY A N 1
ATOM 1517 C CA . GLY A 1 200 ? -5.824 17.5 -10.508 1 82.19 200 GLY A CA 1
ATOM 1518 C C . GLY A 1 200 ? -5.508 18.922 -10.102 1 82.19 200 GLY A C 1
ATOM 1519 O O . GLY A 1 200 ? -4.66 19.578 -10.719 1 82.19 200 GLY A O 1
ATOM 1520 N N . THR A 1 201 ? -6.133 19.469 -9.18 1 78.5 201 THR A N 1
ATOM 1521 C CA . THR A 1 201 ? -5.91 20.844 -8.773 1 78.5 201 THR A CA 1
ATOM 1522 C C . THR A 1 201 ? -5.426 20.906 -7.324 1 78.5 201 THR A C 1
ATOM 1524 O O . THR A 1 201 ? -5.984 20.234 -6.449 1 78.5 201 THR A O 1
ATOM 1527 N N . SER A 1 202 ? -4.215 21.438 -7.293 1 69.38 202 SER A N 1
ATOM 1528 C CA . SER A 1 202 ? -3.713 21.703 -5.949 1 69.38 202 SER A CA 1
ATOM 1529 C C . SER A 1 202 ? -4.098 23.109 -5.488 1 69.38 202 SER A C 1
ATOM 1531 O O . SER A 1 202 ? -4.234 24.016 -6.305 1 69.38 202 SER A O 1
ATOM 1533 N N . ARG A 1 203 ? -4.512 23.188 -4.289 1 67.75 203 ARG A N 1
ATOM 1534 C CA . ARG A 1 203 ? -4.875 24.531 -3.846 1 67.75 203 ARG A CA 1
ATOM 1535 C C . ARG A 1 203 ? -4.156 24.891 -2.551 1 67.75 203 ARG A C 1
ATOM 1537 O O . ARG A 1 203 ? -3.656 24.016 -1.845 1 67.75 203 ARG A O 1
ATOM 1544 N N . GLU A 1 204 ? -4.227 26.219 -2.436 1 73.06 204 GLU A N 1
ATOM 1545 C CA . GLU A 1 204 ? -3.605 26.797 -1.244 1 73.06 204 GLU A CA 1
ATOM 1546 C C . GLU A 1 204 ? -4.535 26.703 -0.038 1 73.06 204 GLU A C 1
ATOM 1548 O O . GLU A 1 204 ? -5.57 27.375 0.004 1 73.06 204 GLU A O 1
ATOM 1553 N N . SER A 1 205 ? -4.25 25.828 0.86 1 79.81 205 SER A N 1
ATOM 1554 C CA . SER A 1 205 ? -5.031 25.547 2.061 1 79.81 205 SER A CA 1
ATOM 1555 C C . SER A 1 205 ? -5.129 26.781 2.959 1 79.81 205 SER A C 1
ATOM 1557 O O . SER A 1 205 ? -6.16 27.016 3.594 1 79.81 205 SER A O 1
ATOM 1559 N N . ALA A 1 206 ? -4.117 27.625 2.934 1 81 206 ALA A N 1
ATOM 1560 C CA . ALA A 1 206 ? -4.035 28.75 3.855 1 81 206 ALA A CA 1
ATOM 1561 C C . ALA A 1 206 ? -5.172 29.734 3.609 1 81 206 ALA A C 1
ATOM 1563 O O . ALA A 1 206 ? -5.77 30.25 4.555 1 81 206 ALA A O 1
ATOM 1564 N N . GLY A 1 207 ? -5.465 29.922 2.391 1 86.75 207 GLY A N 1
ATOM 1565 C CA . GLY A 1 207 ? -6.551 30.828 2.049 1 86.75 207 GLY A CA 1
ATOM 1566 C C . GLY A 1 207 ? -7.914 30.312 2.471 1 86.75 207 GLY A C 1
ATOM 1567 O O . GLY A 1 207 ? -8.758 31.094 2.934 1 86.75 207 GLY A O 1
ATOM 1568 N N . ILE A 1 208 ? -8.117 29.125 2.352 1 90.25 208 ILE A N 1
ATOM 1569 C CA . ILE A 1 208 ? -9.383 28.5 2.719 1 90.25 208 ILE A CA 1
ATOM 1570 C C . ILE A 1 208 ? -9.547 28.516 4.238 1 90.25 208 ILE A C 1
ATOM 1572 O O . ILE A 1 208 ? -10.617 28.844 4.75 1 90.25 208 ILE A O 1
ATOM 1576 N N . ILE A 1 209 ? -8.492 28.219 4.93 1 91.25 209 ILE A N 1
ATOM 1577 C CA . ILE A 1 209 ? -8.516 28.219 6.387 1 91.25 209 ILE A CA 1
ATOM 1578 C C . ILE A 1 209 ? -8.805 29.625 6.902 1 91.25 209 ILE A C 1
ATOM 1580 O O . ILE A 1 209 ? -9.617 29.812 7.812 1 91.25 209 ILE A O 1
ATOM 1584 N N . LYS A 1 210 ? -8.164 30.578 6.289 1 92.81 210 LYS A N 1
ATOM 1585 C CA . LYS A 1 210 ? -8.414 31.969 6.66 1 92.81 210 LYS A CA 1
ATOM 1586 C C . LYS A 1 210 ? -9.875 32.344 6.457 1 92.81 210 LYS A C 1
ATOM 1588 O O . LYS A 1 210 ? -10.484 33 7.316 1 92.81 210 LYS A O 1
ATOM 1593 N N . SER A 1 211 ? -10.359 31.953 5.363 1 94.88 211 SER A N 1
ATOM 1594 C CA . SER A 1 211 ? -11.758 32.219 5.059 1 94.88 211 SER A CA 1
ATOM 1595 C C . SER A 1 211 ? -12.688 31.547 6.066 1 94.88 211 SER A C 1
ATOM 1597 O O . SER A 1 211 ? -13.68 32.125 6.496 1 94.88 211 SER A O 1
ATOM 1599 N N . GLN A 1 212 ? -12.445 30.344 6.457 1 94.62 212 GLN A N 1
ATOM 1600 C CA . GLN A 1 212 ? -13.227 29.625 7.457 1 94.62 212 GLN A CA 1
ATOM 1601 C C . GLN A 1 212 ? -13.203 30.359 8.797 1 94.62 212 GLN A C 1
ATOM 1603 O O . GLN A 1 212 ? -14.242 30.469 9.461 1 94.62 212 GLN A O 1
ATOM 1608 N N . ILE A 1 213 ? -12.086 30.812 9.164 1 95.19 213 ILE A N 1
ATOM 1609 C CA . ILE A 1 213 ? -11.914 31.516 10.43 1 95.19 213 ILE A CA 1
ATOM 1610 C C . ILE A 1 213 ? -12.727 32.812 10.414 1 95.19 213 ILE A C 1
ATOM 1612 O O . ILE A 1 213 ? -13.414 33.125 11.391 1 95.19 213 ILE A O 1
ATOM 1616 N N . GLU A 1 214 ? -12.594 33.469 9.312 1 96.62 214 GLU A N 1
ATOM 1617 C CA . GLU A 1 214 ? -13.352 34.719 9.172 1 96.62 214 GLU A CA 1
ATOM 1618 C C . GLU A 1 214 ? -14.852 34.469 9.266 1 96.62 214 GLU A C 1
ATOM 1620 O O . GLU A 1 214 ? -15.57 35.219 9.945 1 96.62 214 GLU A O 1
ATOM 1625 N N . SER A 1 215 ? -15.273 33.5 8.641 1 96.75 215 SER A N 1
ATOM 1626 C CA . SER A 1 215 ? -16.688 33.125 8.672 1 96.75 215 SER A CA 1
ATOM 1627 C C . SER A 1 215 ? -17.141 32.781 10.086 1 96.75 215 SER A C 1
ATOM 1629 O O . SER A 1 215 ? -18.234 33.125 10.5 1 96.75 215 SER A O 1
ATOM 1631 N N . PHE A 1 216 ? -16.328 32.125 10.82 1 96.56 216 PHE A N 1
ATOM 1632 C CA . PHE A 1 216 ? -16.672 31.766 12.195 1 96.56 216 PHE A CA 1
ATOM 1633 C C . PHE A 1 216 ? -16.766 33 13.07 1 96.56 216 PHE A C 1
ATOM 1635 O O . PHE A 1 216 ? -17.688 33.125 13.875 1 96.56 216 PHE A O 1
ATOM 1642 N N . ASN A 1 217 ? -15.781 33.844 12.859 1 96.75 217 ASN A N 1
ATOM 1643 C CA . ASN A 1 217 ? -15.781 35.094 13.633 1 96.75 217 ASN A CA 1
ATOM 1644 C C . ASN A 1 217 ? -17.047 35.906 13.391 1 96.75 217 ASN A C 1
ATOM 1646 O O . ASN A 1 217 ? -17.5 36.625 14.273 1 96.75 217 ASN A O 1
ATOM 1650 N N . LYS A 1 218 ? -17.578 35.688 12.227 1 97.06 218 LYS A N 1
ATOM 1651 C CA . LYS A 1 218 ? -18.797 36.406 11.867 1 97.06 218 LYS A CA 1
ATOM 1652 C C . LYS A 1 218 ? -20.047 35.625 12.273 1 97.06 218 LYS A C 1
ATOM 1654 O O . LYS A 1 218 ? -21.172 36.062 12.07 1 97.06 218 LYS A O 1
ATOM 1659 N N . GLY A 1 219 ? -19.828 34.438 12.766 1 95.88 219 GLY A N 1
ATOM 1660 C CA . GLY A 1 219 ? -20.922 33.594 13.188 1 95.88 219 GLY A CA 1
ATOM 1661 C C . GLY A 1 219 ? -21.656 32.938 12.031 1 95.88 219 GLY A C 1
ATOM 1662 O O . GLY A 1 219 ? -22.797 32.5 12.18 1 95.88 219 GLY A O 1
ATOM 1663 N N . GLU A 1 220 ? -20.984 32.75 10.938 1 96.88 220 GLU A N 1
ATOM 1664 C CA . GLU A 1 220 ? -21.656 32.344 9.711 1 96.88 220 GLU A CA 1
ATOM 1665 C C . GLU A 1 220 ? -21.578 30.828 9.531 1 96.88 220 GLU A C 1
ATOM 1667 O O . GLU A 1 220 ? -22.359 30.25 8.781 1 96.88 220 GLU A O 1
ATOM 1672 N N . ASN A 1 221 ? -20.641 30.203 10.172 1 97.62 221 ASN A N 1
ATOM 1673 C CA . ASN A 1 221 ? -20.469 28.781 9.898 1 97.62 221 ASN A CA 1
ATOM 1674 C C . ASN A 1 221 ? -20.422 27.969 11.188 1 97.62 221 ASN A C 1
ATOM 1676 O O . ASN A 1 221 ? -19.984 26.812 11.188 1 97.62 221 ASN A O 1
ATOM 1680 N N . GLU A 1 222 ? -20.812 28.547 12.289 1 97.94 222 GLU A N 1
ATOM 1681 C CA . GLU A 1 222 ? -20.734 27.891 13.594 1 97.94 222 GLU A CA 1
ATOM 1682 C C . GLU A 1 222 ? -21.562 26.609 13.617 1 97.94 222 GLU A C 1
ATOM 1684 O O . GLU A 1 222 ? -21.094 25.578 14.094 1 97.94 222 GLU A O 1
ATOM 1689 N N . ASN A 1 223 ? -22.781 26.719 13.117 1 98.19 223 ASN A N 1
ATOM 1690 C CA . ASN A 1 223 ? -23.641 25.547 13.102 1 98.19 223 ASN A CA 1
ATOM 1691 C C . ASN A 1 223 ? -23.047 24.406 12.281 1 98.19 223 ASN A C 1
ATOM 1693 O O . ASN A 1 223 ? -23.094 23.25 12.688 1 98.19 223 ASN A O 1
ATOM 1697 N N . ALA A 1 224 ? -22.547 24.75 11.18 1 98.44 224 ALA A N 1
ATOM 1698 C CA . ALA A 1 224 ? -21.922 23.734 10.312 1 98.44 224 ALA A CA 1
ATOM 1699 C C . ALA A 1 224 ? -20.766 23.047 11.023 1 98.44 224 ALA A C 1
ATOM 1701 O O . ALA A 1 224 ? -20.594 21.828 10.922 1 98.44 224 ALA A O 1
ATOM 1702 N N . LEU A 1 225 ? -19.969 23.781 11.727 1 98.56 225 LEU A N 1
ATOM 1703 C CA . LEU A 1 225 ? -18.844 23.234 12.477 1 98.56 225 LEU A CA 1
ATOM 1704 C C . LEU A 1 225 ? -19.328 22.344 13.617 1 98.56 225 LEU A C 1
ATOM 1706 O O . LEU A 1 225 ? -18.797 21.266 13.852 1 98.56 225 LEU A O 1
ATOM 1710 N N . ASP A 1 226 ? -20.406 22.797 14.266 1 98.62 226 ASP A N 1
ATOM 1711 C CA . ASP A 1 226 ? -20.984 22 15.344 1 98.62 226 ASP A CA 1
ATOM 1712 C C . ASP A 1 226 ? -21.484 20.641 14.836 1 98.62 226 ASP A C 1
ATOM 1714 O O . ASP A 1 226 ? -21.219 19.609 15.453 1 98.62 226 ASP A O 1
ATOM 1718 N N . GLU A 1 227 ? -22.141 20.719 13.734 1 98.75 227 GLU A N 1
ATOM 1719 C CA . GLU A 1 227 ? -22.672 19.484 13.148 1 98.75 227 GLU A CA 1
ATOM 1720 C C . GLU A 1 227 ? -21.547 18.562 12.688 1 98.75 227 GLU A C 1
ATOM 1722 O O . GLU A 1 227 ? -21.641 17.344 12.828 1 98.75 227 GLU A O 1
ATOM 1727 N N . SER A 1 228 ? -20.562 19.156 12.148 1 98.5 228 SER A N 1
ATOM 1728 C CA . SER A 1 228 ? -19.406 18.375 11.711 1 98.5 228 SER A CA 1
ATOM 1729 C C . SER A 1 228 ? -18.75 17.641 12.875 1 98.5 228 SER A C 1
ATOM 1731 O O . SER A 1 228 ? -18.328 16.5 12.742 1 98.5 228 SER A O 1
ATOM 1733 N N . LYS A 1 229 ? -18.625 18.312 13.977 1 98.38 229 LYS A N 1
ATOM 1734 C CA . LYS A 1 229 ? -18.094 17.719 15.203 1 98.38 229 LYS A CA 1
ATOM 1735 C C . LYS A 1 229 ? -18.938 16.516 15.633 1 98.38 229 LYS A C 1
ATOM 1737 O O . LYS A 1 229 ? -18.391 15.453 15.945 1 98.38 229 LYS A O 1
ATOM 1742 N N . ARG A 1 230 ? -20.203 16.656 15.602 1 98.5 230 ARG A N 1
ATOM 1743 C CA . ARG A 1 230 ? -21.125 15.594 15.953 1 98.5 230 ARG A CA 1
ATOM 1744 C C . ARG A 1 230 ? -20.969 14.398 15.023 1 98.5 230 ARG A C 1
ATOM 1746 O O . ARG A 1 230 ? -20.922 13.258 15.469 1 98.5 230 ARG A O 1
ATOM 1753 N N . LEU A 1 231 ? -20.875 14.688 13.766 1 98.75 231 LEU A N 1
ATOM 1754 C CA . LEU A 1 231 ? -20.828 13.641 12.75 1 98.75 231 LEU A CA 1
ATOM 1755 C C . LEU A 1 231 ? -19.531 12.844 12.867 1 98.75 231 LEU A C 1
ATOM 1757 O O . LEU A 1 231 ? -19.516 11.648 12.57 1 98.75 231 LEU A O 1
ATOM 1761 N N . ALA A 1 232 ? -18.422 13.477 13.312 1 98.75 232 ALA A N 1
ATOM 1762 C CA . ALA A 1 232 ? -17.188 12.75 13.539 1 98.75 232 ALA A CA 1
ATOM 1763 C C . ALA A 1 232 ? -17.375 11.641 14.57 1 98.75 232 ALA A C 1
ATOM 1765 O O . ALA A 1 232 ? -16.953 10.5 14.352 1 98.75 232 ALA A O 1
ATOM 1766 N N . LYS A 1 233 ? -18.047 11.93 15.633 1 98.5 233 LYS A N 1
ATOM 1767 C CA . LYS A 1 233 ? -18.297 10.961 16.688 1 98.5 233 LYS A CA 1
ATOM 1768 C C . LYS A 1 233 ? -19.219 9.844 16.203 1 98.5 233 LYS A C 1
ATOM 1770 O O . LYS A 1 233 ? -18.984 8.672 16.484 1 98.5 233 LYS A O 1
ATOM 1775 N N . GLU A 1 234 ? -20.234 10.281 15.477 1 98.75 234 GLU A N 1
ATOM 1776 C CA . GLU A 1 234 ? -21.188 9.297 14.969 1 98.75 234 GLU A CA 1
ATOM 1777 C C . GLU A 1 234 ? -20.531 8.352 13.969 1 98.75 234 GLU A C 1
ATOM 1779 O O . GLU A 1 234 ? -20.812 7.152 13.961 1 98.75 234 GLU A O 1
ATOM 1784 N N . MET A 1 235 ? -19.766 8.898 13.172 1 98.5 235 MET A N 1
ATOM 1785 C CA . MET A 1 235 ? -19.078 8.062 12.18 1 98.5 235 MET A CA 1
ATOM 1786 C C . MET A 1 235 ? -18.109 7.098 12.852 1 98.5 235 MET A C 1
ATOM 1788 O O . MET A 1 235 ? -18 5.941 12.43 1 98.5 235 MET A O 1
ATOM 1792 N N . GLY A 1 236 ? -17.344 7.59 13.875 1 98.31 236 GLY A N 1
ATOM 1793 C CA . GLY A 1 236 ? -16.516 6.68 14.656 1 98.31 236 GLY A CA 1
ATOM 1794 C C . GLY A 1 236 ? -17.281 5.488 15.195 1 98.31 236 GLY A C 1
ATOM 1795 O O . GLY A 1 236 ? -16.828 4.348 15.078 1 98.31 236 GLY A O 1
ATOM 1796 N N . LYS A 1 237 ? -18.453 5.758 15.711 1 98.31 237 LYS A N 1
ATOM 1797 C CA . LYS A 1 237 ? -19.312 4.707 16.25 1 98.31 237 LYS A CA 1
ATOM 1798 C C . LYS A 1 237 ? -19.781 3.748 15.156 1 98.31 237 LYS A C 1
ATOM 1800 O O . LYS A 1 237 ? -19.797 2.533 15.359 1 98.31 237 LYS A O 1
ATOM 1805 N N . ALA A 1 238 ? -20.141 4.312 14.031 1 98.19 238 ALA A N 1
ATOM 1806 C CA . ALA A 1 238 ? -20.578 3.482 12.914 1 98.19 238 ALA A CA 1
ATOM 1807 C C . ALA A 1 238 ? -19.484 2.516 12.484 1 98.19 238 ALA A C 1
ATOM 1809 O O . ALA A 1 238 ? -19.75 1.341 12.219 1 98.19 238 ALA A O 1
ATOM 1810 N N . LEU A 1 239 ? -18.281 2.951 12.445 1 97.81 239 LEU A N 1
ATOM 1811 C CA . LEU A 1 239 ? -17.172 2.123 12.023 1 97.81 239 LEU A CA 1
ATOM 1812 C C . LEU A 1 239 ? -16.859 1.049 13.062 1 97.81 239 LEU A C 1
ATOM 1814 O O . LEU A 1 239 ? -16.578 -0.1 12.711 1 97.81 239 LEU A O 1
ATOM 1818 N N . ILE A 1 240 ? -16.891 1.426 14.336 1 97.62 240 ILE A N 1
ATOM 1819 C CA . ILE A 1 240 ? -16.672 0.464 15.414 1 97.62 240 ILE A CA 1
ATOM 1820 C C . ILE A 1 240 ? -17.719 -0.641 15.336 1 97.62 240 ILE A C 1
ATOM 1822 O O . ILE A 1 240 ? -17.406 -1.817 15.539 1 97.62 240 ILE A O 1
ATOM 1826 N N . ASN A 1 241 ? -18.938 -0.243 14.992 1 96.75 241 ASN A N 1
ATOM 1827 C CA . ASN A 1 241 ? -20.031 -1.192 14.898 1 96.75 241 ASN A CA 1
ATOM 1828 C C . ASN A 1 241 ? -20 -1.959 13.578 1 96.75 241 ASN A C 1
ATOM 1830 O O . ASN A 1 241 ? -20.828 -2.84 13.344 1 96.75 241 ASN A O 1
ATOM 1834 N N . GLY A 1 242 ? -19.141 -1.603 12.695 1 95.56 242 GLY A N 1
ATOM 1835 C CA . GLY A 1 242 ? -18.984 -2.285 11.422 1 95.56 242 GLY A CA 1
ATOM 1836 C C . GLY A 1 242 ? -20.031 -1.874 10.398 1 95.56 242 GLY A C 1
ATOM 1837 O O . GLY A 1 242 ? -20.297 -2.611 9.445 1 95.56 242 GLY A O 1
ATOM 1838 N N . ASP A 1 243 ? -20.656 -0.729 10.586 1 96 243 ASP A N 1
ATOM 1839 C CA . ASP A 1 243 ? -21.703 -0.262 9.688 1 96 243 ASP A CA 1
ATOM 1840 C C . ASP A 1 243 ? -21.141 0.646 8.602 1 96 243 ASP A C 1
ATOM 1842 O O . ASP A 1 243 ? -21.25 1.871 8.688 1 96 243 ASP A O 1
ATOM 1846 N N . ILE A 1 244 ? -20.672 0.07 7.559 1 96.5 244 ILE A N 1
ATOM 1847 C CA . ILE A 1 244 ? -20 0.783 6.477 1 96.5 244 ILE A CA 1
ATOM 1848 C C . ILE A 1 244 ? -21.016 1.645 5.723 1 96.5 244 ILE A C 1
ATOM 1850 O O . ILE A 1 244 ? -20.688 2.762 5.309 1 96.5 244 ILE A O 1
ATOM 1854 N N . GLU A 1 245 ? -22.203 1.179 5.52 1 96.44 245 GLU A N 1
ATOM 1855 C CA . GLU A 1 245 ? -23.25 1.949 4.84 1 96.44 245 GLU A CA 1
ATOM 1856 C C . GLU A 1 245 ? -23.547 3.242 5.586 1 96.44 245 GLU A C 1
ATOM 1858 O O . GLU A 1 245 ? -23.594 4.316 4.984 1 96.44 245 GLU A O 1
ATOM 1863 N N . GLU A 1 246 ? -23.719 3.061 6.863 1 97.62 246 GLU A N 1
ATOM 1864 C CA . GLU A 1 246 ? -23.969 4.238 7.688 1 97.62 246 GLU A CA 1
ATOM 1865 C C . GLU A 1 246 ? -22.781 5.203 7.641 1 97.62 246 GLU A C 1
ATOM 1867 O O . GLU A 1 246 ? -22.969 6.422 7.582 1 97.62 246 GLU A O 1
ATOM 1872 N N . ALA A 1 247 ? -21.578 4.695 7.703 1 98.06 247 ALA A N 1
ATOM 1873 C CA . ALA A 1 247 ? -20.391 5.547 7.59 1 98.06 247 ALA A CA 1
ATOM 1874 C C . ALA A 1 247 ? -20.422 6.344 6.289 1 98.06 247 ALA A C 1
ATOM 1876 O O . ALA A 1 247 ? -20.062 7.523 6.27 1 98.06 247 ALA A O 1
ATOM 1877 N N . GLY A 1 248 ? -20.812 5.664 5.195 1 98.44 248 GLY A N 1
ATOM 1878 C CA . GLY A 1 248 ? -20.953 6.352 3.92 1 98.44 248 GLY A CA 1
ATOM 1879 C C . GLY A 1 248 ? -21.969 7.473 3.945 1 98.44 248 GLY A C 1
ATOM 1880 O O . GLY A 1 248 ? -21.719 8.555 3.408 1 98.44 248 GLY A O 1
ATOM 1881 N N . VAL A 1 249 ? -23.094 7.223 4.559 1 98.62 249 VAL A N 1
ATOM 1882 C CA . VAL A 1 249 ? -24.156 8.211 4.672 1 98.62 249 VAL A CA 1
ATOM 1883 C C . VAL A 1 249 ? -23.672 9.406 5.488 1 98.62 249 VAL A C 1
ATOM 1885 O O . VAL A 1 249 ? -23.891 10.562 5.105 1 98.62 249 VAL A O 1
ATOM 1888 N N . LEU A 1 250 ? -23.016 9.109 6.566 1 98.81 250 LEU A N 1
ATOM 1889 C CA . LEU A 1 250 ? -22.5 10.164 7.434 1 98.81 250 LEU A CA 1
ATOM 1890 C C . LEU A 1 250 ? -21.406 10.961 6.723 1 98.81 250 LEU A C 1
ATOM 1892 O O . LEU A 1 250 ? -21.281 12.164 6.93 1 98.81 250 LEU A O 1
ATOM 1896 N N . LEU A 1 251 ? -20.625 10.281 5.91 1 98.75 251 LEU A N 1
ATOM 1897 C CA . LEU A 1 251 ? -19.609 10.953 5.098 1 98.75 251 LEU A CA 1
ATOM 1898 C C . LEU A 1 251 ? -20.266 11.945 4.141 1 98.75 251 LEU A C 1
ATOM 1900 O O . LEU A 1 251 ? -19.781 13.07 3.986 1 98.75 251 LEU A O 1
ATOM 1904 N N . HIS A 1 252 ? -21.344 11.531 3.529 1 98.75 252 HIS A N 1
ATOM 1905 C CA . HIS A 1 252 ? -22.109 12.398 2.646 1 98.75 252 HIS A CA 1
ATOM 1906 C C . HIS A 1 252 ? -22.625 13.625 3.391 1 98.75 252 HIS A C 1
ATOM 1908 O O . HIS A 1 252 ? -22.484 14.758 2.908 1 98.75 252 HIS A O 1
ATOM 1914 N N . GLU A 1 253 ? -23.188 13.398 4.539 1 98.62 253 GLU A N 1
ATOM 1915 C CA . GLU A 1 253 ? -23.703 14.492 5.355 1 98.62 253 GLU A CA 1
ATOM 1916 C C . GLU A 1 253 ? -22.578 15.438 5.781 1 98.62 253 GLU A C 1
ATOM 1918 O O . GLU A 1 253 ? -22.75 16.656 5.75 1 98.62 253 GLU A O 1
ATOM 1923 N N . SER A 1 254 ? -21.469 14.852 6.156 1 98.31 254 SER A N 1
ATOM 1924 C CA . SER A 1 254 ? -20.328 15.641 6.586 1 98.31 254 SER A CA 1
ATOM 1925 C C . SER A 1 254 ? -19.844 16.562 5.469 1 98.31 254 SER A C 1
ATOM 1927 O O . SER A 1 254 ? -19.422 17.688 5.727 1 98.31 254 SER A O 1
ATOM 1929 N N . TRP A 1 255 ? -19.875 16.078 4.25 1 98.31 255 TRP A N 1
ATOM 1930 C CA . TRP A 1 255 ? -19.469 16.891 3.111 1 98.31 255 TRP A CA 1
ATOM 1931 C C . TRP A 1 255 ? -20.406 18.094 2.934 1 98.31 255 TRP A C 1
ATOM 1933 O O . TRP A 1 255 ? -19.953 19.203 2.666 1 98.31 255 TRP A O 1
ATOM 1943 N N . GLY A 1 256 ? -21.656 17.859 3.117 1 98.12 256 GLY A N 1
ATOM 1944 C CA . GLY A 1 256 ? -22.641 18.938 3.045 1 98.12 256 GLY A CA 1
ATOM 1945 C C . GLY A 1 256 ? -22.359 20.062 4.023 1 98.12 256 GLY A C 1
ATOM 1946 O O . GLY A 1 256 ? -22.422 21.234 3.662 1 98.12 256 GLY A O 1
ATOM 1947 N N . TYR A 1 257 ? -22.031 19.719 5.211 1 98.25 257 TYR A N 1
ATOM 1948 C CA . TYR A 1 257 ? -21.734 20.734 6.223 1 98.25 257 TYR A CA 1
ATOM 1949 C C . TYR A 1 257 ? -20.375 21.391 5.949 1 98.25 257 TYR A C 1
ATOM 1951 O O . TYR A 1 257 ? -20.234 22.594 6.125 1 98.25 257 TYR A O 1
ATOM 1959 N N . LYS A 1 258 ? -19.391 20.625 5.527 1 97.81 258 LYS A N 1
ATOM 1960 C CA . LYS A 1 258 ? -18.062 21.203 5.258 1 97.81 258 LYS A CA 1
ATOM 1961 C C . LYS A 1 258 ? -18.156 22.312 4.207 1 97.81 258 LYS A C 1
ATOM 1963 O O . LYS A 1 258 ? -17.469 23.328 4.316 1 97.81 258 LYS A O 1
ATOM 1968 N N . LYS A 1 259 ? -18.984 22.125 3.262 1 97.25 259 LYS A N 1
ATOM 1969 C CA . LYS A 1 259 ? -19.141 23.109 2.191 1 97.25 259 LYS A CA 1
ATOM 1970 C C . LYS A 1 259 ? -19.625 24.438 2.742 1 97.25 259 LYS A C 1
ATOM 1972 O O . LYS A 1 259 ? -19.484 25.484 2.09 1 97.25 259 LYS A O 1
ATOM 1977 N N . GLN A 1 260 ? -20.156 24.406 3.904 1 97.25 260 GLN A N 1
ATOM 1978 C CA . GLN A 1 260 ? -20.734 25.609 4.496 1 97.25 260 GLN A CA 1
ATOM 1979 C C . GLN A 1 260 ? -19.688 26.375 5.309 1 97.25 260 GLN A C 1
ATOM 1981 O O . GLN A 1 260 ? -19.953 27.484 5.785 1 97.25 260 GLN A O 1
ATOM 1986 N N . PHE A 1 261 ? -18.516 25.797 5.492 1 97 261 PHE A N 1
ATOM 1987 C CA . PHE A 1 261 ? -17.484 26.469 6.273 1 97 261 PHE A CA 1
ATOM 1988 C C . PHE A 1 261 ? -17.016 27.734 5.574 1 97 261 PHE A C 1
ATOM 1990 O O . PHE A 1 261 ? -16.703 28.734 6.227 1 97 261 PHE A O 1
ATOM 1997 N N . SER A 1 262 ? -16.906 27.594 4.25 1 94.5 262 SER A N 1
ATOM 1998 C CA . SER A 1 262 ? -16.438 28.656 3.371 1 94.5 262 SER A CA 1
ATOM 1999 C C . SER A 1 262 ? -16.859 28.422 1.929 1 94.5 262 SER A C 1
ATOM 2001 O O . SER A 1 262 ? -17 27.266 1.498 1 94.5 262 SER A O 1
ATOM 2003 N N . ASP A 1 263 ? -17 29.531 1.232 1 92.62 263 ASP A N 1
ATOM 2004 C CA . ASP A 1 263 ? -17.375 29.422 -0.172 1 92.62 263 ASP A CA 1
ATOM 2005 C C . ASP A 1 263 ? -16.188 28.953 -1.024 1 92.62 263 ASP A C 1
ATOM 2007 O O . ASP A 1 263 ? -16.359 28.656 -2.211 1 92.62 263 ASP A O 1
ATOM 2011 N N . LYS A 1 264 ? -15.078 28.75 -0.418 1 93.25 264 LYS A N 1
ATOM 2012 C CA . LYS A 1 264 ? -13.867 28.391 -1.145 1 93.25 264 LYS A CA 1
ATOM 2013 C C . LYS A 1 264 ? -13.609 26.891 -1.067 1 93.25 264 LYS A C 1
ATOM 2015 O O . LYS A 1 264 ? -12.703 26.375 -1.722 1 93.25 264 LYS A O 1
ATOM 2020 N N . ILE A 1 265 ? -14.422 26.188 -0.356 1 94.19 265 ILE A N 1
ATOM 2021 C CA . ILE A 1 265 ? -14.18 24.781 -0.068 1 94.19 265 ILE A CA 1
ATOM 2022 C C . ILE A 1 265 ? -14.531 23.922 -1.288 1 94.19 265 ILE A C 1
ATOM 2024 O O . ILE A 1 265 ? -13.836 22.969 -1.612 1 94.19 265 ILE A O 1
ATOM 2028 N N . SER A 1 266 ? -15.578 24.281 -1.938 1 95.06 266 SER A N 1
ATOM 2029 C CA . SER A 1 266 ? -15.984 23.562 -3.141 1 95.06 266 SER A CA 1
ATOM 2030 C C . SER A 1 266 ? -16.062 24.484 -4.348 1 95.06 266 SER A C 1
ATOM 2032 O O . SER A 1 266 ? -15.781 25.688 -4.23 1 95.06 266 SER A O 1
ATOM 2034 N N . ASN A 1 267 ? -16.125 23.984 -5.465 1 94.38 267 ASN A N 1
ATOM 2035 C CA . ASN A 1 267 ? -16.312 24.672 -6.738 1 94.38 267 ASN A CA 1
ATOM 2036 C C . ASN A 1 267 ? -17.062 23.812 -7.746 1 94.38 267 ASN A C 1
ATOM 2038 O O . ASN A 1 267 ? -17.453 22.672 -7.43 1 94.38 267 ASN A O 1
ATOM 2042 N N . ASP A 1 268 ? -17.25 24.297 -8.914 1 95.06 268 ASP A N 1
ATOM 2043 C CA . ASP A 1 268 ? -18.078 23.609 -9.891 1 95.06 268 ASP A CA 1
ATOM 2044 C C . ASP A 1 268 ? -17.484 22.266 -10.281 1 95.06 268 ASP A C 1
ATOM 2046 O O . ASP A 1 268 ? -18.203 21.281 -10.453 1 95.06 268 ASP A O 1
ATOM 2050 N N . THR A 1 269 ? -16.234 22.234 -10.375 1 94.19 269 THR A N 1
ATOM 2051 C CA . THR A 1 269 ? -15.555 21 -10.766 1 94.19 269 THR A CA 1
ATOM 2052 C C . THR A 1 269 ? -15.719 19.938 -9.703 1 94.19 269 THR A C 1
ATOM 2054 O O . THR A 1 269 ? -16.094 18.797 -10.008 1 94.19 269 THR A O 1
ATOM 2057 N N . ILE A 1 270 ? -15.531 20.266 -8.492 1 95.44 270 ILE A N 1
ATOM 2058 C CA . ILE A 1 270 ? -15.656 19.344 -7.371 1 95.44 270 ILE A CA 1
ATOM 2059 C C . ILE A 1 270 ? -17.094 18.859 -7.258 1 95.44 270 ILE A C 1
ATOM 2061 O O . ILE A 1 270 ? -17.344 17.672 -7.07 1 95.44 270 ILE A O 1
ATOM 2065 N N . ASN A 1 271 ? -18 19.812 -7.379 1 97 271 ASN A N 1
ATOM 2066 C CA . ASN A 1 271 ? -19.406 19.453 -7.297 1 97 271 ASN A CA 1
ATOM 2067 C C . ASN A 1 271 ? -19.797 18.469 -8.398 1 97 271 ASN A C 1
ATOM 2069 O O . ASN A 1 271 ? -20.516 17.5 -8.141 1 97 271 ASN A O 1
ATOM 2073 N N . LYS A 1 272 ? -19.344 18.734 -9.531 1 96.88 272 LYS A N 1
ATOM 2074 C CA . LYS A 1 272 ? -19.625 17.844 -10.648 1 96.88 272 LYS A CA 1
ATOM 2075 C C . LYS A 1 272 ? -19.062 16.438 -10.398 1 96.88 272 LYS A C 1
ATOM 2077 O O . LYS A 1 272 ? -19.766 15.445 -10.609 1 96.88 272 LYS A O 1
ATOM 2082 N N . LEU A 1 273 ? -17.844 16.375 -10.016 1 97.12 273 LEU A N 1
ATOM 2083 C CA . LEU A 1 273 ? -17.219 15.102 -9.727 1 97.12 273 LEU A CA 1
ATOM 2084 C C . LEU A 1 273 ? -17.969 14.352 -8.633 1 97.12 273 LEU A C 1
ATOM 2086 O O . LEU A 1 273 ? -18.156 13.141 -8.727 1 97.12 273 LEU A O 1
ATOM 2090 N N . TYR A 1 274 ? -18.359 15.102 -7.645 1 97.94 274 TYR A N 1
ATOM 2091 C CA . TYR A 1 274 ? -19.094 14.5 -6.539 1 97.94 274 TYR A CA 1
ATOM 2092 C C . TYR A 1 274 ? -20.406 13.906 -7.02 1 97.94 274 TYR A C 1
ATOM 2094 O O . TYR A 1 274 ? -20.734 12.773 -6.684 1 97.94 274 TYR A O 1
ATOM 2102 N N . ASP A 1 275 ? -21.125 14.672 -7.793 1 98.38 275 ASP A N 1
ATOM 2103 C CA . ASP A 1 275 ? -22.406 14.211 -8.305 1 98.38 275 ASP A CA 1
ATOM 2104 C C . ASP A 1 275 ? -22.25 12.969 -9.172 1 98.38 275 ASP A C 1
ATOM 2106 O O . ASP A 1 275 ? -23.047 12.039 -9.094 1 98.38 275 ASP A O 1
ATOM 2110 N N . LEU A 1 276 ? -21.281 13.008 -9.969 1 98.12 276 LEU A N 1
ATOM 2111 C CA . LEU A 1 276 ? -20.984 11.859 -10.82 1 98.12 276 LEU A CA 1
ATOM 2112 C C . LEU A 1 276 ? -20.703 10.617 -9.984 1 98.12 276 LEU A C 1
ATOM 2114 O O . LEU A 1 276 ? -21.203 9.523 -10.289 1 98.12 276 LEU A O 1
ATOM 2118 N N . ALA A 1 277 ? -19.906 10.766 -8.922 1 98.5 277 ALA A N 1
ATOM 2119 C CA . ALA A 1 277 ? -19.578 9.648 -8.047 1 98.5 277 ALA A CA 1
ATOM 2120 C C . ALA A 1 277 ? -20.828 9.07 -7.391 1 98.5 277 ALA A C 1
ATOM 2122 O O . ALA A 1 277 ? -21.031 7.855 -7.375 1 98.5 277 ALA A O 1
ATOM 2123 N N . ILE A 1 278 ? -21.672 9.984 -6.922 1 98.62 278 ILE A N 1
ATOM 2124 C CA . ILE A 1 278 ? -22.891 9.57 -6.242 1 98.62 278 ILE A CA 1
ATOM 2125 C C . ILE A 1 278 ? -23.797 8.82 -7.223 1 98.62 278 ILE A C 1
ATOM 2127 O O . ILE A 1 278 ? -24.281 7.73 -6.914 1 98.62 278 ILE A O 1
ATOM 2131 N N . ARG A 1 279 ? -23.922 9.305 -8.383 1 98.19 279 ARG A N 1
ATOM 2132 C CA . ARG A 1 279 ? -24.781 8.688 -9.391 1 98.19 279 ARG A CA 1
ATOM 2133 C C . ARG A 1 279 ? -24.234 7.324 -9.805 1 98.19 279 ARG A C 1
ATOM 2135 O O . ARG A 1 279 ? -25 6.434 -10.188 1 98.19 279 ARG A O 1
ATOM 2142 N N . SER A 1 280 ? -22.984 7.211 -9.703 1 97.69 280 SER A N 1
ATOM 2143 C CA . SER A 1 280 ? -22.344 5.996 -10.188 1 97.69 280 SER A CA 1
ATOM 2144 C C . SER A 1 280 ? -22.266 4.934 -9.094 1 97.69 280 SER A C 1
ATOM 2146 O O . SER A 1 280 ? -21.859 3.797 -9.359 1 97.69 280 SER A O 1
ATOM 2148 N N . GLY A 1 281 ? -22.547 5.312 -7.852 1 97.88 281 GLY A N 1
ATOM 2149 C CA . GLY A 1 281 ? -22.609 4.258 -6.852 1 97.88 281 GLY A CA 1
ATOM 2150 C C . GLY A 1 281 ? -21.906 4.617 -5.559 1 97.88 281 GLY A C 1
ATOM 2151 O O . GLY A 1 281 ? -21.859 3.812 -4.625 1 97.88 281 GLY A O 1
ATOM 2152 N N . ALA A 1 282 ? -21.328 5.762 -5.402 1 98.62 282 ALA A N 1
ATOM 2153 C CA . ALA A 1 282 ? -20.812 6.199 -4.109 1 98.62 282 ALA A CA 1
ATOM 2154 C C . ALA A 1 282 ? -21.938 6.488 -3.131 1 98.62 282 ALA A C 1
ATOM 2156 O O . ALA A 1 282 ? -22.984 7.035 -3.516 1 98.62 282 ALA A O 1
ATOM 2157 N N . ILE A 1 283 ? -21.75 6.059 -1.907 1 98.44 283 ILE A N 1
ATOM 2158 C CA . ILE A 1 283 ? -22.703 6.41 -0.859 1 98.44 283 ILE A CA 1
ATOM 2159 C C . ILE A 1 283 ? -22.453 7.844 -0.393 1 98.44 283 ILE A C 1
ATOM 2161 O O . ILE A 1 283 ? -23.406 8.617 -0.208 1 98.44 283 ILE A O 1
ATOM 2165 N N . GLY A 1 284 ? -21.188 8.164 -0.22 1 98.69 284 GLY A N 1
ATOM 2166 C CA . GLY A 1 284 ? -20.719 9.484 0.19 1 98.69 284 GLY A CA 1
ATOM 2167 C C . GLY A 1 284 ? -19.25 9.719 -0.113 1 98.69 284 GLY A C 1
ATOM 2168 O O . GLY A 1 284 ? -18.516 8.789 -0.439 1 98.69 284 GLY A O 1
ATOM 2169 N N . GLY A 1 285 ? -18.922 10.953 0.02 1 98.44 285 GLY A N 1
ATOM 2170 C CA . 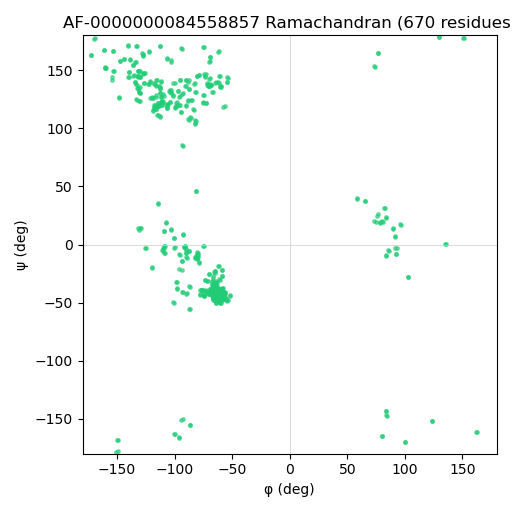GLY A 1 285 ? -17.531 11.367 -0.198 1 98.44 285 GLY A CA 1
ATOM 2171 C C . GLY A 1 285 ? -17.266 12.797 0.246 1 98.44 285 GLY A C 1
ATOM 2172 O O . GLY A 1 285 ? -18.172 13.5 0.679 1 98.44 285 GLY A O 1
ATOM 2173 N N . LYS A 1 286 ? -16.016 13.188 0.117 1 97.69 286 LYS A N 1
ATOM 2174 C CA . LYS A 1 286 ? -15.617 14.555 0.439 1 97.69 286 LYS A CA 1
ATOM 2175 C C . LYS A 1 286 ? -14.164 14.82 0.046 1 97.69 286 LYS A C 1
ATOM 2177 O O . LYS A 1 286 ? -13.406 13.883 -0.215 1 97.69 286 LYS A O 1
ATOM 2182 N N . VAL A 1 287 ? -13.898 16.062 -0.01 1 96 287 VAL A N 1
ATOM 2183 C CA . VAL A 1 287 ? -12.5 16.453 -0.114 1 96 287 VAL A CA 1
ATOM 2184 C C . VAL A 1 287 ? -11.773 16.141 1.191 1 96 287 VAL A C 1
ATOM 2186 O O . VAL A 1 287 ? -12.297 16.391 2.279 1 96 287 VAL A O 1
ATOM 2189 N N . SER A 1 288 ? -10.578 15.586 1.068 1 95.5 288 SER A N 1
ATOM 2190 C CA . SER A 1 288 ? -9.844 15.141 2.248 1 95.5 288 SER A CA 1
ATOM 2191 C C . SER A 1 288 ? -9.273 16.328 3.02 1 95.5 288 SER A C 1
ATOM 2193 O O . SER A 1 288 ? -9.312 16.344 4.25 1 95.5 288 SER A O 1
ATOM 2195 N N . GLY A 1 289 ? -8.734 17.312 2.426 1 93.12 289 GLY A N 1
ATOM 2196 C CA . GLY A 1 289 ? -8.07 18.453 3.049 1 93.12 289 GLY A CA 1
ATOM 2197 C C . GLY A 1 289 ? -9 19.625 3.275 1 93.12 289 GLY A C 1
ATOM 2198 O O . GLY A 1 289 ? -10.195 19.453 3.533 1 93.12 289 GLY A O 1
ATOM 2199 N N . ALA A 1 290 ? -8.422 20.797 3.242 1 90.12 290 ALA A N 1
ATOM 2200 C CA . ALA A 1 290 ? -9.133 22.031 3.533 1 90.12 290 ALA A CA 1
ATOM 2201 C C . ALA A 1 290 ? -10.234 22.297 2.504 1 90.12 290 ALA A C 1
ATOM 2203 O O . ALA A 1 290 ? -11.25 22.906 2.814 1 90.12 290 ALA A O 1
ATOM 2204 N N . GLY A 1 291 ? -10.039 21.891 1.359 1 90.56 291 GLY A N 1
ATOM 2205 C CA . GLY A 1 291 ? -11.008 22.125 0.299 1 90.56 291 GLY A CA 1
ATOM 2206 C C . GLY A 1 291 ? -10.391 22.719 -0.954 1 90.56 291 GLY A C 1
ATOM 2207 O O . GLY A 1 291 ? -9.172 22.891 -1.026 1 90.56 291 GLY A O 1
ATOM 2208 N N . GLY A 1 292 ? -11.258 22.906 -1.918 1 90 292 GLY A N 1
ATOM 2209 C CA . GLY A 1 292 ? -10.891 23.609 -3.135 1 90 292 GLY A CA 1
ATOM 2210 C C . GLY A 1 292 ? -10.203 22.719 -4.156 1 90 292 GLY A C 1
ATOM 2211 O O . GLY A 1 292 ? -9.992 23.125 -5.301 1 90 292 GLY A O 1
ATOM 2212 N N . GLY A 1 293 ? -9.852 21.578 -3.807 1 91 293 GLY A N 1
ATOM 2213 C CA . GLY A 1 293 ? -9.164 20.656 -4.684 1 91 293 GLY A CA 1
ATOM 2214 C C . GLY A 1 293 ? -8.477 19.531 -3.938 1 91 293 GLY A C 1
ATOM 2215 O O . GLY A 1 293 ? -8.891 19.156 -2.836 1 91 293 GLY A O 1
ATOM 2216 N N . GLY A 1 294 ? -7.523 18.922 -4.684 1 93.38 294 GLY A N 1
ATOM 2217 C CA . GLY A 1 294 ? -6.77 17.844 -4.074 1 93.38 294 GLY A CA 1
ATOM 2218 C C . GLY A 1 294 ? -7.48 16.5 -4.152 1 93.38 294 GLY A C 1
ATOM 2219 O O . GLY A 1 294 ? -8.141 16.203 -5.148 1 93.38 294 GLY A O 1
ATOM 2220 N N . PHE A 1 295 ? -7.312 15.797 -3.154 1 96.31 295 PHE A N 1
ATOM 2221 C CA . PHE A 1 295 ? -7.855 14.445 -3.164 1 96.31 295 PHE A CA 1
ATOM 2222 C C . PHE A 1 295 ? -9.273 14.422 -2.615 1 96.31 295 PHE A C 1
ATOM 2224 O O . PHE A 1 295 ? -9.586 15.125 -1.649 1 96.31 295 PHE A O 1
ATOM 2231 N N . MET A 1 296 ? -10.086 13.641 -3.203 1 97 296 MET A N 1
ATOM 2232 C CA . MET A 1 296 ? -11.406 13.289 -2.693 1 97 296 MET A CA 1
ATOM 2233 C C . MET A 1 296 ? -11.453 11.812 -2.291 1 97 296 MET A C 1
ATOM 2235 O O . MET A 1 296 ? -10.867 10.961 -2.957 1 97 296 MET A O 1
ATOM 2239 N N . TYR A 1 297 ? -12.102 11.586 -1.224 1 98.5 297 TYR A N 1
ATOM 2240 C CA . TYR A 1 297 ? -12.305 10.242 -0.697 1 98.5 297 TYR A CA 1
ATOM 2241 C C . TYR A 1 297 ? -13.766 9.836 -0.777 1 98.5 297 TYR A C 1
ATOM 2243 O O . TYR A 1 297 ? -14.656 10.633 -0.466 1 98.5 297 TYR A O 1
ATOM 2251 N N . TYR A 1 298 ? -14.047 8.539 -1.238 1 98.81 298 TYR A N 1
ATOM 2252 C CA . TYR A 1 298 ? -15.406 8.039 -1.36 1 98.81 298 TYR A CA 1
ATOM 2253 C C . TYR A 1 298 ? -15.555 6.676 -0.69 1 98.81 298 TYR A C 1
ATOM 2255 O O . TYR A 1 298 ? -14.625 5.867 -0.705 1 98.81 298 TYR A O 1
ATOM 2263 N N . ILE A 1 299 ? -16.703 6.43 -0.088 1 98.62 299 ILE A N 1
ATOM 2264 C CA . ILE A 1 299 ? -17.188 5.098 0.259 1 98.62 299 ILE A CA 1
ATOM 2265 C C . ILE A 1 299 ? -18.281 4.676 -0.718 1 98.62 299 ILE A C 1
ATOM 2267 O O . ILE A 1 299 ? -19.281 5.375 -0.877 1 98.62 299 ILE A O 1
ATOM 2271 N N . CYS A 1 300 ? -18.078 3.588 -1.365 1 97.75 300 CYS A N 1
ATOM 2272 C CA . CYS A 1 300 ? -19 3.148 -2.416 1 97.75 300 CYS A CA 1
ATOM 2273 C C . CYS A 1 300 ? -19.891 2.025 -1.918 1 97.75 300 CYS A C 1
ATOM 2275 O O . CYS A 1 300 ? -19.594 1.374 -0.918 1 97.75 300 CYS A O 1
ATOM 2277 N N . LYS A 1 301 ? -20.984 1.926 -2.648 1 94.94 301 LYS A N 1
ATOM 2278 C CA . LYS A 1 301 ? -21.844 0.769 -2.438 1 94.94 301 LYS A CA 1
ATOM 2279 C C . LYS A 1 301 ? -21.125 -0.53 -2.766 1 94.94 301 LYS A C 1
ATOM 2281 O O . LYS A 1 301 ? -20.094 -0.517 -3.459 1 94.94 301 LYS A O 1
ATOM 2286 N N . TYR A 1 302 ? -21.781 -1.578 -2.299 1 86.38 302 TYR A N 1
ATOM 2287 C CA . TYR A 1 302 ? -21.219 -2.898 -2.531 1 86.38 302 TYR A CA 1
ATOM 2288 C C . TYR A 1 302 ? -21 -3.148 -4.02 1 86.38 302 TYR A C 1
ATOM 2290 O O . TYR A 1 302 ? -21.906 -2.91 -4.828 1 86.38 302 TYR A O 1
ATOM 2298 N N . ASN A 1 303 ? -19.781 -3.396 -4.543 1 83.38 303 ASN A N 1
ATOM 2299 C CA . ASN A 1 303 ? -19.359 -3.77 -5.887 1 83.38 303 ASN A CA 1
ATOM 2300 C C . ASN A 1 303 ? -19.469 -2.596 -6.855 1 83.38 303 ASN A C 1
ATOM 2302 O O . ASN A 1 303 ? -19.641 -2.795 -8.055 1 83.38 303 ASN A O 1
ATOM 2306 N N . LYS A 1 304 ? -19.5 -1.37 -6.336 1 91.56 304 LYS A N 1
ATOM 2307 C CA . LYS A 1 304 ? -19.672 -0.226 -7.23 1 91.56 304 LYS A CA 1
ATOM 2308 C C . LYS A 1 304 ? -18.391 0.593 -7.316 1 91.56 304 LYS A C 1
ATOM 2310 O O . LYS A 1 304 ? -18.297 1.549 -8.086 1 91.56 304 LYS A O 1
ATOM 2315 N N . ARG A 1 305 ? -17.422 0.205 -6.566 1 94.12 305 ARG A N 1
ATOM 2316 C CA . ARG A 1 305 ? -16.172 0.974 -6.547 1 94.12 305 ARG A CA 1
ATOM 2317 C C . ARG A 1 305 ? -15.602 1.123 -7.949 1 94.12 305 ARG A C 1
ATOM 2319 O O . ARG A 1 305 ? -15.188 2.215 -8.344 1 94.12 305 ARG A O 1
ATOM 2326 N N . ALA A 1 306 ? -15.562 0.056 -8.672 1 90.94 306 ALA A N 1
ATOM 2327 C CA . ALA A 1 306 ? -15.008 0.071 -10.016 1 90.94 306 ALA A CA 1
ATOM 2328 C C . ALA A 1 306 ? -15.805 0.996 -10.938 1 90.94 306 ALA A C 1
ATOM 2330 O O . ALA A 1 306 ? -15.227 1.724 -11.75 1 90.94 306 ALA A O 1
ATOM 2331 N N . ASP A 1 307 ? -17.109 0.974 -10.844 1 93.12 307 ASP A N 1
ATOM 2332 C CA . ASP A 1 307 ? -17.969 1.834 -11.641 1 93.12 307 ASP A CA 1
ATOM 2333 C C . ASP A 1 307 ? -17.703 3.309 -11.352 1 93.12 307 ASP A C 1
ATOM 2335 O O . ASP A 1 307 ? -17.609 4.121 -12.273 1 93.12 307 ASP A O 1
ATOM 2339 N N . VAL A 1 308 ? -17.625 3.584 -10.062 1 97.12 308 VAL A N 1
ATOM 2340 C CA . VAL A 1 308 ? -17.359 4.957 -9.648 1 97.12 308 VAL A CA 1
ATOM 2341 C C . VAL A 1 308 ? -16 5.402 -10.188 1 97.12 308 VAL A C 1
ATOM 2343 O O . VAL A 1 308 ? -15.883 6.488 -10.766 1 97.12 308 VAL A O 1
ATOM 2346 N N . ALA A 1 309 ? -15.023 4.551 -10.031 1 95.69 309 ALA A N 1
ATOM 2347 C CA . ALA A 1 309 ? -13.672 4.855 -10.5 1 95.69 309 ALA A CA 1
ATOM 2348 C C . ALA A 1 309 ? -13.664 5.113 -12.008 1 95.69 309 ALA A C 1
ATOM 2350 O O . ALA A 1 309 ? -13.078 6.098 -12.469 1 95.69 309 ALA A O 1
ATOM 2351 N N . GLN A 1 310 ? -14.297 4.281 -12.727 1 93.38 310 GLN A N 1
ATOM 2352 C CA . GLN A 1 310 ? -14.32 4.402 -14.188 1 93.38 310 GLN A CA 1
ATOM 2353 C C . GLN A 1 310 ? -14.992 5.703 -14.617 1 93.38 310 GLN A C 1
ATOM 2355 O O . GLN A 1 310 ? -14.492 6.395 -15.508 1 93.38 310 GLN A O 1
ATOM 2360 N N . GLU A 1 311 ? -16.047 5.984 -14.031 1 96.31 311 GLU A N 1
ATOM 2361 C CA . GLU A 1 311 ? -16.781 7.199 -14.383 1 96.31 311 GLU A CA 1
ATOM 2362 C C . GLU A 1 311 ? -15.945 8.445 -14.109 1 96.31 311 GLU A C 1
ATOM 2364 O O . GLU A 1 311 ? -15.875 9.352 -14.938 1 96.31 311 GLU A O 1
ATOM 2369 N N . LEU A 1 312 ? -15.32 8.477 -12.953 1 97 312 LEU A N 1
ATOM 2370 C CA . LEU A 1 312 ? -14.516 9.641 -12.594 1 97 312 LEU A CA 1
ATOM 2371 C C . LEU A 1 312 ? -13.297 9.766 -13.508 1 97 312 LEU A C 1
ATOM 2373 O O . LEU A 1 312 ? -12.906 10.867 -13.875 1 97 312 LEU A O 1
ATOM 2377 N N . GLN A 1 313 ? -12.734 8.672 -13.852 1 95.69 313 GLN A N 1
ATOM 2378 C CA . GLN A 1 313 ? -11.57 8.68 -14.734 1 95.69 313 GLN A CA 1
ATOM 2379 C C . GLN A 1 313 ? -11.922 9.242 -16.109 1 95.69 313 GLN A C 1
ATOM 2381 O O . GLN A 1 313 ? -11.102 9.906 -16.75 1 95.69 313 GLN A O 1
ATOM 2386 N N . LYS A 1 314 ? -13.117 9.008 -16.609 1 95.44 314 LYS A N 1
ATOM 2387 C CA . LYS A 1 314 ? -13.586 9.57 -17.875 1 95.44 314 LYS A CA 1
ATOM 2388 C C . LYS A 1 314 ? -13.555 11.094 -17.828 1 95.44 314 LYS A C 1
ATOM 2390 O O . LYS A 1 314 ? -13.523 11.75 -18.875 1 95.44 314 LYS A O 1
ATOM 2395 N N . HIS A 1 315 ? -13.57 11.57 -16.656 1 94.31 315 HIS A N 1
ATOM 2396 C CA . HIS A 1 315 ? -13.617 13.016 -16.516 1 94.31 315 HIS A CA 1
ATOM 2397 C C . HIS A 1 315 ? -12.281 13.57 -16.047 1 94.31 315 HIS A C 1
ATOM 2399 O O . HIS A 1 315 ? -12.234 14.609 -15.383 1 94.31 315 HIS A O 1
ATOM 2405 N N . GLY A 1 316 ? -11.281 12.852 -16.188 1 91.31 316 GLY A N 1
ATOM 2406 C CA . GLY A 1 316 ? -9.922 13.352 -16 1 91.31 316 GLY A CA 1
ATOM 2407 C C . GLY A 1 316 ? -9.406 13.172 -14.586 1 91.31 316 GLY A C 1
ATOM 2408 O O . GLY A 1 316 ? -8.328 13.656 -14.25 1 91.31 316 GLY A O 1
ATOM 2409 N N . VAL A 1 317 ? -10.094 12.516 -13.75 1 93.44 317 VAL A N 1
ATOM 2410 C CA . VAL A 1 317 ? -9.688 12.289 -12.359 1 93.44 317 VAL A CA 1
ATOM 2411 C C . VAL A 1 317 ? -8.727 11.109 -12.289 1 93.44 317 VAL A C 1
ATOM 2413 O O . VAL A 1 317 ? -8.898 10.117 -13.008 1 93.44 317 VAL A O 1
ATOM 2416 N N . MET A 1 318 ? -7.734 11.266 -11.484 1 92.94 318 MET A N 1
ATOM 2417 C CA . MET A 1 318 ? -6.789 10.164 -11.289 1 92.94 318 MET A CA 1
ATOM 2418 C C . MET A 1 318 ? -7.145 9.359 -10.047 1 92.94 318 MET A C 1
ATOM 2420 O O . MET A 1 318 ? -7.172 9.898 -8.938 1 92.94 318 MET A O 1
ATOM 2424 N N . VAL A 1 319 ? -7.406 8.109 -10.289 1 94 319 VAL A N 1
ATOM 2425 C CA . VAL A 1 319 ? -7.652 7.211 -9.164 1 94 319 VAL A CA 1
ATOM 2426 C C . VAL A 1 319 ? -6.324 6.75 -8.57 1 94 319 VAL A C 1
ATOM 2428 O O . VAL A 1 319 ? -5.41 6.359 -9.305 1 94 319 VAL A O 1
ATOM 2431 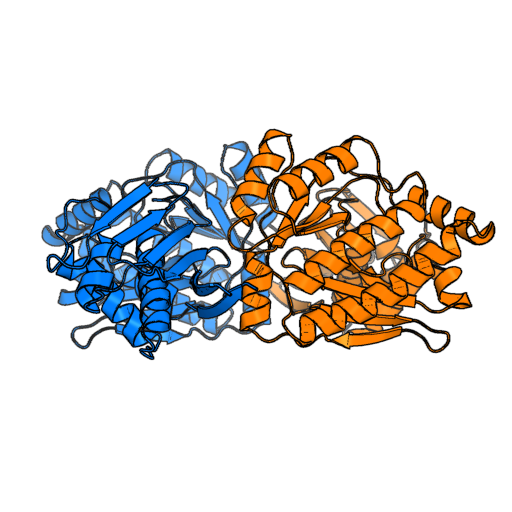N N . THR A 1 320 ? -6.215 6.84 -7.316 1 92.94 320 THR A N 1
ATOM 2432 C CA . THR A 1 320 ? -4.98 6.48 -6.629 1 92.94 320 THR A CA 1
ATOM 2433 C C . THR A 1 320 ? -5.172 5.215 -5.793 1 92.94 320 THR A C 1
ATOM 2435 O O . THR A 1 320 ? -6.07 5.152 -4.953 1 92.94 320 THR A O 1
ATOM 2438 N N . ASN A 1 321 ? -4.297 4.227 -6.102 1 91 321 ASN A N 1
ATOM 2439 C CA . ASN A 1 321 ? -4.297 3.045 -5.242 1 91 321 ASN A CA 1
ATOM 2440 C C . ASN A 1 321 ? -3.723 3.355 -3.863 1 91 321 ASN A C 1
ATOM 2442 O O . ASN A 1 321 ? -2.729 4.074 -3.746 1 91 321 ASN A O 1
ATOM 2446 N N . PHE A 1 322 ? -4.395 2.84 -2.828 1 95.5 322 PHE A N 1
ATOM 2447 C CA . PHE A 1 322 ? -3.924 3.037 -1.462 1 95.5 322 PHE A CA 1
ATOM 2448 C C . PHE A 1 322 ? -4.398 1.904 -0.558 1 95.5 322 PHE A C 1
ATOM 2450 O O . PHE A 1 322 ? -5.238 1.098 -0.955 1 95.5 322 PHE A O 1
ATOM 2457 N N . MET A 1 323 ? -3.809 1.838 0.608 1 96.5 323 MET A N 1
ATOM 2458 C CA . MET A 1 323 ? -4.266 1.022 1.729 1 96.5 323 MET A CA 1
ATOM 2459 C C . MET A 1 323 ? -4.281 1.831 3.021 1 96.5 323 MET A C 1
ATOM 2461 O O . MET A 1 323 ? -3.408 2.67 3.244 1 96.5 323 MET A O 1
ATOM 2465 N N . PHE A 1 324 ? -5.246 1.536 3.828 1 97.88 324 PHE A N 1
ATOM 2466 C CA . PHE A 1 324 ? -5.16 2.084 5.176 1 97.88 324 PHE A CA 1
ATOM 2467 C C . PHE A 1 324 ? -3.896 1.603 5.875 1 97.88 324 PHE A C 1
ATOM 2469 O O . PHE A 1 324 ? -3.506 0.441 5.734 1 97.88 324 PHE A O 1
ATOM 2476 N N . ASP A 1 325 ? -3.264 2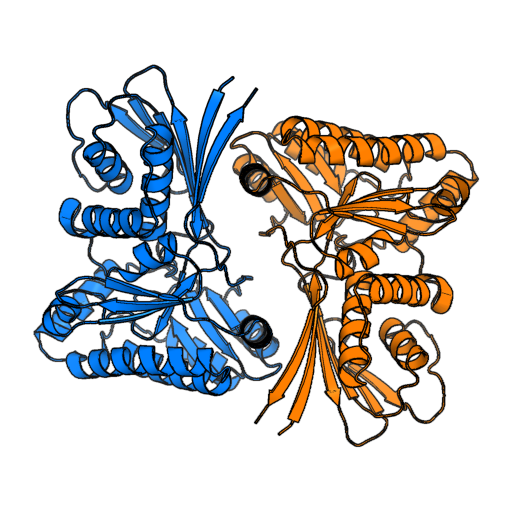.502 6.516 1 96.81 325 ASP A N 1
ATOM 2477 C CA . ASP A 1 325 ? -2.033 2.184 7.234 1 96.81 325 ASP A CA 1
ATOM 2478 C C . ASP A 1 325 ? -2.217 2.35 8.742 1 96.81 325 ASP A C 1
ATOM 2480 O O . ASP A 1 325 ? -2.449 3.459 9.227 1 96.81 325 ASP A O 1
ATOM 2484 N N . PRO A 1 326 ? -2.031 1.288 9.508 1 96.25 326 PRO A N 1
ATOM 2485 C CA . PRO A 1 326 ? -2.266 1.384 10.945 1 96.25 326 PRO A CA 1
ATOM 2486 C C . PRO A 1 326 ? -1.081 1.985 11.703 1 96.25 326 PRO A C 1
ATOM 2488 O O . PRO A 1 326 ? -1.193 2.299 12.891 1 96.25 326 PRO A O 1
ATOM 2491 N N . LYS A 1 327 ? 0.074 2.16 11.102 1 96.19 327 LYS A N 1
ATOM 2492 C CA . LYS A 1 327 ? 1.289 2.588 11.789 1 96.19 327 LYS A CA 1
ATOM 2493 C C . LYS A 1 327 ? 1.54 4.078 11.586 1 96.19 327 LYS A C 1
ATOM 2495 O O . LYS A 1 327 ? 1.322 4.609 10.492 1 96.19 327 LYS A O 1
ATOM 2500 N N . GLY A 1 328 ? 1.949 4.715 12.641 1 98.31 328 GLY A N 1
ATOM 2501 C CA . GLY A 1 328 ? 2.359 6.109 12.57 1 98.31 328 GLY A CA 1
ATOM 2502 C C . GLY A 1 328 ? 3.82 6.281 12.203 1 98.31 328 GLY A C 1
ATOM 2503 O O . GLY A 1 328 ? 4.414 5.414 11.555 1 98.31 328 GLY A O 1
ATOM 2504 N N . VAL A 1 329 ? 4.359 7.387 12.602 1 98.69 329 VAL A N 1
ATOM 2505 C CA . VAL A 1 329 ? 5.734 7.727 12.258 1 98.69 329 VAL A CA 1
ATOM 2506 C C . VAL A 1 329 ? 6.684 6.676 12.828 1 98.69 329 VAL A C 1
ATOM 2508 O O . VAL A 1 329 ? 6.488 6.191 13.945 1 98.69 329 VAL A O 1
ATOM 2511 N N . THR A 1 330 ? 7.637 6.266 12.055 1 97.5 330 THR A N 1
ATOM 2512 C CA . THR A 1 330 ? 8.711 5.355 12.445 1 97.5 330 THR A CA 1
ATOM 2513 C C . THR A 1 330 ? 10.062 5.902 12.008 1 97.5 330 THR A C 1
ATOM 2515 O O . THR A 1 330 ? 10.164 6.629 11.016 1 97.5 330 THR A O 1
ATOM 2518 N N . SER A 1 331 ? 11.055 5.68 12.789 1 97.25 331 SER A N 1
ATOM 2519 C CA . SER A 1 331 ? 12.422 6.027 12.422 1 97.25 331 SER A CA 1
ATOM 2520 C C . SER A 1 331 ? 13.383 4.867 12.68 1 97.25 331 SER A C 1
ATOM 2522 O O . SER A 1 331 ? 13.117 4.023 13.539 1 97.25 331 SER A O 1
ATOM 2524 N N . TRP A 1 332 ? 14.398 4.766 11.906 1 96 332 TRP A N 1
ATOM 2525 C CA . TRP A 1 332 ? 15.406 3.729 12.086 1 96 332 TRP A CA 1
ATOM 2526 C C . TRP A 1 332 ? 16.781 4.23 11.664 1 96 332 TRP A C 1
ATOM 2528 O O . TRP A 1 332 ? 16.891 5.25 10.977 1 96 332 TRP A O 1
ATOM 2538 N N . ARG A 1 333 ? 17.766 3.562 12.195 1 94.06 333 ARG A N 1
ATOM 2539 C CA . ARG A 1 333 ? 19.172 3.852 11.93 1 94.06 333 ARG A CA 1
ATOM 2540 C C . ARG A 1 333 ? 19.766 2.828 10.969 1 94.06 333 ARG A C 1
ATOM 2542 O O . ARG A 1 333 ? 19.484 1.633 11.07 1 94.06 333 ARG A O 1
ATOM 2549 N N . CYS A 1 334 ? 20.453 3.355 10.008 1 89.19 334 CYS A N 1
ATOM 2550 C CA . CYS A 1 334 ? 21.094 2.463 9.047 1 89.19 334 CYS A CA 1
ATOM 2551 C C . CYS A 1 334 ? 22.578 2.775 8.922 1 89.19 334 CYS A C 1
ATOM 2553 O O . CYS A 1 334 ? 23.016 3.893 9.219 1 89.19 334 CYS A O 1
ATOM 2555 N N . LYS A 1 335 ? 23.438 1.709 8.656 1 84.06 335 LYS A N 1
ATOM 2556 C CA . LYS A 1 335 ? 24.859 1.831 8.375 1 84.06 335 LYS A CA 1
ATOM 2557 C C . LYS A 1 335 ? 25.172 1.437 6.93 1 84.06 335 LYS A C 1
ATOM 2559 O O . LYS A 1 335 ? 24.734 0.38 6.465 1 84.06 335 LYS A O 1
ATOM 2564 N N . ASN A 1 336 ? 25.5 2.43 6.219 1 71.06 336 ASN A N 1
ATOM 2565 C CA . ASN A 1 336 ? 25.922 2.127 4.855 1 71.06 336 ASN A CA 1
ATOM 2566 C C . ASN A 1 336 ? 27.406 1.793 4.785 1 71.06 336 ASN A C 1
ATOM 2568 O O . ASN A 1 336 ? 28.25 2.578 5.234 1 71.06 336 ASN A O 1
ATOM 2572 N N . GLU A 1 337 ? 27.781 0.493 4.531 1 61.12 337 GLU A N 1
ATOM 2573 C CA . GLU A 1 337 ? 29.188 0.103 4.438 1 61.12 337 GLU A CA 1
ATOM 2574 C C . GLU A 1 337 ? 29.766 0.458 3.07 1 61.12 337 GLU A C 1
ATOM 2576 O O . GLU A 1 337 ? 29.047 0.497 2.074 1 61.12 337 GLU A O 1
ATOM 2581 N N . MET B 1 1 ? -31.766 -8.539 2.361 1 63.88 1 MET B N 1
ATOM 2582 C CA . MET B 1 1 ? -30.375 -8.555 2.816 1 63.88 1 MET B CA 1
ATOM 2583 C C . MET B 1 1 ? -29.562 -9.562 2.031 1 63.88 1 MET B C 1
ATOM 2585 O O . MET B 1 1 ? -29.938 -10.727 1.918 1 63.88 1 MET B O 1
ATOM 2589 N N . THR B 1 2 ? -28.766 -9.008 1.112 1 77.88 2 THR B N 1
ATOM 2590 C CA . THR B 1 2 ? -27.969 -9.914 0.296 1 77.88 2 THR B CA 1
ATOM 2591 C C . THR B 1 2 ? -26.609 -10.18 0.957 1 77.88 2 THR B C 1
ATOM 2593 O O . THR B 1 2 ? -25.922 -9.242 1.373 1 77.88 2 THR B O 1
ATOM 2596 N N . GLU B 1 3 ? -26.422 -11.438 1.219 1 90.38 3 GLU B N 1
ATOM 2597 C CA . GLU B 1 3 ? -25.156 -11.891 1.776 1 90.38 3 GLU B CA 1
ATOM 2598 C C . GLU B 1 3 ? -24.141 -12.195 0.673 1 90.38 3 GLU B C 1
ATOM 2600 O O . GLU B 1 3 ? -24.5 -12.758 -0.364 1 90.38 3 GLU B O 1
ATOM 2605 N N . TYR B 1 4 ? -22.953 -11.703 0.896 1 94.5 4 TYR B N 1
ATOM 2606 C CA . TYR B 1 4 ? -21.906 -12.016 -0.077 1 94.5 4 TYR B CA 1
ATOM 2607 C C . TYR B 1 4 ? -20.594 -12.328 0.617 1 94.5 4 TYR B C 1
ATOM 2609 O O . TYR B 1 4 ? -20.422 -12.062 1.811 1 94.5 4 TYR B O 1
ATOM 2617 N N . TYR B 1 5 ? -19.719 -13.023 -0.091 1 96.75 5 TYR B N 1
ATOM 2618 C CA . TYR B 1 5 ? -18.406 -13.477 0.377 1 96.75 5 TYR B CA 1
ATOM 2619 C C . TYR B 1 5 ? -17.297 -12.891 -0.47 1 96.75 5 TYR B C 1
ATOM 2621 O O . TYR B 1 5 ? -17.312 -12.977 -1.7 1 96.75 5 TYR B O 1
ATOM 2629 N N . ARG B 1 6 ? -16.359 -12.273 0.19 1 96.88 6 ARG B N 1
ATOM 2630 C CA . ARG B 1 6 ? -15.242 -11.68 -0.538 1 96.88 6 ARG B CA 1
ATOM 2631 C C . ARG B 1 6 ? -13.906 -12.258 -0.07 1 96.88 6 ARG B C 1
ATOM 2633 O O . ARG B 1 6 ? -13.734 -12.539 1.117 1 96.88 6 ARG B O 1
ATOM 2640 N N . ALA B 1 7 ? -13.062 -12.469 -1.032 1 98 7 ALA B N 1
ATOM 2641 C CA . ALA B 1 7 ? -11.695 -12.898 -0.742 1 98 7 ALA B CA 1
ATOM 2642 C C . ALA B 1 7 ? -10.68 -11.992 -1.424 1 98 7 ALA B C 1
ATOM 2644 O O . ALA B 1 7 ? -10.953 -11.43 -2.488 1 98 7 ALA B O 1
ATOM 2645 N N . ARG B 1 8 ? -9.57 -11.812 -0.786 1 97.81 8 ARG B N 1
ATOM 2646 C CA . ARG B 1 8 ? -8.453 -11.016 -1.281 1 97.81 8 ARG B CA 1
ATOM 2647 C C . ARG B 1 8 ? -7.137 -11.766 -1.115 1 97.81 8 ARG B C 1
ATOM 2649 O O . ARG B 1 8 ? -6.824 -12.242 -0.025 1 97.81 8 ARG B O 1
ATOM 2656 N N . ALA B 1 9 ? -6.453 -11.914 -2.162 1 98.75 9 ALA B N 1
ATOM 2657 C CA . ALA B 1 9 ? -5.129 -12.531 -2.117 1 98.75 9 ALA B CA 1
ATOM 2658 C C . ALA B 1 9 ? -4.07 -11.594 -2.689 1 98.75 9 ALA B C 1
ATOM 2660 O O . ALA B 1 9 ? -4.301 -10.93 -3.705 1 98.75 9 ALA B O 1
ATOM 2661 N N . PRO B 1 10 ? -2.904 -11.484 -2.084 1 98.62 10 PRO B N 1
ATOM 2662 C CA . PRO B 1 10 ? -1.864 -10.562 -2.543 1 98.62 10 PRO B CA 1
ATOM 2663 C C . PRO B 1 10 ? -1.062 -11.117 -3.719 1 98.62 10 PRO B C 1
ATOM 2665 O O . PRO B 1 10 ? -0.801 -12.32 -3.779 1 98.62 10 PRO B O 1
ATOM 2668 N N . LEU B 1 11 ? -0.668 -10.234 -4.613 1 98.38 11 LEU B N 1
ATOM 2669 C CA . LEU B 1 11 ? 0.287 -10.578 -5.66 1 98.38 11 LEU B CA 1
ATOM 2670 C C . LEU B 1 11 ? 1.698 -10.695 -5.094 1 98.38 11 LEU B C 1
ATOM 2672 O O . LEU B 1 11 ? 1.937 -10.344 -3.936 1 98.38 11 LEU B O 1
ATOM 2676 N N . ARG B 1 12 ? 2.602 -11.203 -5.934 1 98.44 12 ARG B N 1
ATOM 2677 C CA . ARG B 1 12 ? 3.916 -11.484 -5.363 1 98.44 12 ARG B CA 1
ATOM 2678 C C . ARG B 1 12 ? 5.027 -10.969 -6.27 1 98.44 12 ARG B C 1
ATOM 2680 O O . ARG B 1 12 ? 4.816 -10.773 -7.473 1 98.44 12 ARG B O 1
ATOM 2687 N N . ILE B 1 13 ? 6.168 -10.734 -5.684 1 98.31 13 ILE B N 1
ATOM 2688 C CA . ILE B 1 13 ? 7.445 -10.531 -6.359 1 98.31 13 ILE B CA 1
ATOM 2689 C C . ILE B 1 13 ? 8.336 -11.758 -6.168 1 98.31 13 ILE B C 1
ATOM 2691 O O . ILE B 1 13 ? 8.586 -12.188 -5.039 1 98.31 13 ILE B O 1
ATOM 2695 N N . GLY B 1 14 ? 8.688 -12.352 -7.27 1 97.75 14 GLY B N 1
ATOM 2696 C CA . GLY B 1 14 ? 9.719 -13.375 -7.184 1 97.75 14 GLY B CA 1
ATOM 2697 C C . GLY B 1 14 ? 11.109 -12.805 -7.004 1 97.75 14 GLY B C 1
ATOM 2698 O O . GLY B 1 14 ? 11.609 -12.086 -7.871 1 97.75 14 GLY B O 1
ATOM 2699 N N . ILE B 1 15 ? 11.805 -13.148 -5.973 1 97.75 15 ILE B N 1
ATOM 2700 C CA . ILE B 1 15 ? 13.07 -12.516 -5.637 1 97.75 15 ILE B CA 1
ATOM 2701 C C . ILE B 1 15 ? 14.227 -13.406 -6.082 1 97.75 15 ILE B C 1
ATOM 2703 O O . ILE B 1 15 ? 15.164 -12.938 -6.738 1 97.75 15 ILE B O 1
ATOM 2707 N N . ALA B 1 16 ? 14.172 -14.711 -5.699 1 98.06 16 ALA B N 1
ATOM 2708 C CA . ALA B 1 16 ? 15.25 -15.625 -6.074 1 98.06 16 ALA B CA 1
ATOM 2709 C C . ALA B 1 16 ? 14.734 -17.062 -6.164 1 98.06 16 ALA B C 1
ATOM 2711 O O . ALA B 1 16 ? 13.797 -17.438 -5.465 1 98.06 16 ALA B O 1
ATOM 2712 N N . GLY B 1 17 ? 15.344 -17.766 -7.023 1 98.38 17 GLY B N 1
ATOM 2713 C CA . GLY B 1 17 ? 15.086 -19.203 -7.102 1 98.38 17 GLY B CA 1
ATOM 2714 C C . GLY B 1 17 ? 13.898 -19.547 -7.973 1 98.38 17 GLY B C 1
ATOM 2715 O O . GLY B 1 17 ? 13.633 -20.719 -8.234 1 98.38 17 GLY B O 1
ATOM 2716 N N . GLY B 1 18 ? 13.203 -18.484 -8.445 1 97.19 18 GLY B N 1
ATOM 2717 C CA . GLY B 1 18 ? 12.109 -18.781 -9.359 1 97.19 18 GLY B CA 1
ATOM 2718 C C . GLY B 1 18 ? 12.523 -19.609 -10.555 1 97.19 18 GLY B C 1
ATOM 2719 O O . GLY B 1 18 ? 13.562 -19.344 -11.164 1 97.19 18 GLY B O 1
ATOM 2720 N N . GLY B 1 19 ? 11.758 -20.5 -10.938 1 96.44 19 GLY B N 1
ATOM 2721 C CA . GLY B 1 19 ? 12.102 -21.453 -11.977 1 96.44 19 GLY B CA 1
ATOM 2722 C C . GLY B 1 19 ? 12.477 -22.828 -11.43 1 96.44 19 GLY B C 1
ATOM 2723 O O . GLY B 1 19 ? 12.297 -23.844 -12.102 1 96.44 19 GLY B O 1
ATOM 2724 N N . THR B 1 20 ? 12.992 -22.828 -10.219 1 98.12 20 THR B N 1
ATOM 2725 C CA . THR B 1 20 ? 13.359 -24.109 -9.617 1 98.12 20 THR B CA 1
ATOM 2726 C C . THR B 1 20 ? 12.141 -24.812 -9.047 1 98.12 20 THR B C 1
ATOM 2728 O O . THR B 1 20 ? 12.219 -25.969 -8.633 1 98.12 20 THR B O 1
ATOM 2731 N N . ASP B 1 21 ? 11.031 -24.141 -9.023 1 97.44 21 ASP B N 1
ATOM 2732 C CA . ASP B 1 21 ? 9.773 -24.703 -8.539 1 97.44 21 ASP B CA 1
ATOM 2733 C C . ASP B 1 21 ? 8.969 -25.312 -9.688 1 97.44 21 ASP B C 1
ATOM 2735 O O . ASP B 1 21 ? 7.82 -25.719 -9.5 1 97.44 21 ASP B O 1
ATOM 2739 N N . VAL B 1 22 ? 9.602 -25.391 -10.852 1 95.62 22 VAL B N 1
ATOM 2740 C CA . VAL B 1 22 ? 8.93 -25.891 -12.039 1 95.62 22 VAL B CA 1
ATOM 2741 C C . VAL B 1 22 ? 9.414 -27.312 -12.344 1 95.62 22 VAL B C 1
ATOM 2743 O O . VAL B 1 22 ? 10.617 -27.578 -12.32 1 95.62 22 VAL B O 1
ATOM 2746 N N . ASP B 1 23 ? 8.453 -28.172 -12.586 1 93.56 23 ASP B N 1
ATOM 2747 C CA . ASP B 1 23 ? 8.797 -29.516 -13.031 1 93.56 23 ASP B CA 1
ATOM 2748 C C . ASP B 1 23 ? 9.359 -29.5 -14.453 1 93.56 23 ASP B C 1
ATOM 2750 O O . ASP B 1 23 ? 8.922 -28.719 -15.289 1 93.56 23 ASP B O 1
ATOM 2754 N N . PRO B 1 24 ? 10.328 -30.328 -14.727 1 95.12 24 PRO B N 1
ATOM 2755 C CA . PRO B 1 24 ? 10.758 -31.5 -13.961 1 95.12 24 PRO B CA 1
ATOM 2756 C C . PRO B 1 24 ? 11.922 -31.203 -13.023 1 95.12 24 PRO B C 1
ATOM 2758 O O . PRO B 1 24 ? 12.328 -32.062 -12.234 1 95.12 24 PRO B O 1
ATOM 2761 N N . TYR B 1 25 ? 12.492 -30.062 -13.117 1 96.94 25 TYR B N 1
ATOM 2762 C CA . TYR B 1 25 ? 13.617 -29.766 -12.234 1 96.94 25 TYR B CA 1
ATOM 2763 C C . TYR B 1 25 ? 13.227 -29.969 -10.773 1 96.94 25 TYR B C 1
ATOM 2765 O O . TYR B 1 25 ? 13.93 -30.641 -10.031 1 96.94 25 TYR B O 1
ATOM 2773 N N . ALA B 1 26 ? 12.133 -29.438 -10.391 1 96.38 26 ALA B N 1
ATOM 2774 C CA . ALA B 1 26 ? 11.695 -29.469 -9 1 96.38 26 ALA B CA 1
ATOM 2775 C C . ALA B 1 26 ? 11.547 -30.906 -8.508 1 96.38 26 ALA B C 1
ATOM 2777 O O . ALA B 1 26 ? 11.992 -31.234 -7.402 1 96.38 26 ALA B O 1
ATOM 2778 N N . SER B 1 27 ? 10.938 -31.719 -9.32 1 94.38 27 SER B N 1
ATOM 2779 C CA . SER B 1 27 ? 10.703 -33.094 -8.906 1 94.38 27 SER B CA 1
ATOM 2780 C C . SER B 1 27 ? 12.008 -33.906 -8.883 1 94.38 27 SER B C 1
ATOM 2782 O O . SER B 1 27 ? 12.18 -34.781 -8.047 1 94.38 27 SER B O 1
ATOM 2784 N N . LYS B 1 28 ? 12.914 -33.562 -9.75 1 96 28 LYS B N 1
ATOM 2785 C CA . LYS B 1 28 ? 14.141 -34.344 -9.891 1 96 28 LYS B CA 1
ATOM 2786 C C . LYS B 1 28 ? 15.211 -33.875 -8.906 1 96 28 LYS B C 1
ATOM 2788 O O . LYS B 1 28 ? 15.969 -34.688 -8.367 1 96 28 LYS B O 1
ATOM 2793 N N . LYS B 1 29 ? 15.25 -32.562 -8.68 1 96.81 29 LYS B N 1
ATOM 2794 C CA . LYS B 1 29 ? 16.406 -32.031 -7.969 1 96.81 29 LYS B CA 1
ATOM 2795 C C . LYS B 1 29 ? 15.969 -31.234 -6.746 1 96.81 29 LYS B C 1
ATOM 2797 O O . LYS B 1 29 ? 16.812 -30.781 -5.961 1 96.81 29 LYS B O 1
ATOM 2802 N N . GLY B 1 30 ? 14.727 -31.094 -6.562 1 97.06 30 GLY B N 1
ATOM 2803 C CA . GLY B 1 30 ? 14.25 -30.172 -5.535 1 97.06 30 GLY B CA 1
ATOM 2804 C C . GLY B 1 30 ? 14.414 -28.719 -5.918 1 97.06 30 GLY B C 1
ATOM 2805 O O . GLY B 1 30 ? 15.273 -28.375 -6.734 1 97.06 30 GLY B O 1
ATOM 2806 N N . GLY B 1 31 ? 13.594 -27.906 -5.359 1 97.94 31 GLY B N 1
ATOM 2807 C CA . GLY B 1 31 ? 13.656 -26.484 -5.633 1 97.94 31 GLY B CA 1
ATOM 2808 C C . GLY B 1 31 ? 13.711 -25.641 -4.375 1 97.94 31 GLY B C 1
ATOM 2809 O O . GLY B 1 31 ? 13.516 -26.141 -3.27 1 97.94 31 GLY B O 1
ATOM 2810 N N . CYS B 1 32 ? 14.078 -24.391 -4.52 1 98.69 32 CYS B N 1
ATOM 2811 C CA . CYS B 1 32 ? 14.055 -23.391 -3.457 1 98.69 32 CYS B CA 1
ATOM 2812 C C . CYS B 1 32 ? 13.766 -22 -4.02 1 98.69 32 CYS B C 1
ATOM 2814 O O . CYS B 1 32 ? 14.453 -21.547 -4.934 1 98.69 32 CYS B O 1
ATOM 2816 N N . VAL B 1 33 ? 12.773 -21.391 -3.453 1 98.62 33 VAL B N 1
ATOM 2817 C CA . VAL B 1 33 ? 12.359 -20.094 -3.973 1 98.62 33 VAL B CA 1
ATOM 2818 C C . VAL B 1 33 ? 12.195 -19.109 -2.82 1 98.62 33 VAL B C 1
ATOM 2820 O O . VAL B 1 33 ? 11.68 -19.469 -1.758 1 98.62 33 VAL B O 1
ATOM 2823 N N . LEU B 1 34 ? 12.719 -17.922 -2.99 1 98.75 34 LEU B N 1
ATOM 2824 C CA . LEU B 1 34 ? 12.469 -16.781 -2.117 1 98.75 34 LEU B CA 1
ATOM 2825 C C . LEU B 1 34 ? 11.547 -15.766 -2.793 1 98.75 34 LEU B C 1
ATOM 2827 O O . LEU B 1 34 ? 11.844 -15.281 -3.885 1 98.75 34 LEU B O 1
ATOM 2831 N N . ASN B 1 35 ? 10.422 -15.5 -2.18 1 98.69 35 ASN B N 1
ATOM 2832 C CA . ASN B 1 35 ? 9.492 -14.508 -2.719 1 98.69 35 ASN B CA 1
ATOM 2833 C C . ASN B 1 35 ? 8.859 -13.672 -1.612 1 98.69 35 ASN B C 1
ATOM 2835 O O . ASN B 1 35 ? 9.148 -13.883 -0.431 1 98.69 35 ASN B O 1
ATOM 2839 N N . THR B 1 36 ? 8.141 -12.633 -1.979 1 98.75 36 THR B N 1
ATOM 2840 C CA . THR B 1 36 ? 7.371 -11.812 -1.056 1 98.75 36 THR B CA 1
ATOM 2841 C C . THR B 1 36 ? 6.07 -11.344 -1.705 1 98.75 36 THR B C 1
ATOM 2843 O O . THR B 1 36 ? 5.91 -11.438 -2.924 1 98.75 36 THR B O 1
ATOM 2846 N N . THR B 1 37 ? 5.164 -10.984 -0.908 1 98.62 37 THR B N 1
ATOM 2847 C CA . THR B 1 37 ? 3.91 -10.453 -1.433 1 98.62 37 THR B CA 1
ATOM 2848 C C . THR B 1 37 ? 3.83 -8.945 -1.218 1 98.62 37 THR B C 1
ATOM 2850 O O . THR B 1 37 ? 4.578 -8.391 -0.412 1 98.62 37 THR B O 1
ATOM 2853 N N . ILE B 1 38 ? 2.973 -8.305 -1.994 1 98.12 38 ILE B N 1
ATOM 2854 C CA . ILE B 1 38 ? 2.857 -6.848 -1.969 1 98.12 38 ILE B CA 1
ATOM 2855 C C . ILE B 1 38 ? 1.386 -6.449 -1.898 1 98.12 38 ILE B C 1
ATOM 2857 O O . ILE B 1 38 ? 0.499 -7.285 -2.092 1 98.12 38 ILE B O 1
ATOM 2861 N N . ASN B 1 39 ? 1.186 -5.145 -1.672 1 96.62 39 ASN B N 1
ATOM 2862 C CA . ASN B 1 39 ? -0.166 -4.625 -1.494 1 96.62 39 ASN B CA 1
ATOM 2863 C C . ASN B 1 39 ? -0.859 -4.395 -2.834 1 96.62 39 ASN B C 1
ATOM 2865 O O . ASN B 1 39 ? -1.413 -3.322 -3.074 1 96.62 39 ASN B O 1
ATOM 2869 N N . LYS B 1 40 ? -0.788 -5.285 -3.689 1 96.75 40 LYS B N 1
ATOM 2870 C CA . LYS B 1 40 ? -1.588 -5.5 -4.895 1 96.75 40 LYS B CA 1
ATOM 2871 C C . LYS B 1 40 ? -2.338 -6.828 -4.828 1 96.75 40 LYS B C 1
ATOM 2873 O O . LYS B 1 40 ? -1.801 -7.824 -4.344 1 96.75 40 LYS B O 1
ATOM 2878 N N . TYR B 1 41 ? -3.605 -6.762 -5.285 1 97 41 TYR B N 1
ATOM 2879 C CA . TYR B 1 41 ? -4.418 -7.906 -4.895 1 97 41 TYR B CA 1
ATOM 2880 C C . TYR B 1 41 ? -5.254 -8.406 -6.07 1 97 41 TYR B C 1
ATOM 2882 O O . TYR B 1 41 ? -5.559 -7.645 -6.992 1 97 41 TYR B O 1
ATOM 2890 N N . ALA B 1 42 ? -5.57 -9.648 -5.977 1 96.38 42 ALA B N 1
ATOM 2891 C CA . ALA B 1 42 ? -6.73 -10.227 -6.656 1 96.38 42 ALA B CA 1
ATOM 2892 C C . ALA B 1 42 ? -7.926 -10.32 -5.711 1 96.38 42 ALA B C 1
ATOM 2894 O O . ALA B 1 42 ? -7.789 -10.758 -4.566 1 96.38 42 ALA B O 1
ATOM 2895 N N . TYR B 1 43 ? -9.062 -9.875 -6.191 1 95.88 43 TYR B N 1
ATOM 2896 C CA . TYR B 1 43 ? -10.297 -9.93 -5.418 1 95.88 43 TYR B CA 1
ATOM 2897 C C . TYR B 1 43 ? -11.312 -10.852 -6.082 1 95.88 43 TYR B C 1
ATOM 2899 O O . TYR B 1 43 ? -11.445 -10.859 -7.309 1 95.88 43 TYR B O 1
ATOM 2907 N N . CYS B 1 44 ? -11.984 -11.547 -5.246 1 96.06 44 CYS B N 1
ATOM 2908 C CA . CYS B 1 44 ? -13.141 -12.344 -5.652 1 96.06 44 CYS B CA 1
ATOM 2909 C C . CYS B 1 44 ? -14.336 -12.062 -4.75 1 96.06 44 CYS B C 1
ATOM 2911 O O . CYS B 1 44 ? -14.234 -12.164 -3.527 1 96.06 44 CYS B O 1
ATOM 2913 N N . THR B 1 45 ? -15.406 -11.664 -5.355 1 95.88 45 THR B N 1
ATOM 2914 C CA . THR B 1 45 ? -16.656 -11.469 -4.625 1 95.88 45 THR B CA 1
ATOM 2915 C C . THR B 1 45 ? -17.719 -12.461 -5.094 1 95.88 45 THR B C 1
ATOM 2917 O O . THR B 1 45 ? -18.078 -12.477 -6.27 1 95.88 45 THR B O 1
ATOM 2920 N N . LEU B 1 46 ? -18.156 -13.234 -4.215 1 97.12 46 LEU B N 1
ATOM 2921 C CA . LEU B 1 46 ? -19.156 -14.258 -4.508 1 97.12 46 LEU B CA 1
ATOM 2922 C C . LEU B 1 46 ? -20.5 -13.914 -3.861 1 97.12 46 LEU B C 1
ATOM 2924 O O . LEU B 1 46 ? -20.578 -13.703 -2.648 1 97.12 46 LEU B O 1
ATOM 2928 N N . THR B 1 47 ? -21.531 -13.812 -4.668 1 96.31 47 THR B N 1
ATOM 2929 C CA . THR B 1 47 ? -22.891 -13.594 -4.203 1 96.31 47 THR B CA 1
ATOM 2930 C C . THR B 1 47 ? -23.781 -14.773 -4.562 1 96.31 47 THR B C 1
ATOM 2932 O O . THR B 1 47 ? -24.031 -15.047 -5.742 1 96.31 47 THR B O 1
ATOM 2935 N N . PRO B 1 48 ? -24.281 -15.438 -3.57 1 96.56 48 PRO B N 1
ATOM 2936 C CA . PRO B 1 48 ? -25.141 -16.578 -3.85 1 96.56 48 PRO B CA 1
ATOM 2937 C C . PRO B 1 48 ? -26.406 -16.188 -4.629 1 96.56 48 PRO B C 1
ATOM 2939 O O . PRO B 1 48 ? -26.938 -15.102 -4.434 1 96.56 48 PRO B O 1
ATOM 2942 N N . ARG B 1 49 ? -26.766 -17.125 -5.469 1 96 49 ARG B N 1
ATOM 2943 C CA . ARG B 1 49 ? -28 -16.984 -6.223 1 96 49 ARG B CA 1
ATOM 2944 C C . ARG B 1 49 ? -29.016 -18.031 -5.785 1 96 49 ARG B C 1
ATOM 2946 O O . ARG B 1 49 ? -28.688 -18.969 -5.066 1 96 49 ARG B O 1
ATOM 2953 N N . SER B 1 50 ? -30.266 -17.828 -6.305 1 95.25 50 SER B N 1
ATOM 2954 C CA . SER B 1 50 ? -31.344 -18.75 -5.953 1 95.25 50 SER B CA 1
ATOM 2955 C C . SER B 1 50 ? -31.469 -19.875 -6.992 1 95.25 50 SER B C 1
ATOM 2957 O O . SER B 1 50 ? -32.125 -20.875 -6.746 1 95.25 50 SER B O 1
ATOM 2959 N N . ASP B 1 51 ? -30.844 -19.688 -8.102 1 96.75 51 ASP B N 1
ATOM 2960 C CA . ASP B 1 51 ? -30.891 -20.719 -9.141 1 96.75 51 ASP B CA 1
ATOM 2961 C C . ASP B 1 51 ? -29.609 -21.562 -9.133 1 96.75 51 ASP B C 1
ATOM 2963 O O . ASP B 1 51 ? -28.938 -21.672 -8.102 1 96.75 51 ASP B O 1
ATOM 2967 N N . ASN B 1 52 ? -29.359 -22.297 -10.25 1 97.69 52 ASN B N 1
ATOM 2968 C CA . ASN B 1 52 ? -28.188 -23.172 -10.336 1 97.69 52 ASN B CA 1
ATOM 2969 C C . ASN B 1 52 ? -27.219 -22.688 -11.406 1 97.69 52 ASN B C 1
ATOM 2971 O O . ASN B 1 52 ? -26.578 -23.5 -12.086 1 97.69 52 ASN B O 1
ATOM 2975 N N . THR B 1 53 ? -27.156 -21.344 -11.523 1 97.5 53 THR B N 1
ATOM 2976 C CA . THR B 1 53 ? -26.328 -20.781 -12.578 1 97.5 53 THR B CA 1
ATOM 2977 C C . THR B 1 53 ? -25.125 -20.047 -11.992 1 97.5 53 THR B C 1
ATOM 2979 O O . THR B 1 53 ? -25.25 -19.297 -11.031 1 97.5 53 THR B O 1
ATOM 2982 N N . MET B 1 54 ? -23.953 -20.328 -12.492 1 97.56 54 MET B N 1
ATOM 2983 C CA . MET B 1 54 ? -22.766 -19.547 -12.195 1 97.56 54 MET B CA 1
ATOM 2984 C C . MET B 1 54 ? -22.609 -18.391 -13.18 1 97.56 54 MET B C 1
ATOM 2986 O O . MET B 1 54 ? -22.656 -18.594 -14.391 1 97.56 54 MET B O 1
ATOM 2990 N N . CYS B 1 55 ? -22.516 -17.219 -12.719 1 96.88 55 CYS B N 1
ATOM 2991 C CA . CYS B 1 55 ? -22.234 -16.031 -13.516 1 96.88 55 CYS B CA 1
ATOM 2992 C C . CYS B 1 55 ? -20.938 -15.375 -13.086 1 96.88 55 CYS B C 1
ATOM 2994 O O . CYS B 1 55 ? -20.781 -15.008 -11.914 1 96.88 55 CYS B O 1
ATOM 2996 N N . VAL B 1 56 ? -19.984 -15.273 -14.008 1 96.12 56 VAL B N 1
ATOM 2997 C CA . VAL B 1 56 ? -18.703 -14.648 -13.727 1 96.12 56 VAL B CA 1
ATOM 2998 C C . VAL B 1 56 ? -18.594 -13.312 -14.453 1 96.12 56 VAL B C 1
ATOM 3000 O O . VAL B 1 56 ? -18.891 -13.234 -15.656 1 96.12 56 VAL B O 1
ATOM 3003 N N . HIS B 1 57 ? -18.266 -12.328 -13.703 1 92.56 57 HIS B N 1
ATOM 3004 C CA . HIS B 1 57 ? -18.047 -11 -14.266 1 92.56 57 HIS B CA 1
ATOM 3005 C C . HIS B 1 57 ? -16.625 -10.508 -14 1 92.56 57 HIS B C 1
ATOM 3007 O O . HIS B 1 57 ? -16.125 -10.617 -12.875 1 92.56 57 HIS B O 1
ATOM 3013 N N . SER B 1 58 ? -15.93 -10.125 -14.969 1 86.88 58 SER B N 1
ATOM 3014 C CA . SER B 1 58 ? -14.609 -9.516 -14.875 1 86.88 58 SER B CA 1
ATOM 3015 C C . SER B 1 58 ? -14.508 -8.266 -15.742 1 86.88 58 SER B C 1
ATOM 3017 O O . SER B 1 58 ? -15.062 -8.219 -16.844 1 86.88 58 SER B O 1
ATOM 3019 N N . SER B 1 59 ? -13.922 -7.301 -15.195 1 71.12 59 SER B N 1
ATOM 3020 C CA . SER B 1 59 ? -13.727 -6.105 -16.016 1 71.12 59 SER B CA 1
ATOM 3021 C C . SER B 1 59 ? -12.789 -6.387 -17.188 1 71.12 59 SER B C 1
ATOM 3023 O O . SER B 1 59 ? -12.891 -5.746 -18.234 1 71.12 59 SER B O 1
ATOM 3025 N N . TYR B 1 60 ? -11.961 -7.441 -17.016 1 67.06 60 TYR B N 1
ATOM 3026 C CA . TYR B 1 60 ? -10.953 -7.703 -18.031 1 67.06 60 TYR B CA 1
ATOM 3027 C C . TYR B 1 60 ? -11.414 -8.789 -19 1 67.06 60 TYR B C 1
ATOM 3029 O O . TYR B 1 60 ? -11.109 -8.734 -20.188 1 67.06 60 TYR B O 1
ATOM 3037 N N . TYR B 1 61 ? -12.234 -9.742 -18.406 1 68.88 61 TYR B N 1
ATOM 3038 C CA . TYR B 1 61 ? -12.508 -10.922 -19.219 1 68.88 61 TYR B CA 1
ATOM 3039 C C . TYR B 1 61 ? -13.969 -10.953 -19.656 1 68.88 61 TYR B C 1
ATOM 3041 O O . TYR B 1 61 ? -14.367 -11.82 -20.438 1 68.88 61 TYR B O 1
ATOM 3049 N N . GLY B 1 62 ? -14.688 -10 -19.156 1 81.38 62 GLY B N 1
ATOM 3050 C CA . GLY B 1 62 ? -16.094 -9.945 -19.547 1 81.38 62 GLY B CA 1
ATOM 3051 C C . GLY B 1 62 ? -16.984 -10.852 -18.719 1 81.38 62 GLY B C 1
ATOM 3052 O O . GLY B 1 62 ? -16.812 -10.945 -17.5 1 81.38 62 GLY B O 1
ATOM 3053 N N . ARG B 1 63 ? -18.078 -11.398 -19.453 1 87.38 63 ARG B N 1
ATOM 3054 C CA . ARG B 1 63 ? -19.109 -12.164 -18.734 1 87.38 63 ARG B CA 1
ATOM 3055 C C . ARG B 1 63 ? -19.125 -13.617 -19.203 1 87.38 63 ARG B C 1
ATOM 3057 O O . ARG B 1 63 ? -18.938 -13.898 -20.391 1 87.38 63 ARG B O 1
ATOM 3064 N N . PHE B 1 64 ? -19.234 -14.508 -18.203 1 93.38 64 PHE B N 1
ATOM 3065 C CA . PHE B 1 64 ? -19.344 -15.938 -18.453 1 93.38 64 PHE B CA 1
ATOM 3066 C C . PHE B 1 64 ? -20.453 -16.547 -17.594 1 93.38 64 PHE B C 1
ATOM 3068 O O . PHE B 1 64 ? -20.656 -16.172 -16.453 1 93.38 64 PHE B O 1
ATOM 3075 N N . GLU B 1 65 ? -21.188 -17.453 -18.234 1 95.94 65 GLU B N 1
ATOM 3076 C CA . GLU B 1 65 ? -22.25 -18.141 -17.516 1 95.94 65 GLU B CA 1
ATOM 3077 C C . GLU B 1 65 ? -22.25 -19.641 -17.812 1 95.94 65 GLU B C 1
ATOM 3079 O O . GLU B 1 65 ? -21.938 -20.062 -18.938 1 95.94 65 GLU B O 1
ATOM 3084 N N . ALA B 1 66 ? -22.594 -20.391 -16.812 1 96.06 66 ALA B N 1
ATOM 3085 C CA . ALA B 1 66 ? -22.719 -21.828 -16.984 1 96.06 66 ALA B CA 1
ATOM 3086 C C . ALA B 1 66 ? -23.688 -22.422 -15.961 1 96.06 66 ALA B C 1
ATOM 3088 O O . ALA B 1 66 ? -23.719 -22 -14.812 1 96.06 66 ALA B O 1
ATOM 3089 N N . PRO B 1 67 ? -24.438 -23.422 -16.391 1 96.69 67 PRO B N 1
ATOM 3090 C CA . PRO B 1 67 ? -25.281 -24.141 -15.438 1 96.69 67 PRO B CA 1
ATOM 3091 C C . PRO B 1 67 ? -24.484 -25.078 -14.531 1 96.69 67 PRO B C 1
ATOM 3093 O O . PRO B 1 67 ? -23.516 -25.688 -14.977 1 96.69 67 PRO B O 1
ATOM 3096 N N . LEU B 1 68 ? -24.906 -25.25 -13.289 1 96.44 68 LEU B N 1
ATOM 3097 C CA . LEU B 1 68 ? -24.156 -26.047 -12.32 1 96.44 68 LEU B CA 1
ATOM 3098 C C . LEU B 1 68 ? -24.875 -27.359 -12.023 1 96.44 68 LEU B C 1
ATOM 3100 O O . LEU B 1 68 ? -24.359 -28.188 -11.266 1 96.44 68 LEU B O 1
ATOM 3104 N N . ASP B 1 69 ? -26 -27.594 -12.602 1 90.75 69 ASP B N 1
ATOM 3105 C CA . ASP B 1 69 ? -26.797 -28.781 -12.281 1 90.75 69 ASP B CA 1
ATOM 3106 C C . ASP B 1 69 ? -26.609 -29.859 -13.344 1 90.75 69 ASP B C 1
ATOM 3108 O O . ASP B 1 69 ? -27.312 -30.875 -13.336 1 90.75 69 ASP B O 1
ATOM 3112 N N . GLY B 1 70 ? -25.781 -29.75 -14.289 1 91 70 GLY B N 1
ATOM 3113 C CA . GLY B 1 70 ? -25.594 -30.719 -15.352 1 91 70 GLY B CA 1
ATOM 3114 C C . GLY B 1 70 ? -24.359 -31.578 -15.172 1 91 70 GLY B C 1
ATOM 3115 O O . GLY B 1 70 ? -23.891 -32.219 -16.109 1 91 70 GLY B O 1
ATOM 3116 N N . GLY B 1 71 ? -23.734 -31.562 -14 1 91.69 71 GLY B N 1
ATOM 3117 C CA . GLY B 1 71 ? -22.5 -32.281 -13.758 1 91.69 71 GLY B CA 1
ATOM 3118 C C . GLY B 1 71 ? -21.266 -31.391 -13.82 1 91.69 71 GLY B C 1
ATOM 3119 O O . GLY B 1 71 ? -21.391 -30.172 -13.844 1 91.69 71 GLY B O 1
ATOM 3120 N N . PRO B 1 72 ? -20.125 -32 -13.82 1 95.75 72 PRO B N 1
ATOM 3121 C CA . PRO B 1 72 ? -18.891 -31.234 -13.797 1 95.75 72 PRO B CA 1
ATOM 3122 C C . PRO B 1 72 ? -18.703 -30.391 -15.055 1 95.75 72 PRO B C 1
ATOM 3124 O O . PRO B 1 72 ? -19.016 -30.828 -16.156 1 95.75 72 PRO B O 1
ATOM 3127 N N . LEU B 1 73 ? -18.234 -29.203 -14.883 1 96.88 73 LEU B N 1
ATOM 3128 C CA . LEU B 1 73 ? -17.984 -28.281 -15.984 1 96.88 73 LEU B CA 1
ATOM 3129 C C . LEU B 1 73 ? -16.75 -28.703 -16.781 1 96.88 73 LEU B C 1
ATOM 3131 O O . LEU B 1 73 ? -15.758 -29.156 -16.203 1 96.88 73 LEU B O 1
ATOM 3135 N N . LYS B 1 74 ? -16.812 -28.5 -18.078 1 96.25 74 LYS B N 1
ATOM 3136 C CA . LYS B 1 74 ? -15.711 -28.875 -18.953 1 96.25 74 LYS B CA 1
ATOM 3137 C C . LYS B 1 74 ? -14.688 -27.75 -19.062 1 96.25 74 LYS B C 1
ATOM 3139 O O . LYS B 1 74 ? -15.055 -26.578 -19.125 1 96.25 74 LYS B O 1
ATOM 3144 N N . PHE B 1 75 ? -13.453 -28.156 -19.094 1 96.06 75 PHE B N 1
ATOM 3145 C CA . PHE B 1 75 ? -12.375 -27.188 -19.297 1 96.06 75 PHE B CA 1
ATOM 3146 C C . PHE B 1 75 ? -12.172 -26.906 -20.781 1 96.06 75 PHE B C 1
ATOM 3148 O O . PHE B 1 75 ? -11.844 -27.828 -21.547 1 96.06 75 PHE B O 1
ATOM 3155 N N . ASP B 1 76 ? -12.398 -25.656 -21.25 1 93.81 76 ASP B N 1
ATOM 3156 C CA . ASP B 1 76 ? -12.32 -25.344 -22.656 1 93.81 76 ASP B CA 1
ATOM 3157 C C . ASP B 1 76 ? -11.477 -24.078 -22.891 1 93.81 76 ASP B C 1
ATOM 3159 O O . ASP B 1 76 ? -11.578 -23.453 -23.938 1 93.81 76 ASP B O 1
ATOM 3163 N N . GLY B 1 77 ? -10.773 -23.703 -21.891 1 90.06 77 GLY B N 1
ATOM 3164 C CA . GLY B 1 77 ? -9.922 -22.531 -22.016 1 90.06 77 GLY B CA 1
ATOM 3165 C C . GLY B 1 77 ? -10.602 -21.25 -21.594 1 90.06 77 GLY B C 1
ATOM 3166 O O . GLY B 1 77 ? -9.992 -20.172 -21.609 1 90.06 77 GLY B O 1
ATOM 3167 N N . ASN B 1 78 ? -11.859 -21.375 -21.25 1 90.38 78 ASN B N 1
ATOM 3168 C CA . ASN B 1 78 ? -12.641 -20.219 -20.812 1 90.38 78 ASN B CA 1
ATOM 3169 C C . ASN B 1 78 ? -13.055 -20.344 -19.344 1 90.38 78 ASN B C 1
ATOM 3171 O O . ASN B 1 78 ? -13.898 -21.172 -19 1 90.38 78 ASN B O 1
ATOM 3175 N N . ASN B 1 79 ? -12.445 -19.453 -18.516 1 93.75 79 ASN B N 1
ATOM 3176 C CA . ASN B 1 79 ? -12.789 -19.422 -17.094 1 93.75 79 ASN B CA 1
ATOM 3177 C C . ASN B 1 79 ? -12.547 -20.766 -16.422 1 93.75 79 ASN B C 1
ATOM 3179 O O . ASN B 1 79 ? -13.359 -21.219 -15.617 1 93.75 79 ASN B O 1
ATOM 3183 N N . ASP B 1 80 ? -11.469 -21.406 -16.797 1 95.75 80 ASP B N 1
ATOM 3184 C CA . ASP B 1 80 ? -11.195 -22.766 -16.328 1 95.75 80 ASP B CA 1
ATOM 3185 C C . ASP B 1 80 ? -10.844 -22.766 -14.836 1 95.75 80 ASP B C 1
ATOM 3187 O O . ASP B 1 80 ? -11.102 -23.734 -14.133 1 95.75 80 ASP B O 1
ATOM 3191 N N . LEU B 1 81 ? -10.352 -21.688 -14.336 1 96.31 81 LEU B N 1
ATOM 3192 C CA . LEU B 1 81 ? -9.992 -21.625 -12.922 1 96.31 81 LEU B CA 1
ATOM 3193 C C . LEU B 1 81 ? -11.227 -21.781 -12.039 1 96.31 81 LEU B C 1
ATOM 3195 O O . LEU B 1 81 ? -11.25 -22.656 -11.164 1 96.31 81 LEU B O 1
ATOM 3199 N N . ILE B 1 82 ? -12.25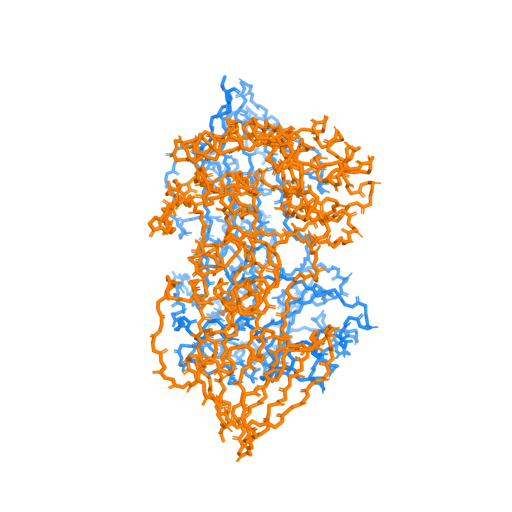8 -21.016 -12.32 1 96.88 82 ILE B N 1
ATOM 3200 C CA . ILE B 1 82 ? -13.445 -21.078 -11.469 1 96.88 82 ILE B CA 1
ATOM 3201 C C . ILE B 1 82 ? -14.211 -22.375 -11.742 1 96.88 82 ILE B C 1
ATOM 3203 O O . ILE B 1 82 ? -14.82 -22.938 -10.836 1 96.88 82 ILE B O 1
ATOM 3207 N N . LYS B 1 83 ? -14.133 -22.875 -12.984 1 97.62 83 LYS B N 1
ATOM 3208 C CA . LYS B 1 83 ? -14.727 -24.188 -13.266 1 97.62 83 LYS B CA 1
ATOM 3209 C C . LYS B 1 83 ? -14.086 -25.266 -12.406 1 97.62 83 LYS B C 1
ATOM 3211 O O . LYS B 1 83 ? -14.797 -26.094 -11.82 1 97.62 83 LYS B O 1
ATOM 3216 N N . ALA B 1 84 ? -12.789 -25.25 -12.352 1 98.5 84 ALA B N 1
ATOM 3217 C CA . ALA B 1 84 ? -12.07 -26.25 -11.57 1 98.5 84 ALA B CA 1
ATOM 3218 C C . ALA B 1 84 ? -12.43 -26.156 -10.094 1 98.5 84 ALA B C 1
ATOM 3220 O O . ALA B 1 84 ? -12.633 -27.172 -9.43 1 98.5 84 ALA B O 1
ATOM 3221 N N . VAL B 1 85 ? -12.508 -24.938 -9.562 1 98.62 85 VAL B N 1
ATOM 3222 C CA . VAL B 1 85 ? -12.836 -24.734 -8.156 1 98.62 85 VAL B CA 1
ATOM 3223 C C . VAL B 1 85 ? -14.25 -25.219 -7.875 1 98.62 85 VAL B C 1
ATOM 3225 O O . VAL B 1 85 ? -14.484 -25.922 -6.891 1 98.62 85 VAL B O 1
ATOM 3228 N N . THR B 1 86 ? -15.172 -24.906 -8.734 1 98.19 86 THR B N 1
ATOM 3229 C CA . THR B 1 86 ? -16.562 -25.297 -8.594 1 98.19 86 THR B CA 1
ATOM 3230 C C . THR B 1 86 ? -16.703 -26.812 -8.625 1 98.19 86 THR B C 1
ATOM 3232 O O . THR B 1 86 ? -17.391 -27.406 -7.793 1 98.19 86 THR B O 1
ATOM 3235 N N . ASN B 1 87 ? -16.016 -27.406 -9.609 1 98.5 87 ASN B N 1
ATOM 3236 C CA . ASN B 1 87 ? -16.031 -28.859 -9.719 1 98.5 87 ASN B CA 1
ATOM 3237 C C . ASN B 1 87 ? -15.477 -29.531 -8.461 1 98.5 87 ASN B C 1
ATOM 3239 O O . ASN B 1 87 ? -16.047 -30.5 -7.957 1 98.5 87 ASN B O 1
ATOM 3243 N N . TYR B 1 88 ? -14.398 -29.047 -7.969 1 98.56 88 TYR B N 1
ATOM 3244 C CA . TYR B 1 88 ? -13.727 -29.641 -6.82 1 98.56 88 TYR B CA 1
ATOM 3245 C C . TYR B 1 88 ? -14.633 -29.656 -5.598 1 98.56 88 TYR B C 1
ATOM 3247 O O . TYR B 1 88 ? -14.734 -30.672 -4.898 1 98.56 88 TYR B O 1
ATOM 3255 N N . PHE B 1 89 ? -15.336 -28.547 -5.352 1 98 89 PHE B N 1
ATOM 3256 C CA . PHE B 1 89 ? -16.141 -28.422 -4.148 1 98 89 PHE B CA 1
ATOM 3257 C C . PHE B 1 89 ? -17.547 -29 -4.375 1 98 89 PHE B C 1
ATOM 3259 O O . PHE B 1 89 ? -18.344 -29.062 -3.447 1 98 89 PHE B O 1
ATOM 3266 N N . GLY B 1 90 ? -17.828 -29.391 -5.602 1 97.38 90 GLY B N 1
ATOM 3267 C CA . GLY B 1 90 ? -19.125 -29.969 -5.918 1 97.38 90 GLY B CA 1
ATOM 3268 C C . GLY B 1 90 ? -20.266 -28.984 -5.762 1 97.38 90 GLY B C 1
ATOM 3269 O O . GLY B 1 90 ? -21.344 -29.344 -5.266 1 97.38 90 GLY B O 1
ATOM 3270 N N . VAL B 1 91 ? -20.016 -27.719 -6.137 1 97.19 91 VAL B N 1
ATOM 3271 C CA . VAL B 1 91 ? -21.016 -26.672 -5.965 1 97.19 91 VAL B CA 1
ATOM 3272 C C . VAL B 1 91 ? -22.109 -26.812 -7.027 1 97.19 91 VAL B C 1
ATOM 3274 O O . VAL B 1 91 ? -21.812 -26.875 -8.219 1 97.19 91 VAL B O 1
ATOM 3277 N N . THR B 1 92 ? -23.328 -26.828 -6.586 1 97.06 92 THR B N 1
ATOM 3278 C CA . THR B 1 92 ? -24.453 -26.906 -7.52 1 97.06 92 THR B CA 1
ATOM 3279 C C . THR B 1 92 ? -25.344 -25.688 -7.387 1 97.06 92 THR B C 1
ATOM 3281 O O . THR B 1 92 ? -26.156 -25.406 -8.273 1 97.06 92 THR B O 1
ATOM 3284 N N . ASP B 1 93 ? -25.266 -24.984 -6.238 1 96.94 93 ASP B N 1
ATOM 3285 C CA . ASP B 1 93 ? -26 -23.734 -6.051 1 96.94 93 ASP B CA 1
ATOM 3286 C C . ASP B 1 93 ? -25.406 -22.625 -6.906 1 96.94 93 ASP B C 1
ATOM 3288 O O . ASP B 1 93 ? -24.188 -22.5 -7.031 1 96.94 93 ASP B O 1
ATOM 3292 N N . GLY B 1 94 ? -26.281 -21.891 -7.465 1 97.62 94 GLY B N 1
ATOM 3293 C CA . GLY B 1 94 ? -25.828 -20.812 -8.312 1 97.62 94 GLY B CA 1
ATOM 3294 C C . GLY B 1 94 ? -25.156 -19.688 -7.543 1 97.62 94 GLY B C 1
ATOM 3295 O O . GLY B 1 94 ? -25.406 -19.516 -6.344 1 97.62 94 GLY B O 1
ATOM 3296 N N . PHE B 1 95 ? -24.297 -18.875 -8.266 1 97.62 95 PHE B N 1
ATOM 3297 C CA . PHE B 1 95 ? -23.656 -17.719 -7.664 1 97.62 95 PHE B CA 1
ATOM 3298 C C . PHE B 1 95 ? -23.172 -16.75 -8.742 1 97.62 95 PHE B C 1
ATOM 3300 O O . PHE B 1 95 ? -22.938 -17.156 -9.883 1 97.62 95 PHE B O 1
ATOM 3307 N N . ASP B 1 96 ? -23.109 -15.492 -8.375 1 96.25 96 ASP B N 1
ATOM 3308 C CA . ASP B 1 96 ? -22.391 -14.469 -9.117 1 96.25 96 ASP B CA 1
ATOM 3309 C C . ASP B 1 96 ? -20.969 -14.297 -8.586 1 96.25 96 ASP B C 1
ATOM 3311 O O . ASP B 1 96 ? -20.766 -14.211 -7.375 1 96.25 96 ASP B O 1
ATOM 3315 N N . LEU B 1 97 ? -20.016 -14.328 -9.477 1 96.5 97 LEU B N 1
ATOM 3316 C CA . LEU B 1 97 ? -18.625 -14.117 -9.109 1 96.5 97 LEU B CA 1
ATOM 3317 C C . LEU B 1 97 ? -18.047 -12.898 -9.812 1 96.5 97 LEU B C 1
ATOM 3319 O O . LEU B 1 97 ? -18 -12.852 -11.047 1 96.5 97 LEU B O 1
ATOM 3323 N N . LEU B 1 98 ? -17.703 -11.914 -9.055 1 94.69 98 LEU B N 1
ATOM 3324 C CA . LEU B 1 98 ? -16.969 -10.758 -9.578 1 94.69 98 LEU B CA 1
ATOM 3325 C C . LEU B 1 98 ? -15.477 -10.898 -9.312 1 94.69 98 LEU B C 1
ATOM 3327 O O . LEU B 1 98 ? -15.062 -11.078 -8.164 1 94.69 98 LEU B O 1
ATOM 3331 N N . ILE B 1 99 ? -14.68 -10.859 -10.359 1 94.25 99 ILE B N 1
ATOM 3332 C CA . ILE B 1 99 ? -13.227 -11 -10.234 1 94.25 99 ILE B CA 1
ATOM 3333 C C . ILE B 1 99 ? -12.555 -9.68 -10.609 1 94.25 99 ILE B C 1
ATOM 3335 O O . ILE B 1 99 ? -12.875 -9.078 -11.633 1 94.25 99 ILE B O 1
ATOM 3339 N N . GLU B 1 100 ? -11.617 -9.227 -9.82 1 92.31 100 GLU B N 1
ATOM 3340 C CA . GLU B 1 100 ? -10.852 -7.996 -10.023 1 92.31 100 GLU B CA 1
ATOM 3341 C C . GLU B 1 100 ? -9.383 -8.203 -9.672 1 92.31 100 GLU B C 1
ATOM 3343 O O . GLU B 1 100 ? -9.047 -9.031 -8.82 1 92.31 100 GLU B O 1
ATOM 3348 N N . SER B 1 101 ? -8.531 -7.504 -10.336 1 92.44 101 SER B N 1
ATOM 3349 C CA . SER B 1 101 ? -7.102 -7.562 -10.047 1 92.44 101 SER B CA 1
ATOM 3350 C C . SER B 1 101 ? -6.461 -6.18 -10.141 1 92.44 101 SER B C 1
ATOM 3352 O O . SER B 1 101 ? -6.801 -5.391 -11.023 1 92.44 101 SER B O 1
ATOM 3354 N N . ASP B 1 102 ? -5.484 -5.891 -9.289 1 91.31 102 ASP B N 1
ATOM 3355 C CA . ASP B 1 102 ? -4.766 -4.621 -9.273 1 91.31 102 ASP B CA 1
ATOM 3356 C C . ASP B 1 102 ? -3.688 -4.586 -10.359 1 91.31 102 ASP B C 1
ATOM 3358 O O . ASP B 1 102 ? -3.084 -3.543 -10.609 1 91.31 102 ASP B O 1
ATOM 3362 N N . ALA B 1 103 ? -3.432 -5.723 -10.93 1 87.69 103 ALA B N 1
ATOM 3363 C CA . ALA B 1 103 ? -2.432 -5.805 -11.992 1 87.69 103 ALA B CA 1
ATOM 3364 C C . ALA B 1 103 ? -2.986 -6.539 -13.211 1 87.69 103 ALA B C 1
ATOM 3366 O O . ALA B 1 103 ? -3.814 -7.445 -13.078 1 87.69 103 ALA B O 1
ATOM 3367 N N . PRO B 1 104 ? -2.502 -6.164 -14.32 1 81.75 104 PRO B N 1
ATOM 3368 C CA . PRO B 1 104 ? -2.967 -6.855 -15.523 1 81.75 104 PRO B CA 1
ATOM 3369 C C . PRO B 1 104 ? -2.477 -8.297 -15.609 1 81.75 104 PRO B C 1
ATOM 3371 O O . PRO B 1 104 ? -1.519 -8.672 -14.922 1 81.75 104 PRO B O 1
ATOM 3374 N N . ALA B 1 105 ? -3.201 -9.039 -16.469 1 78.38 105 ALA B N 1
ATOM 3375 C CA . ALA B 1 105 ? -2.754 -10.398 -16.734 1 78.38 105 ALA B CA 1
ATOM 3376 C C . ALA B 1 105 ? -1.37 -10.406 -17.375 1 78.38 105 ALA B C 1
ATOM 3378 O O . ALA B 1 105 ? -1.07 -9.562 -18.234 1 78.38 105 ALA B O 1
ATOM 3379 N N . GLY B 1 106 ? -0.587 -11.297 -16.969 1 82 106 GLY B N 1
ATOM 3380 C CA . GLY B 1 106 ? 0.735 -11.422 -17.562 1 82 106 GLY B CA 1
ATOM 3381 C C . GLY B 1 106 ? 1.723 -10.391 -17.047 1 82 106 GLY B C 1
ATOM 3382 O O . GLY B 1 106 ? 2.75 -10.141 -17.688 1 82 106 GLY B O 1
ATOM 3383 N N . SER B 1 107 ? 1.486 -9.797 -15.961 1 87.12 107 SER B N 1
ATOM 3384 C CA . SER B 1 107 ? 2.32 -8.719 -15.43 1 87.12 107 SER B CA 1
ATOM 3385 C C . SER B 1 107 ? 3.58 -9.273 -14.766 1 87.12 107 SER B C 1
ATOM 3387 O O . SER B 1 107 ? 4.516 -8.523 -14.484 1 87.12 107 SER B O 1
ATOM 3389 N N . GLY B 1 108 ? 3.559 -10.531 -14.5 1 91.94 108 GLY B N 1
ATOM 3390 C CA . GLY B 1 108 ? 4.711 -11.133 -13.836 1 91.94 108 GLY B CA 1
ATOM 3391 C C . GLY B 1 108 ? 4.621 -11.094 -12.328 1 91.94 108 GLY B C 1
ATOM 3392 O O . GLY B 1 108 ? 5.582 -11.43 -11.633 1 91.94 108 GLY B O 1
ATOM 3393 N N . LEU B 1 109 ? 3.459 -10.805 -11.797 1 96.38 109 LEU B N 1
ATOM 3394 C CA . LEU B 1 109 ? 3.295 -10.711 -10.352 1 96.38 109 LEU B CA 1
ATOM 3395 C C . LEU B 1 109 ? 2.482 -11.891 -9.812 1 96.38 109 LEU B C 1
ATOM 3397 O O . LEU B 1 109 ? 1.957 -11.828 -8.703 1 96.38 109 LEU B O 1
ATOM 3401 N N . GLY B 1 110 ? 2.273 -12.875 -10.609 1 95.25 110 GLY B N 1
ATOM 3402 C CA . GLY B 1 110 ? 1.584 -14.086 -10.188 1 95.25 110 GLY B CA 1
ATOM 3403 C C . GLY B 1 110 ? 0.073 -13.953 -10.211 1 95.25 110 GLY B C 1
ATOM 3404 O O . GLY B 1 110 ? -0.624 -14.57 -9.406 1 95.25 110 GLY B O 1
ATOM 3405 N N . GLY B 1 111 ? -0.446 -13.172 -11.094 1 93.69 111 GLY B N 1
ATOM 3406 C CA . GLY B 1 111 ? -1.845 -12.773 -11.117 1 93.69 111 GLY B CA 1
ATOM 3407 C C . GLY B 1 111 ? -2.799 -13.945 -11.234 1 93.69 111 GLY B C 1
ATOM 3408 O O . GLY B 1 111 ? -3.725 -14.078 -10.43 1 93.69 111 GLY B O 1
ATOM 3409 N N . SER B 1 112 ? -2.609 -14.852 -12.188 1 91.94 112 SER B N 1
ATOM 3410 C CA . SER B 1 112 ? -3.521 -15.961 -12.43 1 91.94 112 SER B CA 1
ATOM 3411 C C . SER B 1 112 ? -3.57 -16.906 -11.242 1 91.94 112 SER B C 1
ATOM 3413 O O . SER B 1 112 ? -4.652 -17.266 -10.766 1 91.94 112 SER B O 1
ATOM 3415 N N . SER B 1 113 ? -2.393 -17.25 -10.773 1 96 113 SER B N 1
ATOM 3416 C CA . SER B 1 113 ? -2.32 -18.172 -9.641 1 96 113 SER B CA 1
ATOM 3417 C C . SER B 1 113 ? -2.867 -17.516 -8.375 1 96 113 SER B C 1
ATOM 3419 O O . SER B 1 113 ? -3.453 -18.188 -7.523 1 96 113 SER B O 1
ATOM 3421 N N . THR B 1 114 ? -2.658 -16.234 -8.266 1 97.75 114 THR B N 1
ATOM 3422 C CA . THR B 1 114 ? -3.23 -15.5 -7.141 1 97.75 114 THR B CA 1
ATOM 3423 C C . THR B 1 114 ? -4.754 -15.516 -7.207 1 97.75 114 THR B C 1
ATOM 3425 O O . THR B 1 114 ? -5.426 -15.656 -6.184 1 97.75 114 THR B O 1
ATOM 3428 N N . MET B 1 115 ? -5.293 -15.445 -8.375 1 96.56 115 MET B N 1
ATOM 3429 C CA . MET B 1 115 ? -6.738 -15.398 -8.562 1 96.56 115 MET B CA 1
ATOM 3430 C C . MET B 1 115 ? -7.383 -16.719 -8.125 1 96.56 115 MET B C 1
ATOM 3432 O O . MET B 1 115 ? -8.43 -16.703 -7.469 1 96.56 115 MET B O 1
ATOM 3436 N N . ILE B 1 116 ? -6.824 -17.828 -8.5 1 98.06 116 ILE B N 1
ATOM 3437 C CA . ILE B 1 116 ? -7.449 -19.094 -8.109 1 98.06 116 ILE B CA 1
ATOM 3438 C C . ILE B 1 116 ? -7.395 -19.25 -6.59 1 98.06 116 ILE B C 1
ATOM 3440 O O . ILE B 1 116 ? -8.297 -19.828 -5.988 1 98.06 116 ILE B O 1
ATOM 3444 N N . VAL B 1 117 ? -6.344 -18.734 -5.953 1 98.81 117 VAL B N 1
ATOM 3445 C CA . VAL B 1 117 ? -6.27 -18.75 -4.496 1 98.81 117 VAL B CA 1
ATOM 3446 C C . VAL B 1 117 ? -7.434 -17.938 -3.914 1 98.81 117 VAL B C 1
ATOM 3448 O O . VAL B 1 117 ? -8.102 -18.391 -2.979 1 98.81 117 VAL B O 1
ATOM 3451 N N . ALA B 1 118 ? -7.688 -16.797 -4.48 1 98.5 118 ALA B N 1
ATOM 3452 C CA . ALA B 1 118 ? -8.812 -15.961 -4.043 1 98.5 118 ALA B CA 1
ATOM 3453 C C . ALA B 1 118 ? -10.141 -16.672 -4.273 1 98.5 118 ALA B C 1
ATOM 3455 O O . ALA B 1 118 ? -11.023 -16.641 -3.418 1 98.5 118 ALA B O 1
ATOM 3456 N N . MET B 1 119 ? -10.305 -17.375 -5.402 1 98.31 119 MET B N 1
ATOM 3457 C CA . MET B 1 119 ? -11.523 -18.094 -5.73 1 98.31 119 MET B CA 1
ATOM 3458 C C . MET B 1 119 ? -11.781 -19.219 -4.73 1 98.31 119 MET B C 1
ATOM 3460 O O . MET B 1 119 ? -12.891 -19.359 -4.223 1 98.31 119 MET B O 1
ATOM 3464 N N . ILE B 1 120 ? -10.742 -19.969 -4.484 1 98.88 120 ILE B N 1
ATOM 3465 C CA . ILE B 1 120 ? -10.859 -21.062 -3.533 1 98.88 120 ILE B CA 1
ATOM 3466 C C . ILE B 1 120 ? -11.289 -20.531 -2.17 1 98.88 120 ILE B C 1
ATOM 3468 O O . ILE B 1 120 ? -12.18 -21.094 -1.53 1 98.88 120 ILE B O 1
ATOM 3472 N N . SER B 1 121 ? -10.68 -19.453 -1.754 1 98.75 121 SER B N 1
ATOM 3473 C CA . SER B 1 121 ? -10.984 -18.859 -0.45 1 98.75 121 SER B CA 1
ATOM 3474 C C . SER B 1 121 ? -12.422 -18.359 -0.386 1 98.75 121 SER B C 1
ATOM 3476 O O . SER B 1 121 ? -13.109 -18.578 0.611 1 98.75 121 SER B O 1
ATOM 3478 N N . ALA B 1 122 ? -12.906 -17.734 -1.419 1 98.19 122 ALA B N 1
ATOM 3479 C CA . ALA B 1 122 ? -14.273 -17.219 -1.46 1 98.19 122 ALA B CA 1
ATOM 3480 C C . ALA B 1 122 ? -15.289 -18.359 -1.444 1 98.19 122 ALA B C 1
ATOM 3482 O O . ALA B 1 122 ? -16.25 -18.328 -0.673 1 98.19 122 ALA B O 1
ATOM 3483 N N . VAL B 1 123 ? -15.086 -19.344 -2.273 1 98.44 123 VAL B N 1
ATOM 3484 C CA . VAL B 1 123 ? -16.016 -20.453 -2.391 1 98.44 123 VAL B CA 1
ATOM 3485 C C . VAL B 1 123 ? -16.031 -21.266 -1.096 1 98.44 123 VAL B C 1
ATOM 3487 O O . VAL B 1 123 ? -17.094 -21.641 -0.593 1 98.44 123 VAL B O 1
ATOM 3490 N N . SER B 1 124 ? -14.828 -21.547 -0.587 1 98.38 124 SER B N 1
ATOM 3491 C CA . SER B 1 124 ? -14.766 -22.312 0.659 1 98.38 124 SER B CA 1
ATOM 3492 C C . SER B 1 124 ? -15.477 -21.578 1.79 1 98.38 124 SER B C 1
ATOM 3494 O O . SER B 1 124 ? -16.172 -22.188 2.604 1 98.38 124 SER B O 1
ATOM 3496 N N . SER B 1 125 ? -15.281 -20.266 1.847 1 96.94 125 SER B N 1
ATOM 3497 C CA . SER B 1 125 ? -15.984 -19.453 2.842 1 96.94 125 SER B CA 1
ATOM 3498 C C . SER B 1 125 ? -17.5 -19.547 2.67 1 96.94 125 SER B C 1
ATOM 3500 O O . SER B 1 125 ? -18.234 -19.688 3.652 1 96.94 125 SER B O 1
ATOM 3502 N N . TRP B 1 126 ? -17.969 -19.5 1.494 1 97.38 126 TRP B N 1
ATOM 3503 C CA . TRP B 1 126 ? -19.391 -19.547 1.181 1 97.38 126 TRP B CA 1
ATOM 3504 C C . TRP B 1 126 ? -20 -20.875 1.623 1 97.38 126 TRP B C 1
ATOM 3506 O O . TRP B 1 126 ? -21.062 -20.891 2.254 1 97.38 126 TRP B O 1
ATOM 3516 N N . ILE B 1 127 ? -19.297 -21.969 1.389 1 97.25 127 ILE B N 1
ATOM 3517 C CA . ILE B 1 127 ? -19.891 -23.281 1.661 1 97.25 127 ILE B CA 1
ATOM 3518 C C . ILE B 1 127 ? -19.547 -23.703 3.086 1 97.25 127 ILE B C 1
ATOM 3520 O O . ILE B 1 127 ? -19.844 -24.828 3.486 1 97.25 127 ILE B O 1
ATOM 3524 N N . GLY B 1 128 ? -18.766 -22.891 3.801 1 96.69 128 GLY B N 1
ATOM 3525 C CA . GLY B 1 128 ? -18.516 -23.125 5.215 1 96.69 128 GLY B CA 1
ATOM 3526 C C . GLY B 1 128 ? -17.391 -24.125 5.465 1 96.69 128 GLY B C 1
ATOM 3527 O O . GLY B 1 128 ? -17.375 -24.797 6.496 1 96.69 128 GLY B O 1
ATOM 3528 N N . LYS B 1 129 ? -16.578 -24.25 4.535 1 96.88 129 LYS B N 1
ATOM 3529 C CA . LYS B 1 129 ? -15.43 -25.141 4.703 1 96.88 129 LYS B CA 1
ATOM 3530 C C . LYS B 1 129 ? -14.203 -24.359 5.188 1 96.88 129 LYS B C 1
ATOM 3532 O O . LYS B 1 129 ? -13.688 -23.5 4.473 1 96.88 129 LYS B O 1
ATOM 3537 N N . LYS B 1 130 ? -13.789 -24.641 6.34 1 95.38 130 LYS B N 1
ATOM 3538 C CA . LYS B 1 130 ? -12.586 -24 6.867 1 95.38 130 LYS B CA 1
ATOM 3539 C C . LYS B 1 130 ? -11.336 -24.547 6.184 1 95.38 130 LYS B C 1
ATOM 3541 O O . LYS B 1 130 ? -11.125 -25.75 6.129 1 95.38 130 LYS B O 1
ATOM 3546 N N . MET B 1 131 ? -10.617 -23.703 5.605 1 96.75 131 MET B N 1
ATOM 3547 C CA . MET B 1 131 ? -9.352 -24.078 4.973 1 96.75 131 MET B CA 1
ATOM 3548 C C . MET B 1 131 ? -8.211 -23.203 5.484 1 96.75 131 MET B C 1
ATOM 3550 O O . MET B 1 131 ? -8.383 -22 5.676 1 96.75 131 MET B O 1
ATOM 3554 N N . TYR B 1 132 ? -7.086 -23.844 5.715 1 96.5 132 TYR B N 1
ATOM 3555 C CA . TYR B 1 132 ? -5.891 -23.109 6.109 1 96.5 132 TYR B CA 1
ATOM 3556 C C . TYR B 1 132 ? -5.031 -22.766 4.895 1 96.5 132 TYR B C 1
ATOM 3558 O O . TYR B 1 132 ? -5.281 -23.266 3.793 1 96.5 132 TYR B O 1
ATOM 3566 N N . HIS B 1 133 ? -4.07 -21.922 5.09 1 97 133 HIS B N 1
ATOM 3567 C CA . HIS B 1 133 ? -3.252 -21.391 4 1 97 133 HIS B CA 1
ATOM 3568 C C . HIS B 1 133 ? -2.594 -22.516 3.217 1 97 133 HIS B C 1
ATOM 3570 O O . HIS B 1 133 ? -2.564 -22.5 1.983 1 97 133 HIS B O 1
ATOM 3576 N N . ASP B 1 134 ? -2.131 -23.5 3.914 1 97 134 ASP B N 1
ATOM 3577 C CA . ASP B 1 134 ? -1.446 -24.609 3.26 1 97 134 ASP B CA 1
ATOM 3578 C C . ASP B 1 134 ? -2.406 -25.406 2.373 1 97 134 ASP B C 1
ATOM 3580 O O . ASP B 1 134 ? -2.053 -25.781 1.256 1 97 134 ASP B O 1
ATOM 3584 N N . ASP B 1 135 ? -3.609 -25.609 2.865 1 97.56 135 ASP B N 1
ATOM 3585 C CA . ASP B 1 135 ? -4.629 -26.328 2.104 1 97.56 135 ASP B CA 1
ATOM 3586 C C . ASP B 1 135 ? -5.004 -25.562 0.833 1 97.56 135 ASP B C 1
ATOM 3588 O O . ASP B 1 135 ? -5.141 -26.156 -0.237 1 97.56 135 ASP B O 1
ATOM 3592 N N . ILE B 1 136 ? -5.121 -24.328 1.017 1 98.62 136 ILE B N 1
ATOM 3593 C CA . ILE B 1 136 ? -5.523 -23.484 -0.11 1 98.62 136 ILE B CA 1
ATOM 3594 C C . ILE B 1 136 ? -4.43 -23.5 -1.177 1 98.62 136 ILE B C 1
ATOM 3596 O O . ILE B 1 136 ? -4.719 -23.656 -2.365 1 98.62 136 ILE B O 1
ATOM 3600 N N . ALA B 1 137 ? -3.191 -23.359 -0.761 1 98.69 137 ALA B N 1
ATOM 3601 C CA . ALA B 1 137 ? -2.062 -23.344 -1.688 1 98.69 137 ALA B CA 1
ATOM 3602 C C . ALA B 1 137 ? -1.956 -24.672 -2.451 1 98.69 137 ALA B C 1
ATOM 3604 O O . ALA B 1 137 ? -1.814 -24.672 -3.676 1 98.69 137 ALA B O 1
ATOM 3605 N N . LYS B 1 138 ? -2.055 -25.75 -1.748 1 98.06 138 LYS B N 1
ATOM 3606 C CA . LYS B 1 138 ? -1.952 -27.078 -2.35 1 98.06 138 LYS B CA 1
ATOM 3607 C C . LYS B 1 138 ? -3.078 -27.312 -3.352 1 98.06 138 LYS B C 1
ATOM 3609 O O . LYS B 1 138 ? -2.846 -27.828 -4.445 1 98.06 138 LYS B O 1
ATOM 3614 N N . LEU B 1 139 ? -4.234 -26.938 -2.906 1 98.69 139 LEU B N 1
ATOM 3615 C CA . LEU B 1 139 ? -5.383 -27.125 -3.785 1 98.69 139 LEU B CA 1
ATOM 3616 C C . LEU B 1 139 ? -5.25 -26.266 -5.043 1 98.69 139 LEU B C 1
ATOM 3618 O O . LEU B 1 139 ? -5.523 -26.734 -6.148 1 98.69 139 LEU B O 1
ATOM 3622 N N . ALA B 1 140 ? -4.855 -25.031 -4.848 1 98.75 140 ALA B N 1
ATOM 3623 C CA . ALA B 1 140 ? -4.668 -24.141 -5.992 1 98.75 140 ALA B CA 1
ATOM 3624 C C . ALA B 1 140 ? -3.67 -24.734 -6.984 1 98.75 140 ALA B C 1
ATOM 3626 O O . ALA B 1 140 ? -3.924 -24.75 -8.195 1 98.75 140 ALA B O 1
ATOM 3627 N N . TYR B 1 141 ? -2.582 -25.219 -6.477 1 97.88 141 TYR B N 1
ATOM 3628 C CA . TYR B 1 141 ? -1.58 -25.844 -7.328 1 97.88 141 TYR B CA 1
ATOM 3629 C C . TYR B 1 141 ? -2.158 -27.062 -8.047 1 97.88 141 TYR B C 1
ATOM 3631 O O . TYR B 1 141 ? -2.01 -27.203 -9.258 1 97.88 141 TYR B O 1
ATOM 3639 N N . HIS B 1 142 ? -2.811 -27.906 -7.32 1 98.06 142 HIS B N 1
ATOM 3640 C CA . HIS B 1 142 ? -3.4 -29.109 -7.871 1 98.06 142 HIS B CA 1
ATOM 3641 C C . HIS B 1 142 ? -4.375 -28.797 -9 1 98.06 142 HIS B C 1
ATOM 3643 O O . HIS B 1 142 ? -4.281 -29.359 -10.094 1 98.06 142 HIS B O 1
ATOM 3649 N N . LEU B 1 143 ? -5.238 -27.828 -8.766 1 98.56 143 LEU B N 1
ATOM 3650 C CA . LEU B 1 143 ? -6.258 -27.5 -9.758 1 98.56 143 LEU B CA 1
ATOM 3651 C C . LEU B 1 143 ? -5.629 -26.875 -10.992 1 98.56 143 LEU B C 1
ATOM 3653 O O . LEU B 1 143 ? -5.973 -27.234 -12.125 1 98.56 143 LEU B O 1
ATOM 3657 N N . GLU B 1 144 ? -4.703 -26.016 -10.781 1 96.81 144 GLU B N 1
ATOM 3658 C CA . GLU B 1 144 ? -4.113 -25.266 -11.891 1 96.81 144 GLU B CA 1
ATOM 3659 C C . GLU B 1 144 ? -3.174 -26.156 -12.703 1 96.81 144 GLU B C 1
ATOM 3661 O O . GLU B 1 144 ? -3.234 -26.156 -13.938 1 96.81 144 GLU B O 1
ATOM 3666 N N . ARG B 1 145 ? -2.354 -26.922 -12.023 1 94.88 145 ARG B N 1
ATOM 3667 C CA . ARG B 1 145 ? -1.25 -27.609 -12.688 1 94.88 145 ARG B CA 1
ATOM 3668 C C . ARG B 1 145 ? -1.653 -29.016 -13.094 1 94.88 145 ARG B C 1
ATOM 3670 O O . ARG B 1 145 ? -1.313 -29.469 -14.188 1 94.88 145 ARG B O 1
ATOM 3677 N N . GLU B 1 146 ? -2.352 -29.703 -12.297 1 95.81 146 GLU B N 1
ATOM 3678 C CA . GLU B 1 146 ? -2.619 -31.125 -12.508 1 95.81 146 GLU B CA 1
ATOM 3679 C C . GLU B 1 146 ? -3.986 -31.328 -13.156 1 95.81 146 GLU B C 1
ATOM 3681 O O . GLU B 1 146 ? -4.141 -32.188 -14.031 1 95.81 146 GLU B O 1
ATOM 3686 N N . VAL B 1 147 ? -4.926 -30.547 -12.758 1 97.88 147 VAL B N 1
ATOM 3687 C CA . VAL B 1 147 ? -6.285 -30.766 -13.227 1 97.88 147 VAL B CA 1
ATOM 3688 C C . VAL B 1 147 ? -6.504 -30.047 -14.555 1 97.88 147 VAL B C 1
ATOM 3690 O O . VAL B 1 147 ? -6.852 -30.672 -15.5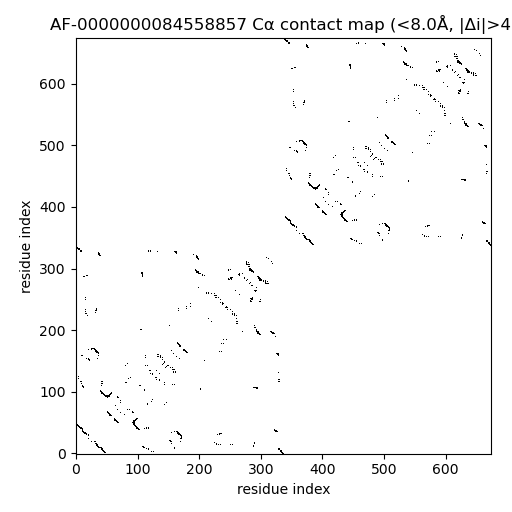62 1 97.88 147 VAL B O 1
ATOM 3693 N N . ILE B 1 148 ? -6.254 -28.75 -14.555 1 96.75 148 ILE B N 1
ATOM 3694 C CA . ILE B 1 148 ? -6.445 -27.969 -15.773 1 96.75 148 ILE B CA 1
ATOM 3695 C C . ILE B 1 148 ? -5.293 -28.234 -16.734 1 96.75 148 ILE B C 1
ATOM 3697 O O . ILE B 1 148 ? -5.484 -28.25 -17.953 1 96.75 148 ILE B O 1
ATOM 3701 N N . GLY B 1 149 ? -4.062 -28.344 -16.141 1 94 149 GLY B N 1
ATOM 3702 C CA . GLY B 1 149 ? -2.904 -28.656 -16.953 1 94 149 GLY B CA 1
ATOM 3703 C C . GLY B 1 149 ? -2.123 -27.422 -17.375 1 94 149 GLY B C 1
ATOM 3704 O O . GLY B 1 149 ? -1.353 -27.453 -18.328 1 94 149 GLY B O 1
ATOM 3705 N N . LEU B 1 150 ? -2.34 -26.344 -16.719 1 90.88 150 LEU B N 1
ATOM 3706 C CA . LEU B 1 150 ? -1.572 -25.141 -17.016 1 90.88 150 LEU B CA 1
ATOM 3707 C C . LEU B 1 150 ? -0.128 -25.281 -16.547 1 90.88 150 LEU B C 1
ATOM 3709 O O . LEU B 1 150 ? 0.126 -25.75 -15.438 1 90.88 150 LEU B O 1
ATOM 3713 N N . LYS B 1 151 ? 0.792 -24.859 -17.359 1 87.94 151 LYS B N 1
ATOM 3714 C CA . LYS B 1 151 ? 2.207 -24.969 -17.016 1 87.94 151 LYS B CA 1
ATOM 3715 C C . LYS B 1 151 ? 2.633 -23.875 -16.047 1 87.94 151 LYS B C 1
ATOM 3717 O O . LYS B 1 151 ? 2.107 -22.766 -16.094 1 87.94 151 LYS B O 1
ATOM 3722 N N . GLY B 1 152 ? 3.578 -24.25 -15.148 1 91.5 152 GLY B N 1
ATOM 3723 C CA . GLY B 1 152 ? 4.102 -23.297 -14.188 1 91.5 152 GLY B CA 1
ATOM 3724 C C . GLY B 1 152 ? 4.559 -23.938 -12.898 1 91.5 152 GLY B C 1
ATOM 3725 O O . GLY B 1 152 ? 4.414 -25.141 -12.711 1 91.5 152 GLY B O 1
ATOM 3726 N N . GLY B 1 153 ? 5.059 -23.141 -12.055 1 94 153 GLY B N 1
ATOM 3727 C CA . GLY B 1 153 ? 5.559 -23.625 -10.773 1 94 153 GLY B CA 1
ATOM 3728 C C . GLY B 1 153 ? 4.555 -23.484 -9.648 1 94 153 GLY B C 1
ATOM 3729 O O . GLY B 1 153 ? 3.35 -23.391 -9.891 1 94 153 GLY B O 1
ATOM 3730 N N . LEU B 1 154 ? 5.016 -23.625 -8.453 1 95.69 154 LEU B N 1
ATOM 3731 C CA . LEU B 1 154 ? 4.109 -23.641 -7.309 1 95.69 154 LEU B CA 1
ATOM 3732 C C . LEU B 1 154 ? 4.258 -22.375 -6.477 1 95.69 154 LEU B C 1
ATOM 3734 O O . LEU B 1 154 ? 3.447 -22.109 -5.586 1 95.69 154 LEU B O 1
ATOM 3738 N N . GLN B 1 155 ? 5.219 -21.5 -6.727 1 97.19 155 GLN B N 1
ATOM 3739 C CA . GLN B 1 155 ? 5.531 -20.406 -5.809 1 97.19 155 GLN B CA 1
ATOM 3740 C C . GLN B 1 155 ? 4.379 -19.406 -5.73 1 97.19 155 GLN B C 1
ATOM 3742 O O . GLN B 1 155 ? 4.098 -18.859 -4.66 1 97.19 155 GLN B O 1
ATOM 3747 N N . ASP B 1 156 ? 3.715 -19.188 -6.855 1 97.62 156 ASP B N 1
ATOM 3748 C CA . ASP B 1 156 ? 2.688 -18.141 -6.898 1 97.62 156 ASP B CA 1
ATOM 3749 C C . ASP B 1 156 ? 1.541 -18.469 -5.945 1 97.62 156 ASP B C 1
ATOM 3751 O O . ASP B 1 156 ? 1.112 -17.609 -5.168 1 97.62 156 ASP B O 1
ATOM 3755 N N . GLN B 1 157 ? 1.07 -19.734 -6.008 1 98.5 157 GLN B N 1
ATOM 3756 C CA . GLN B 1 157 ? -0.045 -20.141 -5.164 1 98.5 157 GLN B CA 1
ATOM 3757 C C . GLN B 1 157 ? 0.318 -20.047 -3.686 1 98.5 157 GLN B C 1
ATOM 3759 O O . GLN B 1 157 ? -0.464 -19.547 -2.879 1 98.5 157 GLN B O 1
ATOM 3764 N N . TYR B 1 158 ? 1.487 -20.469 -3.379 1 98.62 158 TYR B N 1
ATOM 3765 C CA . TYR B 1 158 ? 1.918 -20.484 -1.985 1 98.62 158 TYR B CA 1
ATOM 3766 C C . TYR B 1 158 ? 2.152 -19.062 -1.469 1 98.62 158 TYR B C 1
ATOM 3768 O O . TYR B 1 158 ? 1.796 -18.75 -0.332 1 98.62 158 TYR B O 1
ATOM 3776 N N . ALA B 1 159 ? 2.748 -18.234 -2.293 1 98.69 159 ALA B N 1
ATOM 3777 C CA . ALA B 1 159 ? 2.945 -16.828 -1.899 1 98.69 159 ALA B CA 1
ATOM 3778 C C . ALA B 1 159 ? 1.611 -16.156 -1.608 1 98.69 159 ALA B C 1
ATOM 3780 O O . ALA B 1 159 ? 1.458 -15.484 -0.583 1 98.69 159 ALA B O 1
ATOM 3781 N N . ALA B 1 160 ? 0.687 -16.344 -2.498 1 98.81 160 ALA B N 1
ATOM 3782 C CA . ALA B 1 160 ? -0.627 -15.719 -2.361 1 98.81 160 ALA B CA 1
ATOM 3783 C C . ALA B 1 160 ? -1.341 -16.219 -1.106 1 98.81 160 ALA B C 1
ATOM 3785 O O . ALA B 1 160 ? -2.025 -15.445 -0.429 1 98.81 160 ALA B O 1
ATOM 3786 N N . ALA B 1 161 ? -1.189 -17.453 -0.782 1 98.81 161 ALA B N 1
ATOM 3787 C CA . ALA B 1 161 ? -1.872 -18.062 0.361 1 98.81 161 ALA B CA 1
ATOM 3788 C C . ALA B 1 161 ? -1.232 -17.625 1.675 1 98.81 161 ALA B C 1
ATOM 3790 O O . ALA B 1 161 ? -1.933 -17.234 2.615 1 98.81 161 ALA B O 1
ATOM 3791 N N . TYR B 1 162 ? 0.088 -17.594 1.769 1 98.56 162 TYR B N 1
ATOM 3792 C CA . TYR B 1 162 ? 0.795 -17.391 3.027 1 98.56 162 TYR B CA 1
ATOM 3793 C C . TYR B 1 162 ? 1.035 -15.906 3.277 1 98.56 162 TYR B C 1
ATOM 3795 O O . TYR B 1 162 ? 0.955 -15.445 4.418 1 98.56 162 TYR B O 1
ATOM 3803 N N . GLY B 1 163 ? 1.424 -15.188 2.219 1 98.5 163 GLY B N 1
ATOM 3804 C CA . GLY B 1 163 ? 1.787 -13.789 2.354 1 98.5 163 GLY B CA 1
ATOM 3805 C C . GLY B 1 163 ? 3.164 -13.586 2.955 1 98.5 163 GLY B C 1
ATOM 3806 O O . GLY B 1 163 ? 3.77 -14.523 3.469 1 98.5 163 GLY B O 1
ATOM 3807 N N . GLY B 1 164 ? 3.699 -12.398 2.83 1 98.25 164 GLY B N 1
ATOM 3808 C CA . GLY B 1 164 ? 4.961 -12.039 3.453 1 98.25 164 GLY B CA 1
ATOM 3809 C C . GLY B 1 164 ? 6.172 -12.523 2.678 1 98.25 164 GLY B C 1
ATOM 3810 O O . GLY B 1 164 ? 6.078 -12.797 1.48 1 98.25 164 GLY B O 1
ATOM 3811 N N . PHE B 1 165 ? 7.297 -12.5 3.369 1 98.69 165 PHE B N 1
ATOM 3812 C CA . PHE B 1 165 ? 8.531 -13.062 2.84 1 98.69 165 PHE B CA 1
ATOM 3813 C C . PHE B 1 165 ? 8.602 -14.562 3.131 1 98.69 165 PHE B C 1
ATOM 3815 O O . PHE B 1 165 ? 8.523 -14.977 4.289 1 98.69 165 PHE B O 1
ATOM 3822 N N . ASN B 1 166 ? 8.781 -15.336 2.074 1 98.56 166 ASN B N 1
ATOM 3823 C CA . ASN B 1 166 ? 8.781 -16.781 2.232 1 98.56 166 ASN B CA 1
ATOM 3824 C C . ASN B 1 166 ? 9.992 -17.422 1.55 1 98.56 166 ASN B C 1
ATOM 3826 O O . ASN B 1 166 ? 10.32 -17.078 0.415 1 98.56 166 ASN B O 1
ATOM 3830 N N . LEU B 1 167 ? 10.625 -18.234 2.258 1 98.62 167 LEU B N 1
ATOM 3831 C CA . LEU B 1 167 ? 11.539 -19.203 1.68 1 98.62 167 LEU B CA 1
ATOM 3832 C C . LEU B 1 167 ? 10.883 -20.562 1.558 1 98.62 167 LEU B C 1
ATOM 3834 O O . LEU B 1 167 ? 10.5 -21.172 2.564 1 98.62 167 LEU B O 1
ATOM 3838 N N . MET B 1 168 ? 10.75 -21.047 0.334 1 98.31 168 MET B N 1
ATOM 3839 C CA . MET B 1 168 ? 10.039 -22.297 0.072 1 98.31 168 MET B CA 1
ATOM 3840 C C . MET B 1 168 ? 10.992 -23.375 -0.401 1 98.31 168 MET B C 1
ATOM 3842 O O . MET B 1 168 ? 11.641 -23.234 -1.439 1 98.31 168 MET B O 1
ATOM 3846 N N . ASP B 1 169 ? 10.992 -24.422 0.328 1 98 169 ASP B N 1
ATOM 3847 C CA . ASP B 1 169 ? 11.742 -25.594 -0.071 1 98 169 ASP B CA 1
ATOM 3848 C C . ASP B 1 169 ? 10.828 -26.656 -0.677 1 98 169 ASP B C 1
ATOM 3850 O O . ASP B 1 169 ? 9.805 -27.016 -0.082 1 98 169 ASP B O 1
ATOM 3854 N N . ILE B 1 170 ? 11.266 -27.078 -1.849 1 97.19 170 ILE B N 1
ATOM 3855 C CA . ILE B 1 170 ? 10.477 -28.062 -2.59 1 97.19 170 ILE B CA 1
ATOM 3856 C C . ILE B 1 170 ? 11.273 -29.359 -2.734 1 97.19 170 ILE B C 1
ATOM 3858 O O . ILE B 1 170 ? 12.414 -29.344 -3.195 1 97.19 170 ILE B O 1
ATOM 3862 N N . ASP B 1 171 ? 10.633 -30.422 -2.336 1 93.81 171 ASP B N 1
ATOM 3863 C CA . ASP B 1 171 ? 11.234 -31.734 -2.549 1 93.81 171 ASP B CA 1
ATOM 3864 C C . ASP B 1 171 ? 10.172 -32.812 -2.754 1 93.81 171 ASP B C 1
ATOM 3866 O O . ASP B 1 171 ? 9.016 -32.5 -3.055 1 93.81 171 ASP B O 1
ATOM 3870 N N . SER B 1 172 ? 10.555 -34.062 -2.721 1 88.81 172 SER B N 1
ATOM 3871 C CA . SER B 1 172 ? 9.633 -35.156 -3 1 88.81 172 SER B CA 1
ATOM 3872 C C . SER B 1 172 ? 8.539 -35.25 -1.945 1 88.81 172 SER B C 1
ATOM 3874 O O . SER B 1 172 ? 7.492 -35.875 -2.176 1 88.81 172 SER B O 1
ATOM 3876 N N . ARG B 1 173 ? 8.844 -34.719 -0.764 1 89.62 173 ARG B N 1
ATOM 3877 C CA . ARG B 1 173 ? 7.887 -34.75 0.341 1 89.62 173 ARG B CA 1
ATOM 3878 C C . ARG B 1 173 ? 6.859 -33.625 0.227 1 89.62 173 ARG B C 1
ATOM 3880 O O . ARG B 1 173 ? 5.828 -33.656 0.901 1 89.62 173 ARG B O 1
ATOM 3887 N N . GLY B 1 174 ? 7.148 -32.656 -0.714 1 91.38 174 GLY B N 1
ATOM 3888 C CA . GLY B 1 174 ? 6.238 -31.531 -0.872 1 91.38 174 GLY B CA 1
ATOM 3889 C C . GLY B 1 174 ? 6.922 -30.188 -0.696 1 91.38 174 GLY B C 1
ATOM 3890 O O . GLY B 1 174 ? 8.094 -30.031 -1.052 1 91.38 174 GLY B O 1
ATOM 3891 N N . VAL B 1 175 ? 6.117 -29.188 -0.248 1 96.25 175 VAL B N 1
ATOM 3892 C CA . VAL B 1 175 ? 6.617 -27.828 -0.119 1 96.25 175 VAL B CA 1
ATOM 3893 C C . VAL B 1 175 ? 6.699 -27.438 1.356 1 96.25 175 VAL B C 1
ATOM 3895 O O . VAL B 1 175 ? 5.742 -27.641 2.111 1 96.25 175 VAL B O 1
ATOM 3898 N N . LYS B 1 176 ? 7.77 -27 1.794 1 96.94 176 LYS B N 1
ATOM 3899 C CA . LYS B 1 176 ? 7.938 -26.406 3.117 1 96.94 176 LYS B CA 1
ATOM 3900 C C . LYS B 1 176 ? 8.102 -24.891 3.021 1 96.94 176 LYS B C 1
ATOM 3902 O O . LYS B 1 176 ? 9.062 -24.391 2.42 1 96.94 176 LYS B O 1
ATOM 3907 N N . VAL B 1 177 ? 7.184 -24.172 3.602 1 97.81 177 VAL B N 1
ATOM 3908 C CA . VAL B 1 177 ? 7.223 -22.719 3.58 1 97.81 177 VAL B CA 1
ATOM 3909 C C . VAL B 1 177 ? 7.809 -22.203 4.891 1 97.81 177 VAL B C 1
ATOM 3911 O O . VAL B 1 177 ? 7.273 -22.469 5.969 1 97.81 177 VAL B O 1
ATOM 3914 N N . GLN B 1 178 ? 8.867 -21.516 4.836 1 97.44 178 GLN B N 1
ATOM 3915 C CA . GLN B 1 178 ? 9.469 -20.844 5.984 1 97.44 178 GLN B CA 1
ATOM 3916 C C . GLN B 1 178 ? 9.352 -19.328 5.855 1 97.44 178 GLN B C 1
ATOM 3918 O O . GLN B 1 178 ? 9.891 -18.734 4.922 1 97.44 178 GLN B O 1
ATOM 3923 N N . LYS B 1 179 ? 8.695 -18.75 6.801 1 97 179 LYS B N 1
ATOM 3924 C CA . LYS B 1 179 ? 8.648 -17.297 6.82 1 97 179 LYS B CA 1
ATOM 3925 C C . LYS B 1 179 ? 10.031 -16.703 7.102 1 97 179 LYS B C 1
ATOM 3927 O O . LYS B 1 179 ? 10.742 -17.188 7.988 1 97 179 LYS B O 1
ATOM 3932 N N . VAL B 1 180 ? 10.367 -15.773 6.293 1 97.56 180 VAL B N 1
ATOM 3933 C CA . VAL B 1 180 ? 11.617 -15.062 6.527 1 97.56 180 VAL B CA 1
ATOM 3934 C C . VAL B 1 180 ? 11.383 -13.891 7.477 1 97.56 180 VAL B C 1
ATOM 3936 O O . VAL B 1 180 ? 10.797 -12.883 7.086 1 97.56 180 VAL B O 1
ATOM 3939 N N . ASP B 1 181 ? 11.836 -14.016 8.672 1 95.06 181 ASP B N 1
ATOM 3940 C CA . ASP B 1 181 ? 11.641 -12.984 9.688 1 95.06 181 ASP B CA 1
ATOM 3941 C C . ASP B 1 181 ? 12.664 -11.867 9.555 1 95.06 181 ASP B C 1
ATOM 3943 O O . ASP B 1 181 ? 13.836 -12.047 9.898 1 95.06 181 ASP B O 1
ATOM 3947 N N . ILE B 1 182 ? 12.266 -10.789 9.047 1 97.06 182 ILE B N 1
ATOM 3948 C CA . ILE B 1 182 ? 13.109 -9.609 8.875 1 97.06 182 ILE B CA 1
ATOM 3949 C C . ILE B 1 182 ? 12.781 -8.578 9.945 1 97.06 182 ILE B C 1
ATOM 3951 O O . ILE B 1 182 ? 11.617 -8.258 10.18 1 97.06 182 ILE B O 1
ATOM 3955 N N . ASP B 1 183 ? 13.875 -8.055 10.617 1 96 183 ASP B N 1
ATOM 3956 C CA . ASP B 1 183 ? 13.664 -6.996 11.594 1 96 183 ASP B CA 1
ATOM 3957 C C . ASP B 1 183 ? 12.898 -5.824 10.977 1 96 183 ASP B C 1
ATOM 3959 O O . ASP B 1 183 ? 13.148 -5.449 9.828 1 96 183 ASP B O 1
ATOM 3963 N N . GLU B 1 184 ? 12.086 -5.242 11.758 1 94.88 184 GLU B N 1
ATOM 3964 C CA . GLU B 1 184 ? 11.203 -4.188 11.266 1 94.88 184 GLU B CA 1
ATOM 3965 C C . GLU B 1 184 ? 12 -3.053 10.625 1 94.88 184 GLU B C 1
ATOM 3967 O O . GLU B 1 184 ? 11.641 -2.559 9.555 1 94.88 184 GLU B O 1
ATOM 3972 N N . ASP B 1 185 ? 13.094 -2.65 11.281 1 94.94 185 ASP B N 1
ATOM 3973 C CA . ASP B 1 185 ? 13.93 -1.576 10.75 1 94.94 185 ASP B CA 1
ATOM 3974 C C . ASP B 1 185 ? 14.516 -1.955 9.391 1 94.94 185 ASP B C 1
ATOM 3976 O O . ASP B 1 185 ? 14.578 -1.125 8.484 1 94.94 185 ASP B O 1
ATOM 3980 N N . VAL B 1 186 ? 14.906 -3.232 9.297 1 95.5 186 VAL B N 1
ATOM 3981 C CA . VAL B 1 186 ? 15.492 -3.73 8.055 1 95.5 186 VAL B CA 1
ATOM 3982 C C . VAL B 1 186 ? 14.422 -3.791 6.969 1 95.5 186 VAL B C 1
ATOM 3984 O O . VAL B 1 186 ? 14.68 -3.412 5.82 1 95.5 186 VAL B O 1
ATOM 3987 N N . ALA B 1 187 ? 13.234 -4.23 7.344 1 96.75 187 ALA B N 1
ATOM 3988 C CA . ALA B 1 187 ? 12.133 -4.289 6.395 1 96.75 187 ALA B CA 1
ATOM 3989 C C . ALA B 1 187 ? 11.773 -2.898 5.883 1 96.75 187 ALA B C 1
ATOM 3991 O O . ALA B 1 187 ? 11.508 -2.717 4.691 1 96.75 187 ALA B O 1
ATOM 3992 N N . ASP B 1 188 ? 11.766 -1.927 6.773 1 95.94 188 ASP B N 1
ATOM 3993 C CA . ASP B 1 188 ? 11.461 -0.551 6.395 1 95.94 188 ASP B CA 1
ATOM 3994 C C . ASP B 1 188 ? 12.523 0.012 5.453 1 95.94 188 ASP B C 1
ATOM 3996 O O . ASP B 1 188 ? 12.203 0.69 4.477 1 95.94 188 ASP B O 1
ATOM 4000 N N . GLU B 1 189 ? 13.742 -0.271 5.734 1 96.56 189 GLU B N 1
ATOM 4001 C CA . GLU B 1 189 ? 14.82 0.196 4.875 1 96.56 189 GLU B CA 1
ATOM 4002 C C . GLU B 1 189 ? 14.781 -0.488 3.51 1 96.56 189 GLU B C 1
ATOM 4004 O O . GLU B 1 189 ? 14.961 0.161 2.479 1 96.56 189 GLU B O 1
ATOM 4009 N N . LEU B 1 190 ? 14.547 -1.806 3.559 1 97.56 190 LEU B N 1
ATOM 4010 C CA . LEU B 1 190 ? 14.414 -2.537 2.303 1 97.56 190 LEU B CA 1
ATOM 4011 C C . LEU B 1 190 ? 13.281 -1.962 1.46 1 97.56 190 LEU B C 1
ATOM 4013 O O . LEU B 1 190 ? 13.43 -1.773 0.251 1 97.56 190 LEU B O 1
ATOM 4017 N N . GLN B 1 191 ? 12.156 -1.67 2.1 1 97.31 191 GLN B N 1
ATOM 4018 C CA . GLN B 1 191 ? 11.016 -1.053 1.429 1 97.31 191 GLN B CA 1
ATOM 4019 C C . GLN B 1 191 ? 11.422 0.246 0.739 1 97.31 191 GLN B C 1
ATOM 4021 O O . GLN B 1 191 ? 11.109 0.456 -0.434 1 97.31 191 GLN B O 1
ATOM 4026 N N . TYR B 1 192 ? 12.117 1.055 1.42 1 96.06 192 TYR B N 1
ATOM 4027 C CA . TYR B 1 192 ? 12.516 2.352 0.888 1 96.06 192 TYR B CA 1
ATOM 4028 C C . TYR B 1 192 ? 13.453 2.184 -0.302 1 96.06 192 TYR B C 1
ATOM 4030 O O . TYR B 1 192 ? 13.375 2.938 -1.275 1 96.06 192 TYR B O 1
ATOM 4038 N N . ARG B 1 193 ? 14.266 1.196 -0.27 1 96.81 193 ARG B N 1
ATOM 4039 C CA . ARG B 1 193 ? 15.305 1.021 -1.278 1 96.81 193 ARG B CA 1
ATOM 4040 C C . ARG B 1 193 ? 14.805 0.176 -2.443 1 96.81 193 ARG B C 1
ATOM 4042 O O . ARG B 1 193 ? 15.539 -0.076 -3.398 1 96.81 193 ARG B O 1
ATOM 4049 N N . SER B 1 194 ? 13.586 -0.271 -2.373 1 98.06 194 SER B N 1
ATOM 4050 C CA . SER B 1 194 ? 13.016 -1.146 -3.393 1 98.06 194 SER B CA 1
ATOM 4051 C C . SER B 1 194 ? 12.234 -0.351 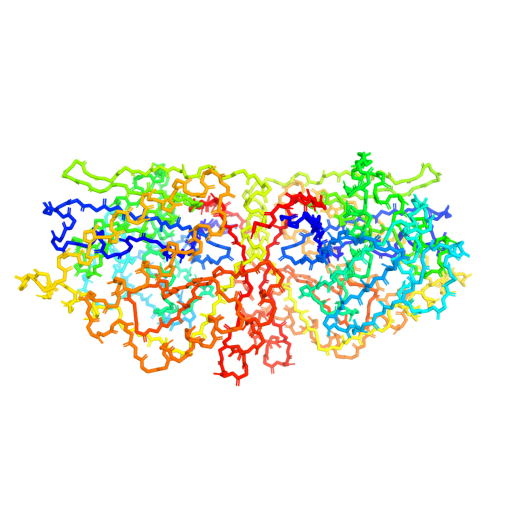-4.43 1 98.06 194 SER B C 1
ATOM 4053 O O . SER B 1 194 ? 11.547 0.617 -4.09 1 98.06 194 SER B O 1
ATOM 4055 N N . LEU B 1 195 ? 12.391 -0.819 -5.641 1 97.88 195 LEU B N 1
ATOM 4056 C CA . LEU B 1 195 ? 11.688 -0.218 -6.766 1 97.88 195 LEU B CA 1
ATOM 4057 C C . LEU B 1 195 ? 10.984 -1.285 -7.605 1 97.88 195 LEU B C 1
ATOM 4059 O O . LEU B 1 195 ? 11.562 -2.34 -7.875 1 97.88 195 LEU B O 1
ATOM 4063 N N . LEU B 1 196 ? 9.727 -1.104 -7.918 1 97.44 196 LEU B N 1
ATOM 4064 C CA . LEU B 1 196 ? 8.945 -1.963 -8.797 1 97.44 196 LEU B CA 1
ATOM 4065 C C . LEU B 1 196 ? 8.531 -1.215 -10.062 1 97.44 196 LEU B C 1
ATOM 4067 O O . LEU B 1 196 ? 7.883 -0.17 -9.984 1 97.44 196 LEU B O 1
ATOM 4071 N N . CYS B 1 197 ? 8.938 -1.771 -11.219 1 95.81 197 CYS B N 1
ATOM 4072 C CA . CYS B 1 197 ? 8.758 -1.076 -12.492 1 95.81 197 CYS B CA 1
ATOM 4073 C C . CYS B 1 197 ? 8.117 -1.991 -13.523 1 95.81 197 CYS B C 1
ATOM 4075 O O . CYS B 1 197 ? 8.508 -3.15 -13.664 1 95.81 197 CYS B O 1
ATOM 4077 N N . TYR B 1 198 ? 7.148 -1.465 -14.234 1 94.75 198 TYR B N 1
ATOM 4078 C CA . TYR B 1 198 ? 6.508 -2.191 -15.328 1 94.75 198 TYR B CA 1
ATOM 4079 C C . TYR B 1 198 ? 7.133 -1.822 -16.672 1 94.75 198 TYR B C 1
ATOM 4081 O O . TYR B 1 198 ? 7.203 -0.644 -17.016 1 94.75 198 TYR B O 1
ATOM 4089 N N . THR B 1 199 ? 7.535 -2.77 -17.406 1 91.19 199 THR B N 1
ATOM 4090 C CA . THR B 1 199 ? 8.273 -2.535 -18.641 1 91.19 199 THR B CA 1
ATOM 4091 C C . THR B 1 199 ? 7.316 -2.18 -19.781 1 91.19 199 THR B C 1
ATOM 4093 O O . THR B 1 199 ? 7.742 -1.689 -20.828 1 91.19 199 THR B O 1
ATOM 4096 N N . GLY B 1 200 ? 6.004 -2.371 -19.594 1 82.38 200 GLY B N 1
ATOM 4097 C CA . GLY B 1 200 ? 5.023 -2.057 -20.609 1 82.38 200 GLY B CA 1
ATOM 4098 C C . GLY B 1 200 ? 4.688 -3.24 -21.5 1 82.38 200 GLY B C 1
ATOM 4099 O O . GLY B 1 200 ? 3.805 -3.152 -22.359 1 82.38 200 GLY B O 1
ATOM 4100 N N . THR B 1 201 ? 5.336 -4.289 -21.422 1 78.56 201 THR B N 1
ATOM 4101 C CA . THR B 1 201 ? 5.098 -5.453 -22.266 1 78.56 201 THR B CA 1
ATOM 4102 C C . THR B 1 201 ? 4.68 -6.656 -21.422 1 78.56 201 THR B C 1
ATOM 4104 O O . THR B 1 201 ? 5.293 -6.945 -20.391 1 78.56 201 THR B O 1
ATOM 4107 N N . SER B 1 202 ? 3.463 -7.035 -21.781 1 69.5 202 SER B N 1
ATOM 4108 C CA . SER B 1 202 ? 3.02 -8.281 -21.172 1 69.5 202 SER B CA 1
ATOM 4109 C C . SER B 1 202 ? 3.385 -9.484 -22.047 1 69.5 202 SER B C 1
ATOM 4111 O O . SER B 1 202 ? 3.443 -9.375 -23.266 1 69.5 202 SER B O 1
ATOM 4113 N N . ARG B 1 203 ? 3.861 -10.492 -21.422 1 67.81 203 ARG B N 1
ATOM 4114 C CA . ARG B 1 203 ? 4.203 -11.648 -22.25 1 67.81 203 ARG B CA 1
ATOM 4115 C C . ARG B 1 203 ? 3.537 -12.914 -21.719 1 67.81 203 ARG B C 1
ATOM 4117 O O . ARG B 1 203 ? 3.094 -12.961 -20.578 1 67.81 203 ARG B O 1
ATOM 4124 N N . GLU B 1 204 ? 3.576 -13.812 -22.703 1 73.19 204 GLU B N 1
ATOM 4125 C CA . GLU B 1 204 ? 2.994 -15.117 -22.406 1 73.19 204 GLU B CA 1
ATOM 4126 C C . GLU B 1 204 ? 3.98 -16 -21.656 1 73.19 204 GLU B C 1
ATOM 4128 O O . GLU B 1 204 ? 5 -16.422 -22.203 1 73.19 204 GLU B O 1
ATOM 4133 N N . SER B 1 205 ? 3.744 -16.203 -20.391 1 79.69 205 SER B N 1
ATOM 4134 C CA . SER B 1 205 ? 4.582 -16.969 -19.484 1 79.69 205 SER B CA 1
ATOM 4135 C C . SER B 1 205 ? 4.688 -18.438 -19.938 1 79.69 205 SER B C 1
ATOM 4137 O O . SER B 1 205 ? 5.742 -19.062 -19.781 1 79.69 205 SER B O 1
ATOM 4139 N N . ALA B 1 206 ? 3.67 -18.938 -20.578 1 80.88 206 ALA B N 1
ATOM 4140 C CA . ALA B 1 206 ? 3.605 -20.344 -20.922 1 80.88 206 ALA B CA 1
ATOM 4141 C C . ALA B 1 206 ? 4.703 -20.719 -21.922 1 80.88 206 ALA B C 1
ATOM 4143 O O . ALA B 1 206 ? 5.332 -21.781 -21.797 1 80.88 206 ALA B O 1
ATOM 4144 N N . GLY B 1 207 ? 4.934 -19.859 -22.812 1 86.62 207 GLY B N 1
ATOM 4145 C CA . GLY B 1 207 ? 5.98 -20.109 -23.797 1 86.62 207 GLY B CA 1
ATOM 4146 C C . GLY B 1 207 ? 7.375 -20.094 -23.188 1 86.62 207 GLY B C 1
ATOM 4147 O O . GLY B 1 207 ? 8.219 -20.922 -23.562 1 86.62 207 GLY B O 1
ATOM 4148 N N . ILE B 1 208 ? 7.609 -19.281 -22.312 1 90.25 208 ILE B N 1
ATOM 4149 C CA . ILE B 1 208 ? 8.906 -19.172 -21.641 1 90.25 208 ILE B CA 1
ATOM 4150 C C . ILE B 1 208 ? 9.133 -20.391 -20.766 1 90.25 208 ILE B C 1
ATOM 4152 O O . ILE B 1 208 ? 10.227 -20.984 -20.766 1 90.25 208 ILE B O 1
ATOM 4156 N N . ILE B 1 209 ? 8.125 -20.797 -20.078 1 91.12 209 ILE B N 1
ATOM 4157 C CA . ILE B 1 209 ? 8.211 -21.969 -19.203 1 91.12 209 ILE B CA 1
ATOM 4158 C C . ILE B 1 209 ? 8.492 -23.219 -20.031 1 91.12 209 ILE B C 1
ATOM 4160 O O . ILE B 1 209 ? 9.336 -24.031 -19.656 1 91.12 209 ILE B O 1
ATOM 4164 N N . LYS B 1 210 ? 7.809 -23.328 -21.141 1 92.75 210 LYS B N 1
ATOM 4165 C CA . LYS B 1 210 ? 8.039 -24.453 -22.031 1 92.75 210 LYS B CA 1
ATOM 4166 C C . LYS B 1 210 ? 9.484 -24.484 -22.516 1 92.75 210 LYS B C 1
ATOM 4168 O O . LYS B 1 210 ? 10.117 -25.531 -22.547 1 92.75 210 LYS B O 1
ATOM 4173 N N . SER B 1 211 ? 9.93 -23.344 -22.875 1 94.94 211 SER B N 1
ATOM 4174 C CA . SER B 1 211 ? 11.305 -23.234 -23.344 1 94.94 211 SER B CA 1
ATOM 4175 C C . SER B 1 211 ? 12.289 -23.609 -22.234 1 94.94 211 SER B C 1
ATOM 4177 O O . SER B 1 211 ? 13.289 -24.297 -22.5 1 94.94 211 SER B O 1
ATOM 4179 N N . GLN B 1 212 ? 12.094 -23.219 -21.031 1 94.56 212 GLN B N 1
ATOM 4180 C CA . GLN B 1 212 ? 12.93 -23.578 -19.891 1 94.56 212 GLN B CA 1
ATOM 4181 C C . GLN B 1 212 ? 12.953 -25.094 -19.672 1 94.56 212 GLN B C 1
ATOM 4183 O O . GLN B 1 212 ? 14.016 -25.672 -19.422 1 94.56 212 GLN B O 1
ATOM 4188 N N . ILE B 1 213 ? 11.836 -25.672 -19.781 1 95.19 213 ILE B N 1
ATOM 4189 C CA . ILE B 1 213 ? 11.703 -27.109 -19.562 1 95.19 213 ILE B CA 1
ATOM 4190 C C . ILE B 1 213 ? 12.477 -27.859 -20.641 1 95.19 213 ILE B C 1
ATOM 4192 O O . ILE B 1 213 ? 13.203 -28.812 -20.344 1 95.19 213 ILE B O 1
ATOM 4196 N N . GLU B 1 214 ? 12.289 -27.391 -21.828 1 96.62 214 GLU B N 1
ATOM 4197 C CA . GLU B 1 214 ? 13.008 -28.016 -22.938 1 96.62 214 GLU B CA 1
ATOM 4198 C C . GLU B 1 214 ? 14.516 -27.906 -22.75 1 96.62 214 GLU B C 1
ATOM 4200 O O . GLU B 1 214 ? 15.25 -28.875 -22.969 1 96.62 214 GLU B O 1
ATOM 4205 N N . SER B 1 215 ? 14.938 -26.797 -22.375 1 96.75 215 SER B N 1
ATOM 4206 C CA . SER B 1 215 ? 16.359 -26.562 -22.125 1 96.75 215 SER B CA 1
ATOM 4207 C C . SER B 1 215 ? 16.875 -27.484 -21.016 1 96.75 215 SER B C 1
ATOM 4209 O O . SER B 1 215 ? 17.984 -28 -21.109 1 96.75 215 SER B O 1
ATOM 4211 N N . PHE B 1 216 ? 16.125 -27.703 -20.016 1 96.5 216 PHE B N 1
ATOM 4212 C CA . PHE B 1 216 ? 16.531 -28.562 -18.922 1 96.5 216 PHE B CA 1
ATOM 4213 C C . PHE B 1 216 ? 16.641 -30.016 -19.391 1 96.5 216 PHE B C 1
ATOM 4215 O O . PHE B 1 216 ? 17.594 -30.703 -19.047 1 96.5 216 PHE B O 1
ATOM 4222 N N . ASN B 1 217 ? 15.625 -30.375 -20.141 1 96.75 217 ASN B N 1
ATOM 4223 C CA . ASN B 1 217 ? 15.625 -31.734 -20.672 1 96.75 217 ASN B CA 1
ATOM 4224 C C . ASN B 1 217 ? 16.844 -32 -21.531 1 96.75 217 ASN B C 1
ATOM 4226 O O . ASN B 1 217 ? 17.328 -33.125 -21.609 1 96.75 217 ASN B O 1
ATOM 4230 N N . LYS B 1 218 ? 17.344 -30.938 -22.094 1 97 218 LYS B N 1
ATOM 4231 C CA . LYS B 1 218 ? 18.531 -31.047 -22.922 1 97 218 LYS B CA 1
ATOM 4232 C C . LYS B 1 218 ? 19.812 -30.859 -22.109 1 97 218 LYS B C 1
ATOM 4234 O O . LYS B 1 218 ? 20.922 -30.953 -22.641 1 97 218 LYS B O 1
ATOM 4239 N N . GLY B 1 219 ? 19.641 -30.562 -20.844 1 95.81 219 GLY B N 1
ATOM 4240 C CA . GLY B 1 219 ? 20.781 -30.359 -19.953 1 95.81 219 GLY B CA 1
ATOM 4241 C C . GLY B 1 219 ? 21.469 -29.031 -20.156 1 95.81 219 GLY B C 1
ATOM 4242 O O . GLY B 1 219 ? 22.625 -28.859 -19.781 1 95.81 219 GLY B O 1
ATOM 4243 N N . GLU B 1 220 ? 20.766 -28.062 -20.672 1 96.88 220 GLU B N 1
ATOM 4244 C CA . GLU B 1 220 ? 21.391 -26.812 -21.094 1 96.88 220 GLU B CA 1
ATOM 4245 C C . GLU B 1 220 ?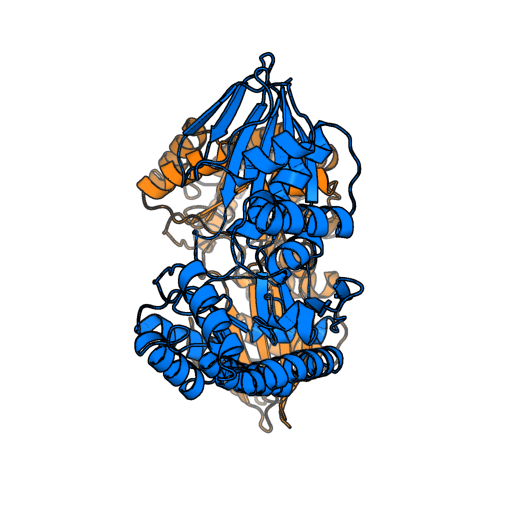 21.344 -25.766 -19.984 1 96.88 220 GLU B C 1
ATOM 4247 O O . GLU B 1 220 ? 22.094 -24.797 -20.016 1 96.88 220 GLU B O 1
ATOM 4252 N N . ASN B 1 221 ? 20.438 -25.922 -19.062 1 97.69 221 ASN B N 1
ATOM 4253 C CA . ASN B 1 221 ? 20.281 -24.859 -18.078 1 97.69 221 ASN B CA 1
ATOM 4254 C C . ASN B 1 221 ? 20.312 -25.391 -16.656 1 97.69 221 ASN B C 1
ATOM 4256 O O . ASN B 1 221 ? 19.906 -24.719 -15.711 1 97.69 221 ASN B O 1
ATOM 4260 N N . GLU B 1 222 ? 20.75 -26.609 -16.469 1 97.88 222 GLU B N 1
ATOM 4261 C CA . GLU B 1 222 ? 20.75 -27.266 -15.164 1 97.88 222 GLU B CA 1
ATOM 4262 C C . GLU B 1 222 ? 21.609 -26.5 -14.164 1 97.88 222 GLU B C 1
ATOM 4264 O O . GLU B 1 222 ? 21.188 -26.266 -13.031 1 97.88 222 GLU B O 1
ATOM 4269 N N . ASN B 1 223 ? 22.797 -26.141 -14.594 1 98.19 223 ASN B N 1
ATOM 4270 C CA . ASN B 1 223 ? 23.688 -25.391 -13.711 1 98.19 223 ASN B CA 1
ATOM 4271 C C . ASN B 1 223 ? 23.078 -24.062 -13.266 1 98.19 223 ASN B C 1
ATOM 4273 O O . ASN B 1 223 ? 23.172 -23.703 -12.094 1 98.19 223 ASN B O 1
ATOM 4277 N N . ALA B 1 224 ? 22.5 -23.406 -14.172 1 98.44 224 ALA B N 1
ATOM 4278 C CA . ALA B 1 224 ? 21.875 -22.125 -13.859 1 98.44 224 ALA B CA 1
ATOM 4279 C C . ALA B 1 224 ? 20.766 -22.297 -12.828 1 98.44 224 ALA B C 1
ATOM 4281 O O . ALA B 1 224 ? 20.625 -21.5 -11.906 1 98.44 224 ALA B O 1
ATOM 4282 N N . LEU B 1 225 ? 19.984 -23.312 -12.945 1 98.56 225 LEU B N 1
ATOM 4283 C CA . LEU B 1 225 ? 18.906 -23.609 -12.008 1 98.56 225 LEU B CA 1
ATOM 4284 C C . LEU B 1 225 ? 19.469 -23.969 -10.641 1 98.56 225 LEU B C 1
ATOM 4286 O O . LEU B 1 225 ? 18.969 -23.516 -9.609 1 98.56 225 LEU B O 1
ATOM 4290 N N . ASP B 1 226 ? 20.562 -24.734 -10.648 1 98.62 226 ASP B N 1
ATOM 4291 C CA . ASP B 1 226 ? 21.203 -25.109 -9.398 1 98.62 226 ASP B CA 1
ATOM 4292 C C . ASP B 1 226 ? 21.703 -23.875 -8.648 1 98.62 226 ASP B C 1
ATOM 4294 O O . ASP B 1 226 ? 21.5 -23.766 -7.438 1 98.62 226 ASP B O 1
ATOM 4298 N N . GLU B 1 227 ? 22.328 -23.016 -9.391 1 98.75 227 GLU B N 1
ATOM 4299 C CA . GLU B 1 227 ? 22.859 -21.812 -8.781 1 98.75 227 GLU B CA 1
ATOM 4300 C C . GLU B 1 227 ? 21.734 -20.906 -8.273 1 98.75 227 GLU B C 1
ATOM 4302 O O . GLU B 1 227 ? 21.859 -20.281 -7.219 1 98.75 227 GLU B O 1
ATOM 4307 N N . SER B 1 228 ? 20.703 -20.859 -9.023 1 98.5 228 SER B N 1
ATOM 4308 C CA . SER B 1 228 ? 19.547 -20.062 -8.602 1 98.5 228 SER B CA 1
ATOM 4309 C C . SER B 1 228 ? 18.969 -20.562 -7.293 1 98.5 228 SER B C 1
ATOM 4311 O O . SER B 1 228 ? 18.562 -19.781 -6.438 1 98.5 228 SER B O 1
ATOM 4313 N N . LYS B 1 229 ? 18.875 -21.844 -7.156 1 98.31 229 LYS B N 1
ATOM 4314 C CA . LYS B 1 229 ? 18.422 -22.484 -5.922 1 98.31 229 LYS B CA 1
ATOM 4315 C C . LYS B 1 229 ? 19.312 -22.094 -4.746 1 98.31 229 LYS B C 1
ATOM 4317 O O . LYS B 1 229 ? 18.812 -21.719 -3.684 1 98.31 229 LYS B O 1
ATOM 4322 N N . ARG B 1 230 ? 20.562 -22.125 -4.934 1 98.5 230 ARG B N 1
ATOM 4323 C CA . ARG B 1 230 ? 21.531 -21.75 -3.91 1 98.5 230 ARG B CA 1
ATOM 4324 C C . ARG B 1 230 ? 21.359 -20.281 -3.512 1 98.5 230 ARG B C 1
ATOM 4326 O O . ARG B 1 230 ? 21.359 -19.969 -2.324 1 98.5 230 ARG B O 1
ATOM 4333 N N . LEU B 1 231 ? 21.203 -19.453 -4.496 1 98.75 231 LEU B N 1
ATOM 4334 C CA . LEU B 1 231 ? 21.125 -18.016 -4.266 1 98.75 231 LEU B CA 1
ATOM 4335 C C . LEU B 1 231 ? 19.859 -17.656 -3.488 1 98.75 231 LEU B C 1
ATOM 4337 O O . LEU B 1 231 ? 19.859 -16.703 -2.709 1 98.75 231 LEU B O 1
ATOM 4341 N N . ALA B 1 232 ? 18.766 -18.422 -3.67 1 98.75 232 ALA B N 1
ATOM 4342 C CA . ALA B 1 232 ? 17.547 -18.188 -2.896 1 98.75 232 ALA B CA 1
ATOM 4343 C C . ALA B 1 232 ? 17.812 -18.344 -1.401 1 98.75 232 ALA B C 1
ATOM 4345 O O . ALA B 1 232 ? 17.406 -17.5 -0.603 1 98.75 232 ALA B O 1
ATOM 4346 N N . LYS B 1 233 ? 18.531 -19.359 -1.026 1 98.5 233 LYS B N 1
ATOM 4347 C CA . LYS B 1 233 ? 18.859 -19.625 0.373 1 98.5 233 LYS B CA 1
ATOM 4348 C C . LYS B 1 233 ? 19.781 -18.547 0.931 1 98.5 233 LYS B C 1
ATOM 4350 O O . LYS B 1 233 ? 19.578 -18.047 2.045 1 98.5 233 LYS B O 1
ATOM 4355 N N . GLU B 1 234 ? 20.75 -18.188 0.105 1 98.75 234 GLU B N 1
ATOM 4356 C CA . GLU B 1 234 ? 21.703 -17.172 0.539 1 98.75 234 GLU B CA 1
ATOM 4357 C C . GLU B 1 234 ? 21.016 -15.82 0.725 1 98.75 234 GLU B C 1
ATOM 4359 O O . GLU B 1 234 ? 21.328 -15.086 1.668 1 98.75 234 GLU B O 1
ATOM 4364 N N . MET B 1 235 ? 20.188 -15.523 -0.15 1 98.5 235 MET B N 1
ATOM 4365 C CA . MET B 1 235 ? 19.484 -14.25 -0.049 1 98.5 235 MET B CA 1
ATOM 4366 C C . MET B 1 235 ? 18.578 -14.227 1.174 1 98.5 235 MET B C 1
ATOM 4368 O O . MET B 1 235 ? 18.469 -13.203 1.85 1 98.5 235 MET B O 1
ATOM 4372 N N . GLY B 1 236 ? 17.844 -15.352 1.428 1 98.31 236 GLY B N 1
ATOM 4373 C CA . GLY B 1 236 ? 17.078 -15.445 2.66 1 98.31 236 GLY B CA 1
ATOM 4374 C C . GLY B 1 236 ? 17.906 -15.148 3.898 1 98.31 236 GLY B C 1
ATOM 4375 O O . GLY B 1 236 ? 17.484 -14.375 4.762 1 98.31 236 GLY B O 1
ATOM 4376 N N . LYS B 1 237 ? 19.094 -15.688 3.945 1 98.31 237 LYS B N 1
ATOM 4377 C CA . LYS B 1 237 ? 20 -15.477 5.07 1 98.31 237 LYS B CA 1
ATOM 4378 C C . LYS B 1 237 ? 20.438 -14.016 5.156 1 98.31 237 LYS B C 1
ATOM 4380 O O . LYS B 1 237 ? 20.5 -13.445 6.25 1 98.31 237 LYS B O 1
ATOM 4385 N N . ALA B 1 238 ? 20.734 -13.445 4.008 1 98.12 238 ALA B N 1
ATOM 4386 C CA . ALA B 1 238 ? 21.141 -12.047 3.977 1 98.12 238 ALA B CA 1
ATOM 4387 C C . ALA B 1 238 ? 20.047 -11.141 4.543 1 98.12 238 ALA B C 1
ATOM 4389 O O . ALA B 1 238 ? 20.328 -10.219 5.312 1 98.12 238 ALA B O 1
ATOM 4390 N N . LEU B 1 239 ? 18.844 -11.406 4.23 1 97.75 239 LEU B N 1
ATOM 4391 C CA . LEU B 1 239 ? 17.719 -10.594 4.688 1 97.75 239 LEU B CA 1
ATOM 4392 C C . LEU B 1 239 ? 17.484 -10.781 6.184 1 97.75 239 LEU B C 1
ATOM 4394 O O . LEU B 1 239 ? 17.219 -9.812 6.902 1 97.75 239 LEU B O 1
ATOM 4398 N N . ILE B 1 240 ? 17.562 -12.023 6.648 1 97.62 240 ILE B N 1
ATOM 4399 C CA . ILE B 1 240 ? 17.422 -12.305 8.07 1 97.62 240 ILE B CA 1
ATOM 4400 C C . ILE B 1 240 ? 18.5 -11.555 8.859 1 97.62 240 ILE B C 1
ATOM 4402 O O . ILE B 1 240 ? 18.219 -11.023 9.938 1 97.62 240 ILE B O 1
ATOM 4406 N N . ASN B 1 241 ? 19.672 -11.5 8.289 1 96.69 241 ASN B N 1
ATOM 4407 C CA . ASN B 1 241 ? 20.797 -10.828 8.945 1 96.69 241 ASN B CA 1
ATOM 4408 C C . ASN B 1 241 ? 20.719 -9.32 8.773 1 96.69 241 ASN B C 1
ATOM 4410 O O . ASN B 1 241 ? 21.562 -8.586 9.305 1 96.69 241 ASN B O 1
ATOM 4414 N N . GLY B 1 242 ? 19.812 -8.844 7.988 1 95.62 242 GLY B N 1
ATOM 4415 C CA . GLY B 1 242 ? 19.625 -7.418 7.777 1 95.62 242 GLY B CA 1
ATOM 4416 C C . GLY B 1 242 ? 20.594 -6.824 6.781 1 95.62 242 GLY B C 1
ATOM 4417 O O . GLY B 1 242 ? 20.844 -5.613 6.785 1 95.62 242 GLY B O 1
ATOM 4418 N N . ASP B 1 243 ? 21.219 -7.656 5.938 1 96 243 ASP B N 1
ATOM 4419 C CA . ASP B 1 243 ? 22.203 -7.195 4.973 1 96 243 ASP B CA 1
ATOM 4420 C C . ASP B 1 243 ? 21.562 -6.883 3.625 1 96 243 ASP B C 1
ATOM 4422 O O . ASP B 1 243 ? 21.641 -7.684 2.689 1 96 243 ASP B O 1
ATOM 4426 N N . ILE B 1 244 ? 21.062 -5.719 3.494 1 96.5 244 ILE B N 1
ATOM 4427 C CA . ILE B 1 244 ? 20.312 -5.293 2.307 1 96.5 244 ILE B CA 1
ATOM 4428 C C . ILE B 1 244 ? 21.281 -5.184 1.12 1 96.5 244 ILE B C 1
ATOM 4430 O O . ILE B 1 244 ? 20.922 -5.531 -0.007 1 96.5 244 ILE B O 1
ATOM 4434 N N . GLU B 1 245 ? 22.484 -4.711 1.313 1 96.38 245 GLU B N 1
ATOM 4435 C CA . GLU B 1 245 ? 23.469 -4.605 0.241 1 96.38 245 GLU B CA 1
ATOM 4436 C C . GLU B 1 245 ? 23.781 -5.973 -0.357 1 96.38 245 GLU B C 1
ATOM 4438 O O . GLU B 1 245 ? 23.781 -6.137 -1.578 1 96.38 245 GLU B O 1
ATOM 4443 N N . GLU B 1 246 ? 24.016 -6.879 0.551 1 97.62 246 GLU B N 1
ATOM 4444 C CA . GLU B 1 246 ? 24.266 -8.242 0.092 1 97.62 246 GLU B CA 1
ATOM 4445 C C . GLU B 1 246 ? 23.062 -8.812 -0.653 1 97.62 246 GLU B C 1
ATOM 4447 O O . GLU B 1 246 ? 23.219 -9.492 -1.668 1 97.62 246 GLU B O 1
ATOM 4452 N N . ALA B 1 247 ? 21.875 -8.586 -0.159 1 98.06 247 ALA B N 1
ATOM 4453 C CA . ALA B 1 247 ? 20.672 -9.031 -0.854 1 98.06 247 ALA B CA 1
ATOM 4454 C C . ALA B 1 247 ? 20.609 -8.477 -2.271 1 98.06 247 ALA B C 1
ATOM 4456 O O . ALA B 1 247 ? 20.234 -9.18 -3.209 1 98.06 247 ALA B O 1
ATOM 4457 N N . GLY B 1 248 ? 20.984 -7.172 -2.404 1 98.44 248 GLY B N 1
ATOM 4458 C CA . GLY B 1 248 ? 21.031 -6.57 -3.727 1 98.44 248 GLY B CA 1
ATOM 4459 C C . GLY B 1 248 ? 22.031 -7.242 -4.652 1 98.44 248 GLY B C 1
ATOM 4460 O O . GLY B 1 248 ? 21.734 -7.465 -5.828 1 98.44 248 GLY B O 1
ATOM 4461 N N . VAL B 1 249 ? 23.188 -7.562 -4.133 1 98.56 249 VAL B N 1
ATOM 4462 C CA . VAL B 1 249 ? 24.234 -8.227 -4.906 1 98.56 249 VAL B CA 1
ATOM 4463 C C . VAL B 1 249 ? 23.766 -9.602 -5.348 1 98.56 249 VAL B C 1
ATOM 4465 O O . VAL B 1 249 ? 23.938 -9.984 -6.508 1 98.56 249 VAL B O 1
ATOM 4468 N N . LEU B 1 250 ? 23.156 -10.305 -4.426 1 98.81 250 LEU B N 1
ATOM 4469 C CA . LEU B 1 250 ? 22.641 -11.641 -4.727 1 98.81 250 LEU B CA 1
ATOM 4470 C C . LEU B 1 250 ? 21.516 -11.578 -5.738 1 98.81 250 LEU B C 1
ATOM 4472 O O . LEU B 1 250 ? 21.375 -12.469 -6.578 1 98.81 250 LEU B O 1
ATOM 4476 N N . LEU B 1 251 ? 20.703 -10.531 -5.66 1 98.75 251 LEU B N 1
ATOM 4477 C CA . LEU B 1 251 ? 19.641 -10.305 -6.637 1 98.75 251 LEU B CA 1
ATOM 4478 C C . LEU B 1 251 ? 20.234 -10.125 -8.039 1 98.75 251 LEU B C 1
ATOM 4480 O O . LEU B 1 251 ? 19.719 -10.688 -9.008 1 98.75 251 LEU B O 1
ATOM 4484 N N . HIS B 1 252 ? 21.281 -9.359 -8.117 1 98.75 252 HIS B N 1
ATOM 4485 C CA . HIS B 1 252 ? 22 -9.156 -9.375 1 98.75 252 HIS B CA 1
ATOM 4486 C C . HIS B 1 252 ? 22.516 -10.477 -9.938 1 98.75 252 HIS B C 1
ATOM 4488 O O . HIS B 1 252 ? 22.328 -10.773 -11.117 1 98.75 252 HIS B O 1
ATOM 4494 N N . GLU B 1 253 ? 23.125 -11.25 -9.086 1 98.62 253 GLU B N 1
ATOM 4495 C CA . GLU B 1 253 ? 23.656 -12.547 -9.492 1 98.62 253 GLU B CA 1
ATOM 4496 C C . GLU B 1 253 ? 22.531 -13.477 -9.945 1 98.62 253 GLU B C 1
ATOM 4498 O O . GLU B 1 253 ? 22.672 -14.18 -10.945 1 98.62 253 GLU B O 1
ATOM 4503 N N . SER B 1 254 ? 21.453 -13.453 -9.203 1 98.31 254 SER B N 1
ATOM 4504 C CA . SER B 1 254 ? 20.297 -14.289 -9.531 1 98.31 254 SER B CA 1
ATOM 4505 C C . SER B 1 254 ? 19.75 -13.961 -10.914 1 98.31 254 SER B C 1
ATOM 4507 O O . SER B 1 254 ? 19.328 -14.859 -11.648 1 98.31 254 SER B O 1
ATOM 4509 N N . TRP B 1 255 ? 19.75 -12.695 -11.266 1 98.31 255 TRP B N 1
ATOM 4510 C CA . TRP B 1 255 ? 19.281 -12.289 -12.578 1 98.31 255 TRP B CA 1
ATOM 4511 C C . TRP B 1 255 ? 20.172 -12.844 -13.68 1 98.31 255 TRP B C 1
ATOM 4513 O O . TRP B 1 255 ? 19.688 -13.305 -14.711 1 98.31 255 TRP B O 1
ATOM 4523 N N . GLY B 1 256 ? 21.438 -12.828 -13.445 1 98.12 256 GLY B N 1
ATOM 4524 C CA . GLY B 1 256 ? 22.391 -13.398 -14.398 1 98.12 256 GLY B CA 1
ATOM 4525 C C . GLY B 1 256 ? 22.125 -14.859 -14.695 1 98.12 256 GLY B C 1
ATOM 4526 O O . GLY B 1 256 ? 22.141 -15.281 -15.859 1 98.12 256 GLY B O 1
ATOM 4527 N N . TYR B 1 257 ? 21.844 -15.617 -13.703 1 98.25 257 TYR B N 1
ATOM 4528 C CA . TYR B 1 257 ? 21.562 -17.031 -13.891 1 98.25 257 TYR B CA 1
ATOM 4529 C C . TYR B 1 257 ? 20.203 -17.25 -14.523 1 98.25 257 TYR B C 1
ATOM 4531 O O . TYR B 1 257 ? 20.031 -18.125 -15.383 1 98.25 257 TYR B O 1
ATOM 4539 N N . LYS B 1 258 ? 19.203 -16.484 -14.133 1 97.88 258 LYS B N 1
ATOM 4540 C CA . LYS B 1 258 ? 17.859 -16.641 -14.688 1 97.88 258 LYS B CA 1
ATOM 4541 C C . LYS B 1 258 ? 17.875 -16.453 -16.203 1 97.88 258 LYS B C 1
ATOM 4543 O O . LYS B 1 258 ? 17.172 -17.172 -16.922 1 97.88 258 LYS B O 1
ATOM 4548 N N . LYS B 1 259 ? 18.656 -15.562 -16.656 1 97.31 259 LYS B N 1
ATOM 4549 C CA . LYS B 1 259 ? 18.75 -15.297 -18.094 1 97.31 259 LYS B CA 1
ATOM 4550 C C . LYS B 1 259 ? 19.234 -16.531 -18.859 1 97.31 259 LYS B C 1
ATOM 4552 O O . LYS B 1 259 ? 19.031 -16.641 -20.062 1 97.31 259 LYS B O 1
ATOM 4557 N N . GLN B 1 260 ? 19.812 -17.438 -18.156 1 97.25 260 GLN B N 1
ATOM 4558 C CA . GLN B 1 260 ? 20.391 -18.625 -18.781 1 97.25 260 GLN B CA 1
ATOM 4559 C C . GLN B 1 260 ? 19.359 -19.75 -18.859 1 97.25 260 GLN B C 1
ATOM 4561 O O . GLN B 1 260 ? 19.625 -20.797 -19.469 1 97.25 260 GLN B O 1
ATOM 4566 N N . PHE B 1 261 ? 18.203 -19.578 -18.25 1 97 261 PHE B N 1
ATOM 4567 C CA . PHE B 1 261 ? 17.188 -20.625 -18.266 1 97 261 PHE B CA 1
ATOM 4568 C C . PHE B 1 261 ? 16.656 -20.844 -19.672 1 97 261 PHE B C 1
ATOM 4570 O O . PHE B 1 261 ? 16.359 -21.969 -20.062 1 97 261 PHE B O 1
ATOM 4577 N N . SER B 1 262 ? 16.5 -19.703 -20.359 1 94.44 262 SER B N 1
ATOM 4578 C CA . SER B 1 262 ? 15.961 -19.641 -21.719 1 94.44 262 SER B CA 1
ATOM 4579 C C . SER B 1 262 ? 16.328 -18.344 -22.406 1 94.44 262 SER B C 1
ATOM 4581 O O . SER B 1 262 ? 16.484 -17.297 -21.766 1 94.44 262 SER B O 1
ATOM 4583 N N . ASP B 1 263 ? 16.406 -18.438 -23.734 1 92.56 263 ASP B N 1
ATOM 4584 C CA . ASP B 1 263 ? 16.719 -17.234 -24.5 1 92.56 263 ASP B CA 1
ATOM 4585 C C . ASP B 1 263 ? 15.516 -16.297 -24.578 1 92.56 263 ASP B C 1
ATOM 4587 O O . ASP B 1 263 ? 15.625 -15.172 -25.062 1 92.56 263 ASP B O 1
ATOM 4591 N N . LYS B 1 264 ? 14.438 -16.703 -24 1 93.25 264 LYS B N 1
ATOM 4592 C CA . LYS B 1 264 ? 13.195 -15.93 -24.094 1 93.25 264 LYS B CA 1
ATOM 4593 C C . LYS B 1 264 ? 12.984 -15.094 -22.828 1 93.25 264 LYS B C 1
ATOM 4595 O O . LYS B 1 264 ? 12.055 -14.281 -22.766 1 93.25 264 LYS B O 1
ATOM 4600 N N . ILE B 1 265 ? 13.844 -15.203 -21.875 1 94.31 265 ILE B N 1
ATOM 4601 C CA . ILE B 1 265 ? 13.648 -14.594 -20.562 1 94.31 265 ILE B CA 1
ATOM 4602 C C . ILE B 1 265 ? 13.969 -13.102 -20.641 1 94.31 265 ILE B C 1
ATOM 4604 O O . ILE B 1 265 ? 13.281 -12.281 -20.031 1 94.31 265 ILE B O 1
ATOM 4608 N N . SER B 1 266 ? 14.977 -12.773 -21.375 1 95.12 266 SER B N 1
ATOM 4609 C CA . SER B 1 266 ? 15.352 -11.367 -21.531 1 95.12 266 SER B CA 1
ATOM 4610 C C . SER B 1 266 ? 15.344 -10.961 -23 1 95.12 266 SER B C 1
ATOM 4612 O O . SER B 1 266 ? 15.039 -11.781 -23.875 1 95.12 266 SER B O 1
ATOM 4614 N N . ASN B 1 267 ? 15.383 -9.766 -23.266 1 94.31 267 ASN B N 1
ATOM 4615 C CA . ASN B 1 267 ? 15.484 -9.164 -24.578 1 94.31 267 ASN B CA 1
ATOM 4616 C C . ASN B 1 267 ? 16.203 -7.82 -24.531 1 94.31 267 ASN B C 1
ATOM 4618 O O . ASN B 1 267 ? 16.641 -7.387 -23.469 1 94.31 267 ASN B O 1
ATOM 4622 N N . ASP B 1 268 ? 16.328 -7.172 -25.641 1 95 268 ASP B N 1
ATOM 4623 C CA . ASP B 1 268 ? 17.141 -5.957 -25.719 1 95 268 ASP B CA 1
ATOM 4624 C C . ASP B 1 268 ? 16.547 -4.852 -24.844 1 95 268 ASP B C 1
ATOM 4626 O O . ASP B 1 268 ? 17.281 -4.105 -24.203 1 95 268 ASP B O 1
ATOM 4630 N N . THR B 1 269 ? 15.297 -4.801 -24.828 1 94.19 269 THR B N 1
ATOM 4631 C CA . THR B 1 269 ? 14.625 -3.764 -24.047 1 94.19 269 THR B CA 1
ATOM 4632 C C . THR B 1 269 ? 14.867 -3.969 -22.562 1 94.19 269 THR B C 1
ATOM 4634 O O . THR B 1 269 ? 15.25 -3.031 -21.859 1 94.19 269 THR B O 1
ATOM 4637 N N . ILE B 1 270 ? 14.727 -5.145 -22.094 1 95.44 270 ILE B N 1
ATOM 4638 C CA . ILE B 1 270 ? 14.922 -5.473 -20.688 1 95.44 270 ILE B CA 1
ATOM 4639 C C . ILE B 1 270 ? 16.375 -5.246 -20.297 1 95.44 270 ILE B C 1
ATOM 4641 O O . ILE B 1 270 ? 16.672 -4.672 -19.25 1 95.44 270 ILE B O 1
ATOM 4645 N N . ASN B 1 271 ? 17.25 -5.699 -21.172 1 97 271 ASN B N 1
ATOM 4646 C CA . ASN B 1 271 ? 18.672 -5.512 -20.891 1 97 271 ASN B CA 1
ATOM 4647 C C . ASN B 1 271 ? 19.031 -4.035 -20.781 1 97 271 ASN B C 1
ATOM 4649 O O . ASN B 1 271 ? 19.797 -3.643 -19.891 1 97 271 ASN B O 1
ATOM 4653 N N . LYS B 1 272 ? 18.531 -3.293 -21.656 1 96.88 272 LYS B N 1
ATOM 4654 C CA . LYS B 1 272 ? 18.781 -1.857 -21.625 1 96.88 272 LYS B CA 1
ATOM 4655 C C . LYS B 1 272 ? 18.281 -1.227 -20.344 1 96.88 272 LYS B C 1
ATOM 4657 O O . LYS B 1 272 ? 18.984 -0.449 -19.688 1 96.88 272 LYS B O 1
ATOM 4662 N N . LEU B 1 273 ? 17.062 -1.526 -20 1 97.06 273 LEU B N 1
ATOM 4663 C CA . LEU B 1 273 ? 16.484 -0.997 -18.766 1 97.06 273 LEU B CA 1
ATOM 4664 C C . LEU B 1 273 ? 17.297 -1.407 -17.547 1 97.06 273 LEU B C 1
ATOM 4666 O O . LEU B 1 273 ? 17.516 -0.598 -16.656 1 97.06 273 LEU B O 1
ATOM 4670 N N . TYR B 1 274 ? 17.719 -2.643 -17.578 1 98 274 TYR B N 1
ATOM 4671 C CA . TYR B 1 274 ? 18.516 -3.15 -16.469 1 98 274 TYR B CA 1
ATOM 4672 C C . TYR B 1 274 ? 19.812 -2.381 -16.344 1 98 274 TYR B C 1
ATOM 4674 O O . TYR B 1 274 ? 20.188 -1.956 -15.242 1 98 274 TYR B O 1
ATOM 4682 N N . ASP B 1 275 ? 20.469 -2.205 -17.453 1 98.38 275 ASP B N 1
ATOM 4683 C CA . ASP B 1 275 ? 21.75 -1.493 -17.453 1 98.38 275 ASP B CA 1
ATOM 4684 C C . ASP B 1 275 ? 21.578 -0.055 -16.969 1 98.38 275 ASP B C 1
ATOM 4686 O O . ASP B 1 275 ? 22.406 0.458 -16.219 1 98.38 275 ASP B O 1
ATOM 4690 N N . LEU B 1 276 ? 20.562 0.54 -17.422 1 98.12 276 LEU B N 1
ATOM 4691 C CA . LEU B 1 276 ? 20.266 1.903 -17 1 98.12 276 LEU B CA 1
ATOM 4692 C C . LEU B 1 276 ? 20.062 1.973 -15.492 1 98.12 276 LEU B C 1
ATOM 4694 O O . LEU B 1 276 ? 20.562 2.885 -14.836 1 98.12 276 LEU B O 1
ATOM 4698 N N . ALA B 1 277 ? 19.312 1.021 -14.938 1 98.5 277 ALA B N 1
ATOM 4699 C CA . ALA B 1 277 ? 19.047 0.985 -13.5 1 98.5 277 ALA B CA 1
ATOM 4700 C C . ALA B 1 277 ? 20.344 0.832 -12.711 1 98.5 277 ALA B C 1
ATOM 4702 O O . ALA B 1 277 ? 20.562 1.553 -11.734 1 98.5 277 ALA B O 1
ATOM 4703 N N . ILE B 1 278 ? 21.172 -0.071 -13.188 1 98.62 278 ILE B N 1
ATOM 4704 C CA . ILE B 1 278 ? 22.438 -0.337 -12.508 1 98.62 278 ILE B CA 1
ATOM 4705 C C . ILE B 1 278 ? 23.312 0.914 -12.539 1 98.62 278 ILE B C 1
ATOM 4707 O O . ILE B 1 278 ? 23.844 1.335 -11.508 1 98.62 278 ILE B O 1
ATOM 4711 N N . ARG B 1 279 ? 23.375 1.546 -13.633 1 98.19 279 ARG B N 1
ATOM 4712 C CA . ARG B 1 279 ? 24.203 2.738 -13.773 1 98.19 279 ARG B CA 1
ATOM 4713 C C . ARG B 1 279 ? 23.672 3.883 -12.922 1 98.19 279 ARG B C 1
ATOM 4715 O O . ARG B 1 279 ? 24.438 4.738 -12.477 1 98.19 279 ARG B O 1
ATOM 4722 N N . SER B 1 280 ? 22.422 3.834 -12.703 1 97.75 280 SER B N 1
ATOM 4723 C CA . SER B 1 280 ? 21.781 4.938 -12 1 97.75 280 SER B CA 1
ATOM 4724 C C . SER B 1 280 ? 21.781 4.703 -10.492 1 97.75 280 SER B C 1
ATOM 4726 O O . SER B 1 280 ? 21.406 5.59 -9.719 1 97.75 280 SER B O 1
ATOM 4728 N N . GLY B 1 281 ? 22.125 3.496 -10.055 1 97.81 281 GLY B N 1
ATOM 4729 C CA . GLY B 1 281 ? 22.266 3.338 -8.609 1 97.81 281 GLY B CA 1
ATOM 4730 C C . GLY B 1 281 ? 21.609 2.072 -8.086 1 97.81 281 GLY B C 1
ATOM 4731 O O . GLY B 1 281 ? 21.625 1.812 -6.887 1 97.81 281 GLY B O 1
ATOM 4732 N N . ALA B 1 282 ? 21 1.244 -8.875 1 98.62 282 ALA B N 1
ATOM 4733 C CA . ALA B 1 282 ? 20.531 -0.065 -8.43 1 98.62 282 ALA B CA 1
ATOM 4734 C C . ALA B 1 282 ? 21.703 -0.994 -8.125 1 98.62 282 ALA B C 1
ATOM 4736 O O . ALA B 1 282 ? 22.703 -0.993 -8.844 1 98.62 282 ALA B O 1
ATOM 4737 N N . ILE B 1 283 ? 21.578 -1.714 -7.031 1 98.44 283 ILE B N 1
ATOM 4738 C CA . ILE B 1 283 ? 22.578 -2.74 -6.727 1 98.44 283 ILE B CA 1
ATOM 4739 C C . ILE B 1 283 ? 22.312 -3.98 -7.578 1 98.44 283 ILE B C 1
ATOM 4741 O O . ILE B 1 283 ? 23.234 -4.574 -8.133 1 98.44 283 ILE B O 1
ATOM 4745 N N . GLY B 1 284 ? 21.031 -4.348 -7.68 1 98.62 284 GLY B N 1
ATOM 4746 C CA . GLY B 1 284 ? 20.547 -5.477 -8.461 1 98.62 284 GLY B CA 1
ATOM 4747 C C . GLY B 1 284 ? 19.062 -5.41 -8.766 1 98.62 284 GLY B C 1
ATOM 4748 O O . GLY B 1 284 ? 18.344 -4.602 -8.18 1 98.62 284 GLY B O 1
ATOM 4749 N N . GLY B 1 285 ? 18.703 -6.266 -9.656 1 98.44 285 GLY B N 1
ATOM 4750 C CA . GLY B 1 285 ? 17.312 -6.375 -10.055 1 98.44 285 GLY B CA 1
ATOM 4751 C C . GLY B 1 285 ? 17.031 -7.586 -10.922 1 98.44 285 GLY B C 1
ATOM 4752 O O . GLY B 1 285 ? 17.953 -8.328 -11.273 1 98.44 285 GLY B O 1
ATOM 4753 N N . LYS B 1 286 ? 15.758 -7.742 -11.242 1 97.62 286 LYS B N 1
ATOM 4754 C CA . LYS B 1 286 ? 15.344 -8.82 -12.133 1 97.62 286 LYS B CA 1
ATOM 4755 C C . LYS B 1 286 ? 13.875 -8.703 -12.508 1 97.62 286 LYS B C 1
ATOM 4757 O O . LYS B 1 286 ? 13.125 -7.961 -11.867 1 97.62 286 LYS B O 1
ATOM 4762 N N . VAL B 1 287 ? 13.57 -9.406 -13.539 1 95.88 287 VAL B N 1
ATOM 4763 C CA . VAL B 1 287 ? 12.156 -9.586 -13.852 1 95.88 287 VAL B CA 1
ATOM 4764 C C . VAL B 1 287 ? 11.5 -10.453 -12.781 1 95.88 287 VAL B C 1
ATOM 4766 O O . VAL B 1 287 ? 12.078 -11.453 -12.336 1 95.88 287 VAL B O 1
ATOM 4769 N N . SER B 1 288 ? 10.305 -10.062 -12.352 1 95.31 288 SER B N 1
ATOM 4770 C CA . SER B 1 288 ? 9.641 -10.758 -11.266 1 95.31 288 SER B CA 1
ATOM 4771 C C . SER B 1 288 ? 9.07 -12.094 -11.727 1 95.31 288 SER B C 1
ATOM 4773 O O . SER B 1 288 ? 9.164 -13.094 -11.016 1 95.31 288 SER B O 1
ATOM 4775 N N . GLY B 1 289 ? 8.516 -12.242 -12.852 1 92.81 289 GLY B N 1
ATOM 4776 C CA . GLY B 1 289 ? 7.855 -13.43 -13.367 1 92.81 289 GLY B CA 1
ATOM 4777 C C . GLY B 1 289 ? 8.766 -14.297 -14.211 1 92.81 289 GLY B C 1
ATOM 4778 O O . GLY B 1 289 ? 9.969 -14.359 -13.977 1 92.81 289 GLY B O 1
ATOM 4779 N N . ALA B 1 290 ? 8.141 -14.992 -15.141 1 90 290 ALA B N 1
ATOM 4780 C CA . ALA B 1 290 ? 8.836 -15.953 -16 1 90 290 ALA B CA 1
ATOM 4781 C C . ALA B 1 290 ? 9.883 -15.25 -16.859 1 90 290 ALA B C 1
ATOM 4783 O O . ALA B 1 290 ? 10.898 -15.844 -17.219 1 90 290 ALA B O 1
ATOM 4784 N N . GLY B 1 291 ? 9.648 -14.102 -17.219 1 90.56 291 GLY B N 1
ATOM 4785 C CA . GLY B 1 291 ? 10.555 -13.367 -18.078 1 90.56 291 GLY B CA 1
ATOM 4786 C C . GLY B 1 291 ? 9.867 -12.742 -19.266 1 90.56 291 GLY B C 1
ATOM 4787 O O . GLY B 1 291 ? 8.641 -12.812 -19.406 1 90.56 291 GLY B O 1
ATOM 4788 N N . GLY B 1 292 ? 10.695 -12.055 -20.031 1 89.88 292 GLY B N 1
ATOM 4789 C CA . GLY B 1 292 ? 10.258 -11.516 -21.312 1 89.88 292 GLY B CA 1
ATOM 4790 C C . GLY B 1 292 ? 9.539 -10.188 -21.188 1 89.88 292 GLY B C 1
ATOM 4791 O O . GLY B 1 292 ? 9.266 -9.531 -22.188 1 89.88 292 GLY B O 1
ATOM 4792 N N . GLY B 1 293 ? 9.234 -9.773 -20.047 1 90.88 293 GLY B N 1
ATOM 4793 C CA . GLY B 1 293 ? 8.531 -8.531 -19.812 1 90.88 293 GLY B CA 1
ATOM 4794 C C . GLY B 1 293 ? 7.898 -8.461 -18.422 1 90.88 293 GLY B C 1
ATOM 4795 O O . GLY B 1 293 ? 8.367 -9.109 -17.484 1 90.88 293 GLY B O 1
ATOM 4796 N N . GLY B 1 294 ? 6.93 -7.52 -18.344 1 93.31 294 GLY B N 1
ATOM 4797 C CA . GLY B 1 294 ? 6.23 -7.371 -17.078 1 93.31 294 GLY B CA 1
ATOM 4798 C C . GLY B 1 294 ? 6.969 -6.492 -16.094 1 93.31 294 GLY B C 1
ATOM 4799 O O . GLY B 1 294 ? 7.59 -5.5 -16.469 1 93.31 294 GLY B O 1
ATOM 4800 N N . PHE B 1 295 ? 6.867 -6.875 -14.914 1 96.25 295 PHE B N 1
ATOM 4801 C CA . PHE B 1 295 ? 7.438 -6.043 -13.859 1 96.25 295 PHE B CA 1
ATOM 4802 C C . PHE B 1 295 ? 8.883 -6.438 -13.578 1 96.25 295 PHE B C 1
ATOM 4804 O O . PHE B 1 295 ? 9.219 -7.625 -13.57 1 96.25 295 PHE B O 1
ATOM 4811 N N . MET B 1 296 ? 9.68 -5.488 -13.336 1 97 296 MET B N 1
ATOM 4812 C CA . MET B 1 296 ? 11.031 -5.652 -12.805 1 97 296 MET B CA 1
ATOM 4813 C C . MET B 1 296 ? 11.125 -5.094 -11.391 1 97 296 MET B C 1
ATOM 4815 O O . MET B 1 296 ? 10.531 -4.059 -11.086 1 97 296 MET B O 1
ATOM 4819 N N . TYR B 1 297 ? 11.836 -5.797 -10.602 1 98.5 297 TYR B N 1
ATOM 4820 C CA . TYR B 1 297 ? 12.086 -5.402 -9.219 1 98.5 297 TYR B CA 1
ATOM 4821 C C . TYR B 1 297 ? 13.555 -5.062 -9.008 1 98.5 297 TYR B C 1
ATOM 4823 O O . TYR B 1 297 ? 14.438 -5.773 -9.492 1 98.5 297 TYR B O 1
ATOM 4831 N N . TYR B 1 298 ? 13.836 -3.906 -8.258 1 98.75 298 TYR B N 1
ATOM 4832 C CA . TYR B 1 298 ? 15.203 -3.48 -7.996 1 98.75 298 TYR B CA 1
ATOM 4833 C C . TYR B 1 298 ? 15.414 -3.197 -6.516 1 98.75 298 TYR B C 1
ATOM 4835 O O . TYR B 1 298 ? 14.508 -2.717 -5.832 1 98.75 298 TYR B O 1
ATOM 4843 N N . ILE B 1 299 ? 16.594 -3.508 -6 1 98.62 299 ILE B N 1
ATOM 4844 C CA . ILE B 1 299 ? 17.125 -2.973 -4.75 1 98.62 299 ILE B CA 1
ATOM 4845 C C . ILE B 1 299 ? 18.188 -1.913 -5.047 1 98.62 299 ILE B C 1
ATOM 4847 O O . ILE B 1 299 ? 19.172 -2.186 -5.746 1 98.62 299 ILE B O 1
ATOM 4851 N N . CYS B 1 300 ? 18 -0.746 -4.559 1 97.69 300 CYS B N 1
ATOM 4852 C CA . CYS B 1 300 ? 18.859 0.379 -4.879 1 97.69 300 CYS B CA 1
ATOM 4853 C C . CYS B 1 300 ? 19.812 0.676 -3.725 1 97.69 300 CYS B C 1
ATOM 4855 O O . CYS B 1 300 ? 19.578 0.259 -2.592 1 97.69 300 CYS B O 1
ATOM 4857 N N . LYS B 1 301 ? 20.891 1.336 -4.129 1 94.81 301 LYS B N 1
ATOM 4858 C CA . LYS B 1 301 ? 21.781 1.883 -3.115 1 94.81 301 LYS B CA 1
ATOM 4859 C C . LYS B 1 301 ? 21.062 2.908 -2.242 1 94.81 301 LYS B C 1
ATOM 4861 O O . LYS B 1 301 ? 20.016 3.428 -2.621 1 94.81 301 LYS B O 1
ATOM 4866 N N . TYR B 1 302 ? 21.781 3.184 -1.144 1 86.06 302 TYR B N 1
ATOM 4867 C CA . TYR B 1 302 ? 21.219 4.133 -0.193 1 86.06 302 TYR B CA 1
ATOM 4868 C C . TYR B 1 302 ? 20.938 5.473 -0.861 1 86.06 302 TYR B C 1
ATOM 4870 O O . TYR B 1 302 ? 21.781 6.008 -1.576 1 86.06 302 TYR B O 1
ATOM 4878 N N . ASN B 1 303 ? 19.703 6.016 -0.958 1 83 303 ASN B N 1
ATOM 4879 C CA . ASN B 1 303 ? 19.219 7.309 -1.436 1 83 303 ASN B CA 1
ATOM 4880 C C . ASN B 1 303 ? 19.25 7.391 -2.959 1 83 303 ASN B C 1
ATOM 4882 O O . ASN B 1 303 ? 19.375 8.477 -3.523 1 83 303 ASN B O 1
ATOM 4886 N N . LYS B 1 304 ? 19.297 6.234 -3.648 1 91.44 304 LYS B N 1
ATOM 4887 C CA . LYS B 1 304 ? 19.391 6.27 -5.105 1 91.44 304 LYS B CA 1
ATOM 4888 C C . LYS B 1 304 ? 18.078 5.816 -5.754 1 91.44 304 LYS B C 1
ATOM 4890 O O . LYS B 1 304 ? 17.938 5.863 -6.977 1 91.44 304 LYS B O 1
ATOM 4895 N N . ARG B 1 305 ? 17.156 5.426 -4.945 1 94.12 305 ARG B N 1
ATOM 4896 C CA . ARG B 1 305 ? 15.906 4.922 -5.492 1 94.12 305 ARG B CA 1
ATOM 4897 C C . ARG B 1 305 ? 15.266 5.941 -6.426 1 94.12 305 ARG B C 1
ATOM 4899 O O . ARG B 1 305 ? 14.812 5.59 -7.52 1 94.12 305 ARG B O 1
ATOM 4906 N N . ALA B 1 306 ? 15.227 7.168 -6.004 1 90.81 306 ALA B N 1
ATOM 4907 C CA . ALA B 1 306 ? 14.602 8.227 -6.797 1 90.81 306 ALA B CA 1
ATOM 4908 C C . ALA B 1 306 ? 15.336 8.414 -8.125 1 90.81 306 ALA B C 1
ATOM 4910 O O . ALA B 1 306 ? 14.711 8.625 -9.164 1 90.81 306 ALA B O 1
ATOM 4911 N N . ASP B 1 307 ? 16.641 8.383 -8.117 1 93.12 307 ASP B N 1
ATOM 4912 C CA . ASP B 1 307 ? 17.453 8.523 -9.32 1 93.12 307 ASP B CA 1
ATOM 4913 C C . ASP B 1 307 ? 17.156 7.398 -10.312 1 93.12 307 ASP B C 1
ATOM 4915 O O . ASP B 1 307 ? 17 7.645 -11.508 1 93.12 307 ASP B O 1
ATOM 4919 N N . VAL B 1 308 ? 17.141 6.195 -9.766 1 97.12 308 VAL B N 1
ATOM 4920 C CA . VAL B 1 308 ? 16.859 5.039 -10.602 1 97.12 308 VAL B CA 1
ATOM 4921 C C . VAL B 1 308 ? 15.469 5.172 -11.219 1 97.12 308 VAL B C 1
ATOM 4923 O O . VAL B 1 308 ? 15.297 4.977 -12.43 1 97.12 308 VAL B O 1
ATOM 4926 N N . ALA B 1 309 ? 14.516 5.539 -10.398 1 95.69 309 ALA B N 1
ATOM 4927 C CA . ALA B 1 309 ? 13.141 5.703 -10.859 1 95.69 309 ALA B CA 1
ATOM 4928 C C . ALA B 1 309 ? 13.055 6.75 -11.969 1 95.69 309 ALA B C 1
ATOM 4930 O O . ALA B 1 309 ? 12.422 6.516 -13.008 1 95.69 309 ALA B O 1
ATOM 4931 N N . GLN B 1 310 ? 13.664 7.84 -11.766 1 93.44 310 GLN B N 1
ATOM 4932 C CA . GLN B 1 310 ? 13.625 8.93 -12.734 1 93.44 310 GLN B CA 1
ATOM 4933 C C . GLN B 1 310 ? 14.242 8.516 -14.062 1 93.44 310 GLN B C 1
ATOM 4935 O O . GLN B 1 310 ? 13.688 8.797 -15.125 1 93.44 310 GLN B O 1
ATOM 4940 N N . GLU B 1 311 ? 15.328 7.891 -13.992 1 96.25 311 GLU B N 1
ATOM 4941 C CA . GLU B 1 311 ? 16 7.461 -15.211 1 96.25 311 GLU B CA 1
ATOM 4942 C C . GLU B 1 311 ? 15.156 6.477 -16 1 96.25 311 GLU B C 1
ATOM 4944 O O . GLU B 1 311 ? 15.023 6.598 -17.219 1 96.25 311 GLU B O 1
ATOM 4949 N N . LEU B 1 312 ? 14.586 5.516 -15.312 1 97 312 LEU B N 1
ATOM 4950 C CA . LEU B 1 312 ? 13.773 4.516 -15.984 1 97 312 LEU B CA 1
ATOM 4951 C C . LEU B 1 312 ? 12.516 5.145 -16.578 1 97 312 LEU B C 1
ATOM 4953 O O . LEU B 1 312 ? 12.07 4.762 -17.656 1 97 312 LEU B O 1
ATOM 4957 N N . GLN B 1 313 ? 11.961 6.074 -15.875 1 95.75 313 GLN B N 1
ATOM 4958 C CA . GLN B 1 313 ? 10.758 6.742 -16.359 1 95.75 313 GLN B CA 1
ATOM 4959 C C . GLN B 1 313 ? 11.031 7.516 -17.641 1 95.75 313 GLN B C 1
ATOM 4961 O O . GLN B 1 313 ? 10.172 7.605 -18.516 1 95.75 313 GLN B O 1
ATOM 4966 N N . LYS B 1 314 ? 12.219 8.078 -17.812 1 95.5 314 LYS B N 1
ATOM 4967 C CA . LYS B 1 314 ? 12.617 8.75 -19.047 1 95.5 314 LYS B CA 1
ATOM 4968 C C . LYS B 1 314 ? 12.547 7.805 -20.25 1 95.5 314 LYS B C 1
ATOM 4970 O O . LYS B 1 314 ? 12.453 8.25 -21.391 1 95.5 314 LYS B O 1
ATOM 4975 N N . HIS B 1 315 ? 12.602 6.582 -19.922 1 94.38 315 HIS B N 1
ATOM 4976 C CA . HIS B 1 315 ? 12.625 5.598 -21 1 94.38 315 HIS B CA 1
ATOM 4977 C C . HIS B 1 315 ? 11.289 4.855 -21.094 1 94.38 315 HIS B C 1
ATOM 4979 O O . HIS B 1 315 ? 11.25 3.701 -21.531 1 94.38 315 HIS B O 1
ATOM 4985 N N . GLY B 1 316 ? 10.305 5.383 -20.562 1 91.44 316 GLY B N 1
ATOM 4986 C CA . GLY B 1 316 ? 8.945 4.906 -20.781 1 91.44 316 GLY B CA 1
ATOM 4987 C C . GLY B 1 316 ? 8.5 3.871 -19.766 1 91.44 316 GLY B C 1
ATOM 4988 O O . GLY B 1 316 ? 7.422 3.289 -19.906 1 91.44 316 GLY B O 1
ATOM 4989 N N . VAL B 1 317 ? 9.242 3.613 -18.766 1 93.56 317 VAL B N 1
ATOM 4990 C CA . VAL B 1 317 ? 8.906 2.637 -17.734 1 93.56 317 VAL B CA 1
ATOM 4991 C C . VAL B 1 317 ? 7.977 3.271 -16.703 1 93.56 317 VAL B C 1
ATOM 4993 O O . VAL B 1 317 ? 8.141 4.441 -16.344 1 93.56 317 VAL B O 1
ATOM 4996 N N . MET B 1 318 ? 7.016 2.521 -16.312 1 93.06 318 MET B N 1
ATOM 4997 C CA . MET B 1 318 ? 6.109 3.002 -15.266 1 93.06 318 MET B CA 1
ATOM 4998 C C . MET B 1 318 ? 6.539 2.5 -13.891 1 93.06 318 MET B C 1
ATOM 5000 O O . MET B 1 318 ? 6.617 1.292 -13.664 1 93.06 318 MET B O 1
ATOM 5004 N N . VAL B 1 319 ? 6.809 3.445 -13.039 1 94.06 319 VAL B N 1
ATOM 5005 C CA . VAL B 1 319 ? 7.125 3.098 -11.656 1 94.06 319 VAL B CA 1
ATOM 5006 C C . VAL B 1 319 ? 5.836 2.873 -10.875 1 94.06 319 VAL B C 1
ATOM 5008 O O . VAL B 1 319 ? 4.902 3.672 -10.961 1 94.06 319 VAL B O 1
ATOM 5011 N N . THR B 1 320 ? 5.781 1.817 -10.188 1 93 320 THR B N 1
ATOM 5012 C CA . THR B 1 320 ? 4.59 1.454 -9.43 1 93 320 THR B CA 1
ATOM 5013 C C . THR B 1 320 ? 4.848 1.55 -7.93 1 93 320 THR B C 1
ATOM 5015 O O . THR B 1 320 ? 5.789 0.938 -7.418 1 93 320 THR B O 1
ATOM 5018 N N . ASN B 1 321 ? 3.984 2.367 -7.273 1 91.06 321 ASN B N 1
ATOM 5019 C CA . ASN B 1 321 ? 4.051 2.389 -5.816 1 91.06 321 ASN B CA 1
ATOM 5020 C C . ASN B 1 321 ? 3.537 1.085 -5.211 1 91.06 321 ASN B C 1
ATOM 5022 O O . ASN B 1 321 ? 2.531 0.539 -5.668 1 91.06 321 ASN B O 1
ATOM 5026 N N . PHE B 1 322 ? 4.266 0.578 -4.215 1 95.5 322 PHE B N 1
ATOM 5027 C CA . PHE B 1 322 ? 3.857 -0.643 -3.529 1 95.5 322 PHE B CA 1
ATOM 5028 C C . PHE B 1 322 ? 4.398 -0.674 -2.105 1 95.5 322 PHE B C 1
ATOM 5030 O O . PHE B 1 322 ? 5.242 0.147 -1.737 1 95.5 322 PHE B O 1
ATOM 5037 N N . MET B 1 323 ? 3.867 -1.576 -1.308 1 96.5 323 MET B N 1
ATOM 5038 C CA . MET B 1 323 ? 4.395 -1.973 -0.006 1 96.5 323 MET B CA 1
ATOM 5039 C C . MET B 1 323 ? 4.449 -3.492 0.121 1 96.5 323 MET B C 1
ATOM 5041 O O . MET B 1 323 ? 3.564 -4.191 -0.376 1 96.5 323 MET B O 1
ATOM 5045 N N . PHE B 1 324 ? 5.457 -3.947 0.802 1 97.88 324 PHE B N 1
ATOM 5046 C CA . PHE B 1 324 ? 5.414 -5.355 1.178 1 97.88 324 PHE B CA 1
ATOM 5047 C C . PHE B 1 324 ? 4.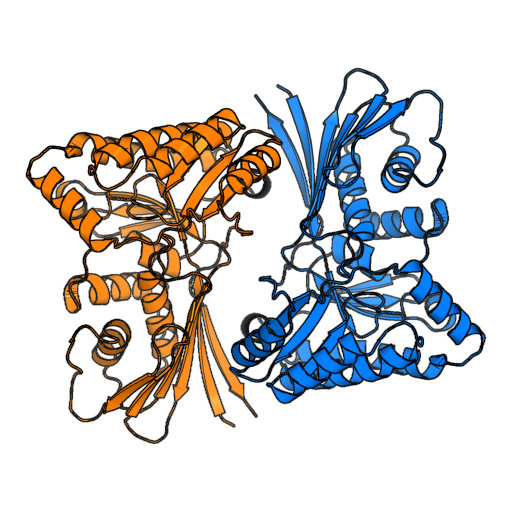188 -5.652 2.033 1 97.88 324 PHE B C 1
ATOM 5049 O O . PHE B 1 324 ? 3.814 -4.848 2.891 1 97.88 324 PHE B O 1
ATOM 5056 N N . ASP B 1 325 ? 3.568 -6.719 1.716 1 96.81 325 ASP B N 1
ATOM 5057 C CA . ASP B 1 325 ? 2.377 -7.125 2.453 1 96.81 325 ASP B CA 1
ATOM 5058 C C . ASP B 1 325 ? 2.625 -8.422 3.219 1 96.81 325 ASP B C 1
ATOM 5060 O O . ASP B 1 325 ? 2.854 -9.477 2.613 1 96.81 325 ASP B O 1
ATOM 5064 N N . PRO B 1 326 ? 2.498 -8.391 4.551 1 96.19 326 PRO B N 1
ATOM 5065 C CA . PRO B 1 326 ? 2.795 -9.594 5.332 1 96.19 326 PRO B CA 1
ATOM 5066 C C . PRO B 1 326 ? 1.631 -10.586 5.355 1 96.19 326 PRO B C 1
ATOM 5068 O O . PRO B 1 326 ? 1.789 -11.719 5.816 1 96.19 326 PRO B O 1
ATOM 5071 N N . LYS B 1 327 ? 0.442 -10.25 4.879 1 96.12 327 LYS B N 1
ATOM 5072 C CA . LYS B 1 327 ? -0.75 -11.086 5.008 1 96.12 327 LYS B CA 1
ATOM 5073 C C . LYS B 1 327 ? -1.041 -11.828 3.705 1 96.12 327 LYS B C 1
ATOM 5075 O O . LYS B 1 327 ? -0.886 -11.273 2.617 1 96.12 327 LYS B O 1
ATOM 5080 N N . GLY B 1 328 ? -1.414 -13.062 3.85 1 98.31 328 GLY B N 1
ATOM 5081 C CA . GLY B 1 328 ? -1.858 -13.859 2.719 1 98.31 328 GLY B CA 1
ATOM 5082 C C . GLY B 1 328 ? -3.336 -13.695 2.418 1 98.31 328 GLY B C 1
ATOM 5083 O O . GLY B 1 328 ? -3.934 -12.672 2.744 1 98.31 328 GLY B O 1
ATOM 5084 N N . VAL B 1 329 ? -3.881 -14.68 1.802 1 98.69 329 VAL B N 1
ATOM 5085 C CA . VAL B 1 329 ? -5.277 -14.641 1.384 1 98.69 329 VAL B CA 1
ATOM 5086 C C . VAL B 1 329 ? -6.18 -14.484 2.607 1 98.69 329 VAL B C 1
ATOM 5088 O O . VAL B 1 329 ? -5.922 -15.086 3.652 1 98.69 329 VAL B O 1
ATOM 5091 N N . THR B 1 330 ? -7.145 -13.641 2.52 1 97.44 330 THR B N 1
ATOM 5092 C CA . THR B 1 330 ? -8.18 -13.43 3.527 1 97.44 330 THR B CA 1
ATOM 5093 C C . THR B 1 330 ? -9.562 -13.445 2.891 1 97.44 330 THR B C 1
ATOM 5095 O O . THR B 1 330 ? -9.719 -13.086 1.721 1 97.44 330 THR B O 1
ATOM 5098 N N . SER B 1 331 ? -10.516 -13.953 3.572 1 97.25 331 SER B N 1
ATOM 5099 C CA . SER B 1 331 ? -11.906 -13.891 3.135 1 97.25 331 SER B CA 1
ATOM 5100 C C . SER B 1 331 ? -12.82 -13.43 4.262 1 97.25 331 SER B C 1
ATOM 5102 O O . SER B 1 331 ? -12.5 -13.602 5.441 1 97.25 331 SER B O 1
ATOM 5104 N N . TRP B 1 332 ? -13.867 -12.773 3.928 1 96 332 TRP B N 1
ATOM 5105 C CA . TRP B 1 332 ? -14.844 -12.312 4.91 1 96 332 TRP B CA 1
ATOM 5106 C C . TRP B 1 332 ? -16.25 -12.312 4.32 1 96 332 TRP B C 1
ATOM 5108 O O . TRP B 1 332 ? -16.422 -12.375 3.1 1 96 332 TRP B O 1
ATOM 5118 N N . ARG B 1 333 ? -17.188 -12.367 5.219 1 94.12 333 ARG B N 1
ATOM 5119 C CA . ARG B 1 333 ? -18.609 -12.359 4.895 1 94.12 333 ARG B CA 1
ATOM 5120 C C . ARG B 1 333 ? -19.219 -10.992 5.168 1 94.12 333 ARG B C 1
ATOM 5122 O O . ARG B 1 333 ? -18.906 -10.352 6.176 1 94.12 333 ARG B O 1
ATOM 5129 N N . CYS B 1 334 ? -19.953 -10.555 4.195 1 89.12 334 CYS B N 1
ATOM 5130 C CA . CYS B 1 334 ? -20.625 -9.266 4.363 1 89.12 334 CYS B CA 1
ATOM 5131 C C . CYS B 1 334 ? -22.125 -9.391 4.109 1 89.12 334 CYS B C 1
ATOM 5133 O O . CYS B 1 334 ? -22.562 -10.305 3.4 1 89.12 334 CYS B O 1
ATOM 5135 N N . LYS B 1 335 ? -22.938 -8.562 4.84 1 83.94 335 LYS B N 1
ATOM 5136 C CA . LYS B 1 335 ? -24.391 -8.445 4.637 1 83.94 335 LYS B CA 1
ATOM 5137 C C . LYS B 1 335 ? -24.75 -7.07 4.094 1 83.94 335 LYS B C 1
ATOM 5139 O O . LYS B 1 335 ? -24.312 -6.051 4.621 1 83.94 335 LYS B O 1
ATOM 5144 N N . ASN B 1 336 ? -25.141 -7.109 2.9 1 71 336 ASN B N 1
ATOM 5145 C CA . ASN B 1 336 ? -25.625 -5.852 2.334 1 71 336 ASN B CA 1
ATOM 5146 C C . ASN B 1 336 ? -27.109 -5.633 2.625 1 71 336 ASN B C 1
ATOM 5148 O O . ASN B 1 336 ? -27.938 -6.5 2.344 1 71 336 ASN B O 1
ATOM 5152 N N . GLU B 1 337 ? -27.484 -4.641 3.512 1 60.81 337 GLU B N 1
ATOM 5153 C CA . GLU B 1 337 ? -28.875 -4.363 3.818 1 60.81 337 GLU B CA 1
ATOM 5154 C C . GLU B 1 337 ? -29.531 -3.529 2.719 1 60.81 337 GLU B C 1
ATOM 5156 O O . GLU B 1 337 ? -28.859 -2.756 2.037 1 60.81 337 GLU B O 1
#

Secondary structure (DSSP, 8-state):
-EEEEEEEEEEEEEEE-TTTTSTTHHHHH-EEEEEEEEEEEEEEEEEE-SSSEEEEEETTTEEEEEESSSSSPP-SSSSHHHHHHHHHHT--S-EEEEEEESS-TTSSS-HHHHHHHHHHHHHHHHTT----HHHHHHHHHIIIIIII-----SHHHHHHHH-SEEEEEEETTEEEEEE----HHHHHHHHHHEEEEE-S----HHHHHHHHHHHHHTTSSHHHHHHHHHHHHHHHHHHHTT-HHHHHHHHHHHHHHHTTT-TTS--HHHHHHHHHHHHHTEEEEEESSSSSSSEEEEEEPTT-HHHHHHHHHHTTPEEE---B-----EEEEEEE-/-EEEEEEEEEEEEEEE-TTTTSTTHHHHH-EEEEEEEEEEEEEEEEEE-SSSEEEEEETTTEEEEEESSSSSPPPSSSSHHHHHHHHHHT--S-EEEEEEESS-TTSSS-HHHHHHHHHHHHHHHHTT----HHHHHHHHHIIIIIII-----SHHHHHHHH-SEEEEEEETTEEEEEE----HHHHHHHHHHEEEEE-S----HHHHHHHHHHHHHTTSSHHHHHHHHHHHHHHHHHHHTT-HHHHHHHHHHHHHHHTTT-TTS--HHHHHHHHHHHHHTEEEEEESSSSSSSEEEEEEPTT-HHHHHHHHHHTTPEEE---B-----EEEEEEE-

Radius of gyration: 26.06 Å; Cα contacts (8 Å, |Δi|>4): 1611; chains: 2; bounding box: 63×72×54 Å

Foldseek 3Di:
DWKKKKKKFFFKFWQFFFLCQFPPNCAVPWTKTKMATWPWIKMKMKTFDAAQKEWEAEPVQGIDMDGLQPAQDDQDPHPQLLSLLCNVVSDRTYIYMYIDTRDDPQQQRLTVLLNSLRSNQRVCVVVVHDDALVRSLVSSCCSQCPVNNQGGGSVRSSCRSQHGIWMWIGYNVGIDTDHLDADPVLQVQQLVQKWKKFLPDGDDLRVLSVQLNVCVVVVQQSVLSVVRRVLNVVLSVCRSVSNLLVNQQSSAVSQVSLCRSHVQAEDDSRVVLQVLLVVQFFSHKHRRHSHNGHMMMTGGDDPRNVSSQVRSVVVVMDIDDIHTIRGHMDMDMDDDD/DWKKKKKKFFFKFWQFFFLCQFPPNCAVPWTKTKMATWPWIKMKMKTFDAAQKEWEAEPVQGIDIDGLQPAQDDQDPHPQLLSLLCNVVSDRTYIYMYIDTRDDPQQLRLTVLLNSLRSNQRVCVVVVHDDALVRSLVSSCCSQCPVNNQGGGSVRSSCQSQHGIWMWIGYNVGIDTDHQDADPVLQVQQLVQKWKKFLPDGDDLRVLSVQLNVCVVVVQQSVLSVVRRVLNVVLSVCRSVSNLLVNQQSSAVSQVSLCRSHVQAEDPSRVVLQVLLVVQFFSHKHRRHSHNGHMMMTGGPDPRNVSSQVRSVVVVMDIDDIHTIRGHMDMDMDDDD

Sequence (674 aa):
MTEYYRARAPLRIGIAGGGTDVDPYASKKGGCVLNTTINKYAYCTLTPRSDNTMCVHSSYYGRFEAPLDGGPLKFDGNNDLIKAVTNYFGVTDGFDLLIESDAPAGSGLGGSSTMIVAMISAVSSWIGKKMYHDDIAKLAYHLEREVIGLKGGLQDQYAAAYGGFNLMDIDSRGVKVQKVDIDEDVADELQYRSLLCYTGTSRESAGIIKSQIESFNKGENENALDESKRLAKEMGKALINGDIEEAGVLLHESWGYKKQFSDKISNDTINKLYDLAIRSGAIGGKVSGAGGGGFMYYICKYNKRADVAQELQKHGVMVTNFMFDPKGVTSWRCKNEMTEYYRARAPLRIGIAGGGTDVDPYASKKGGCVLNTTINKYAYCTLTPRSDNTMCVHSSYYGRFEAPLDGGPLKFDGNNDLIKAVTNYFGVTDGFDLLIESDAPAGSGLGGSSTMIVAMISAVSSWIGKKMYHDDIAKLAYHLEREVIGLKGGLQDQYAAAYGGFNLMDIDSRGVKVQKVDIDEDVADELQYRSLLCYTGTSRESAGIIKSQIESFNKGENENALDESKRLAKEMGKALINGDIEEAGVLLHESWGYKKQFSDKISNDTINKLYDLAIRSGAIGGKVSGAGGGGFMYYICKYNKRADVAQELQKHGVMVTNFMFDPKGVTSWRCKNE

Organism: NCBI:txid1577791